Protein AF-A0A2N1REU1-F1 (afdb_monomer_lite)

Radius of gyration: 79.94 Å; chains: 1; bounding box: 148×48×241 Å

pLDDT: mean 90.77, std 8.95, range [48.94, 98.62]

Structure (mmCIF, N/CA/C/O backbone):
data_AF-A0A2N1REU1-F1
#
_entry.id   AF-A0A2N1REU1-F1
#
loop_
_atom_site.group_PDB
_atom_site.id
_atom_site.type_symbol
_atom_site.label_atom_id
_atom_site.label_alt_id
_atom_site.label_comp_id
_atom_site.label_asym_id
_atom_site.label_entity_id
_atom_site.label_seq_id
_atom_site.pdbx_PDB_ins_code
_atom_site.Cartn_x
_atom_site.Cartn_y
_atom_site.Cartn_z
_atom_site.occupancy
_atom_site.B_iso_or_equiv
_atom_site.auth_seq_id
_atom_site.auth_comp_id
_atom_site.auth_asym_id
_atom_site.auth_atom_id
_atom_site.pdbx_PDB_model_num
ATOM 1 N N . MET A 1 1 ? 84.178 2.585 -124.383 1.00 84.75 1 MET A N 1
ATOM 2 C CA . MET A 1 1 ? 83.654 2.604 -122.998 1.00 84.75 1 MET A CA 1
ATOM 3 C C . MET A 1 1 ? 82.346 3.376 -122.999 1.00 84.75 1 MET A C 1
ATOM 5 O O . MET A 1 1 ? 82.281 4.367 -123.711 1.00 84.75 1 MET A O 1
ATOM 9 N N . ALA A 1 2 ? 81.331 2.925 -122.261 1.00 84.12 2 ALA A N 1
ATOM 10 C CA . ALA A 1 2 ? 80.071 3.651 -122.096 1.00 84.12 2 ALA A CA 1
ATOM 11 C C . ALA A 1 2 ? 79.902 4.056 -120.626 1.00 84.12 2 ALA A C 1
ATOM 13 O O . ALA A 1 2 ? 80.111 3.216 -119.750 1.00 84.12 2 ALA A O 1
ATOM 14 N N . THR A 1 3 ? 79.564 5.317 -120.360 1.00 87.12 3 THR A N 1
ATOM 15 C CA . THR A 1 3 ? 79.400 5.858 -118.999 1.00 87.12 3 THR A CA 1
ATOM 16 C C . THR A 1 3 ? 78.172 6.754 -118.911 1.00 87.12 3 THR A C 1
ATOM 18 O O . THR A 1 3 ? 77.891 7.496 -119.851 1.00 87.12 3 THR A O 1
ATOM 21 N N . TYR A 1 4 ? 77.472 6.707 -117.778 1.00 88.88 4 TYR A N 1
ATOM 22 C CA . TYR A 1 4 ? 76.409 7.659 -117.449 1.00 88.88 4 TYR A CA 1
ATOM 23 C C . TYR A 1 4 ? 76.981 9.046 -117.102 1.00 88.88 4 TYR A C 1
ATOM 25 O O . TYR A 1 4 ? 78.141 9.157 -116.703 1.00 88.88 4 TYR A O 1
ATOM 33 N N . ASP A 1 5 ? 76.166 10.090 -117.260 1.00 87.56 5 ASP A N 1
ATOM 34 C CA . ASP A 1 5 ? 76.477 11.489 -116.938 1.00 87.56 5 ASP A CA 1
ATOM 35 C C . ASP A 1 5 ? 76.477 11.790 -115.434 1.00 87.56 5 ASP A C 1
ATOM 37 O O . ASP A 1 5 ? 77.266 12.614 -114.974 1.00 87.56 5 ASP A O 1
ATOM 41 N N . SER A 1 6 ? 75.637 11.101 -114.659 1.00 87.94 6 SER A N 1
ATOM 42 C CA . SER A 1 6 ? 75.731 11.055 -113.198 1.00 87.94 6 SER A CA 1
ATOM 43 C C . SER A 1 6 ? 75.391 9.667 -112.657 1.00 87.94 6 SER A C 1
ATOM 45 O O . SER A 1 6 ? 74.830 8.830 -113.366 1.00 87.94 6 SER A O 1
ATOM 47 N N . ALA A 1 7 ? 75.751 9.420 -111.397 1.00 84.25 7 ALA A N 1
ATOM 48 C CA . ALA A 1 7 ? 75.412 8.185 -110.691 1.00 84.25 7 ALA A CA 1
ATOM 49 C C . ALA A 1 7 ? 74.003 8.215 -110.059 1.00 84.25 7 ALA A C 1
ATOM 51 O O . ALA A 1 7 ? 73.536 7.186 -109.578 1.00 84.25 7 ALA A O 1
ATOM 52 N N . ASP A 1 8 ? 73.325 9.369 -110.069 1.00 87.69 8 ASP A N 1
ATOM 53 C CA . ASP A 1 8 ? 72.029 9.543 -109.406 1.00 87.69 8 ASP A CA 1
ATOM 54 C C . ASP A 1 8 ? 70.906 8.812 -110.130 1.00 87.69 8 ASP A C 1
ATOM 56 O O . ASP A 1 8 ? 70.974 8.537 -111.323 1.00 87.69 8 ASP A O 1
ATOM 60 N N . VAL A 1 9 ? 69.797 8.595 -109.443 1.00 89.19 9 VAL A N 1
ATOM 61 C CA . VAL A 1 9 ? 68.581 8.033 -110.030 1.00 89.19 9 VAL A CA 1
ATOM 62 C C . VAL A 1 9 ? 67.974 8.986 -111.060 1.00 89.19 9 VAL A C 1
ATOM 64 O O . VAL A 1 9 ? 68.009 10.210 -110.926 1.00 89.19 9 VAL A O 1
ATOM 67 N N . GLY A 1 10 ? 67.401 8.425 -112.124 1.00 87.44 10 GLY A N 1
ATOM 68 C CA . GLY A 1 10 ? 66.684 9.184 -113.146 1.00 87.44 10 GLY A CA 1
ATOM 69 C C . GLY A 1 10 ? 66.360 8.348 -114.377 1.00 87.44 10 GLY A C 1
ATOM 70 O O . GLY A 1 10 ? 66.976 7.315 -114.624 1.00 87.44 10 GLY A O 1
ATOM 71 N N . THR A 1 11 ? 65.377 8.796 -115.155 1.00 85.56 11 THR A N 1
ATOM 72 C CA . THR A 1 11 ? 64.815 8.047 -116.293 1.00 85.56 11 THR A CA 1
ATOM 73 C C . THR A 1 11 ? 65.260 8.562 -117.667 1.00 85.56 11 THR A C 1
ATOM 75 O O . THR A 1 11 ? 64.736 8.108 -118.679 1.00 85.56 11 THR A O 1
ATOM 78 N N . THR A 1 12 ? 66.194 9.517 -117.711 1.00 87.06 12 THR A N 1
ATOM 79 C CA . THR A 1 12 ? 66.714 10.148 -118.943 1.00 87.06 12 THR A CA 1
ATOM 80 C C . THR A 1 12 ? 68.206 10.478 -118.829 1.00 87.06 12 THR A C 1
ATOM 82 O O . THR A 1 12 ? 68.650 11.565 -119.201 1.00 87.06 12 THR A O 1
ATOM 85 N N . LYS A 1 13 ? 68.980 9.592 -118.203 1.00 88.81 13 LYS A N 1
ATOM 86 C CA . LYS A 1 13 ? 70.420 9.774 -118.016 1.00 88.81 13 LYS A CA 1
ATOM 87 C C . LYS A 1 13 ? 71.150 9.655 -119.344 1.00 88.81 13 LYS A C 1
ATOM 89 O O . LYS A 1 13 ? 70.824 8.798 -120.167 1.00 88.81 13 LYS A O 1
ATOM 94 N N . THR A 1 14 ? 72.152 10.502 -119.540 1.00 89.31 14 THR A N 1
ATOM 95 C CA . THR A 1 14 ? 72.932 10.513 -120.777 1.00 89.31 14 THR A CA 1
ATOM 96 C C . THR A 1 14 ? 74.033 9.465 -120.704 1.00 89.31 14 THR A C 1
ATOM 98 O O . THR A 1 14 ? 74.949 9.570 -119.894 1.00 89.31 14 THR A O 1
ATOM 101 N N . ILE A 1 15 ? 73.978 8.461 -121.575 1.00 88.75 15 ILE A N 1
ATOM 102 C CA . ILE A 1 15 ? 75.038 7.474 -121.770 1.00 88.75 15 ILE A CA 1
ATOM 103 C C . ILE A 1 15 ? 75.973 8.004 -122.850 1.00 88.75 15 ILE A C 1
ATOM 105 O O . ILE A 1 15 ? 75.581 8.126 -124.006 1.00 88.75 15 ILE A O 1
ATOM 109 N N . THR A 1 16 ? 77.220 8.295 -122.492 1.00 88.44 16 THR A N 1
ATOM 110 C CA . THR A 1 16 ? 78.264 8.676 -123.452 1.00 88.44 16 THR A CA 1
ATOM 111 C C . THR A 1 16 ? 79.079 7.445 -123.832 1.00 88.44 16 THR A C 1
ATOM 113 O O . THR A 1 16 ? 79.659 6.791 -122.966 1.00 88.44 16 THR A O 1
ATOM 116 N N . ILE A 1 17 ? 79.131 7.123 -125.125 1.00 87.56 17 ILE A N 1
ATOM 117 C CA . ILE A 1 17 ? 79.853 5.988 -125.703 1.00 87.56 17 ILE A CA 1
ATOM 118 C C . ILE A 1 17 ? 81.103 6.512 -126.397 1.00 87.56 17 ILE A C 1
ATOM 120 O O . ILE A 1 17 ? 81.029 7.075 -127.483 1.00 87.56 17 ILE A O 1
ATOM 124 N N . VAL A 1 18 ? 82.263 6.275 -125.793 1.00 86.44 18 VAL A N 1
ATOM 125 C CA . VAL A 1 18 ? 83.557 6.631 -126.377 1.00 86.44 18 VAL A CA 1
ATOM 126 C C . VAL A 1 18 ? 84.172 5.417 -127.063 1.00 86.44 18 VAL A C 1
ATOM 128 O O . VAL A 1 18 ? 84.408 4.387 -126.417 1.00 86.44 18 VAL A O 1
ATOM 131 N N . TYR A 1 19 ? 84.464 5.536 -128.356 1.00 85.31 19 TYR A N 1
ATOM 132 C CA . TYR A 1 19 ? 85.153 4.510 -129.133 1.00 85.31 19 TYR A CA 1
ATOM 133 C C . TYR A 1 19 ? 86.667 4.731 -129.104 1.00 85.31 19 TYR A C 1
ATOM 135 O O . TYR A 1 19 ? 87.166 5.849 -129.249 1.00 85.31 19 TYR A O 1
ATOM 143 N N . THR A 1 20 ? 87.418 3.642 -128.953 1.00 84.38 20 THR A N 1
ATOM 144 C CA . THR A 1 20 ? 88.877 3.620 -129.084 1.00 84.38 20 THR A CA 1
ATOM 145 C C . THR A 1 20 ? 89.270 2.548 -130.097 1.00 84.38 20 THR A C 1
ATOM 147 O O . THR A 1 20 ? 88.723 1.447 -130.088 1.00 84.38 20 THR A O 1
ATOM 150 N N . LEU A 1 21 ? 90.201 2.873 -130.997 1.00 84.38 21 LEU A N 1
ATOM 151 C CA . LEU A 1 21 ? 90.816 1.904 -131.906 1.00 84.38 21 LEU A CA 1
ATOM 152 C C . LEU A 1 21 ? 92.129 1.414 -131.290 1.00 84.38 21 LEU A C 1
ATOM 154 O O . LEU A 1 21 ? 92.894 2.213 -130.752 1.00 84.38 21 LEU A O 1
ATOM 158 N N . ALA A 1 22 ? 92.389 0.111 -131.367 1.00 81.25 22 ALA A N 1
ATOM 159 C CA . ALA A 1 22 ? 93.599 -0.518 -130.841 1.00 81.25 22 ALA A CA 1
ATOM 160 C C . ALA A 1 22 ? 94.153 -1.548 -131.840 1.00 81.25 22 ALA A C 1
ATOM 162 O O . ALA A 1 22 ? 93.398 -2.105 -132.634 1.00 81.25 22 ALA A O 1
ATOM 163 N N . GLY A 1 23 ? 95.467 -1.801 -131.792 1.00 80.31 23 GLY A N 1
ATOM 164 C CA . GLY A 1 23 ? 96.185 -2.700 -132.710 1.00 80.31 23 GLY A CA 1
ATOM 165 C C . GLY A 1 23 ? 97.190 -1.971 -133.611 1.00 80.31 23 GLY A C 1
ATOM 166 O O . GLY A 1 23 ? 97.162 -0.747 -133.711 1.00 80.31 23 GLY A O 1
ATOM 167 N N . ALA A 1 24 ? 98.093 -2.724 -134.253 1.00 75.56 24 ALA A N 1
ATOM 168 C CA . ALA A 1 24 ? 99.198 -2.165 -135.047 1.00 75.56 24 ALA A CA 1
ATOM 169 C C . ALA A 1 24 ? 98.720 -1.287 -136.216 1.00 75.56 24 ALA A C 1
ATOM 171 O O . ALA A 1 24 ? 99.341 -0.275 -136.520 1.00 75.56 24 ALA A O 1
ATOM 172 N N . ASP A 1 25 ? 97.574 -1.636 -136.801 1.00 81.19 25 ASP A N 1
ATOM 173 C CA . ASP A 1 25 ? 96.985 -0.915 -137.929 1.00 81.19 25 ASP A CA 1
ATOM 174 C C . ASP A 1 25 ? 95.952 0.139 -137.504 1.00 81.19 25 ASP A C 1
ATOM 176 O O . ASP A 1 25 ? 95.281 0.712 -138.357 1.00 81.19 25 ASP A O 1
ATOM 180 N N . ALA A 1 26 ? 95.789 0.419 -136.205 1.00 79.44 26 ALA A N 1
ATOM 181 C CA . ALA A 1 26 ? 94.777 1.363 -135.721 1.00 79.44 26 ALA A CA 1
ATOM 182 C C . ALA A 1 26 ? 94.956 2.781 -136.295 1.00 79.44 26 ALA A C 1
ATOM 184 O O . ALA A 1 26 ? 93.972 3.495 -136.467 1.00 79.44 26 ALA A O 1
ATOM 185 N N . THR A 1 27 ? 96.187 3.171 -136.648 1.00 79.38 27 THR A N 1
ATOM 186 C CA . THR A 1 27 ? 96.493 4.450 -137.314 1.00 79.38 27 THR A CA 1
ATOM 187 C C . THR A 1 27 ? 95.990 4.525 -138.755 1.00 79.38 27 THR A C 1
ATOM 189 O O . THR A 1 27 ? 95.872 5.624 -139.289 1.00 79.38 27 THR A O 1
ATOM 192 N N . ASN A 1 28 ? 95.672 3.388 -139.383 1.00 81.44 28 ASN A N 1
ATOM 193 C CA . ASN A 1 28 ? 95.119 3.336 -140.739 1.00 81.44 28 ASN A CA 1
ATOM 194 C C . ASN A 1 28 ? 93.606 3.618 -140.773 1.00 81.44 28 ASN A C 1
ATOM 196 O O . ASN A 1 28 ? 93.025 3.677 -141.856 1.00 81.44 28 ASN A O 1
ATOM 200 N N . TYR A 1 29 ? 92.959 3.799 -139.615 1.00 81.94 29 TYR A N 1
ATOM 201 C CA . TYR A 1 29 ? 91.516 4.001 -139.510 1.00 81.94 29 TYR A CA 1
ATOM 202 C C . TYR A 1 29 ? 91.180 5.235 -138.665 1.00 81.94 29 TYR A C 1
ATOM 204 O O . TYR A 1 29 ? 91.822 5.530 -137.659 1.00 81.94 29 TYR A O 1
ATOM 212 N N . ILE A 1 30 ? 90.126 5.953 -139.059 1.00 79.44 30 ILE A N 1
ATOM 213 C CA . ILE A 1 30 ? 89.530 7.014 -138.239 1.00 79.44 30 ILE A CA 1
ATOM 214 C C . ILE A 1 30 ? 88.588 6.346 -137.235 1.00 79.44 30 ILE A C 1
ATOM 216 O O . ILE A 1 30 ? 87.761 5.517 -137.620 1.00 79.44 30 ILE A O 1
ATOM 220 N N . LYS A 1 31 ? 88.710 6.695 -135.947 1.00 84.69 31 LYS A N 1
ATOM 221 C CA . LYS A 1 31 ? 87.827 6.141 -134.911 1.00 84.69 31 LYS A CA 1
ATOM 222 C C . LYS A 1 31 ? 86.356 6.502 -135.200 1.00 84.69 31 LYS A C 1
ATOM 224 O O . LYS A 1 31 ? 86.101 7.618 -135.661 1.00 84.69 31 LYS A O 1
ATOM 229 N N . PRO A 1 32 ? 85.388 5.617 -134.898 1.00 84.31 32 PRO A N 1
ATOM 230 C CA . PRO A 1 32 ? 83.973 5.973 -134.946 1.00 84.31 32 PRO A CA 1
ATOM 231 C C . PRO A 1 32 ? 83.662 7.190 -134.063 1.00 84.31 32 PRO A C 1
ATOM 233 O O . PRO A 1 32 ? 84.306 7.393 -133.031 1.00 84.31 32 PRO A O 1
ATOM 236 N N . VAL A 1 33 ? 82.683 8.000 -134.478 1.00 83.75 33 VAL A N 1
ATOM 237 C CA . VAL A 1 33 ? 82.211 9.151 -133.694 1.00 83.75 33 VAL A CA 1
ATOM 238 C C . VAL A 1 33 ? 81.619 8.644 -132.386 1.00 83.75 33 VAL A C 1
ATOM 240 O O . VAL A 1 33 ? 80.812 7.714 -132.388 1.00 83.75 33 VAL A O 1
ATOM 243 N N . ASP A 1 34 ? 82.041 9.253 -131.281 1.00 87.81 34 ASP A N 1
ATOM 244 C CA . ASP A 1 34 ? 81.524 8.937 -129.955 1.00 87.81 34 ASP A CA 1
ATOM 245 C C . ASP A 1 34 ? 80.005 9.185 -129.932 1.00 87.81 34 ASP A C 1
ATOM 247 O O . ASP A 1 34 ? 79.514 10.194 -130.440 1.00 87.81 34 ASP A O 1
ATOM 251 N N . GLY A 1 35 ? 79.252 8.222 -129.409 1.00 84.69 35 GLY A N 1
ATOM 252 C CA . GLY A 1 35 ? 77.794 8.289 -129.345 1.00 84.69 35 GLY A CA 1
ATOM 253 C C . GLY A 1 35 ? 77.323 8.905 -128.034 1.00 84.69 35 GLY A C 1
ATOM 254 O O . GLY A 1 35 ? 78.000 8.790 -127.014 1.00 84.69 35 GLY A O 1
ATOM 255 N N . SER A 1 36 ? 76.138 9.505 -128.033 1.00 86.44 36 SER A N 1
ATOM 256 C CA . SER A 1 36 ? 75.408 9.794 -126.802 1.00 86.44 36 SER A CA 1
ATOM 257 C C . SER A 1 36 ? 73.954 9.361 -126.933 1.00 86.44 36 SER A C 1
ATOM 259 O O . SER A 1 36 ? 73.355 9.492 -128.000 1.00 86.44 36 SER A O 1
ATOM 261 N N . ASP A 1 37 ? 73.400 8.817 -125.855 1.00 86.19 37 ASP A N 1
ATOM 262 C CA . ASP A 1 37 ? 72.004 8.390 -125.793 1.00 86.19 37 ASP A CA 1
ATOM 263 C C . ASP A 1 37 ? 71.391 8.811 -124.452 1.00 86.19 37 ASP A C 1
ATOM 265 O O . ASP A 1 37 ? 71.898 8.451 -123.393 1.00 86.19 37 ASP A O 1
ATOM 269 N N . ALA A 1 38 ? 70.317 9.601 -124.487 1.00 84.56 38 ALA A N 1
ATOM 270 C CA . ALA A 1 38 ? 69.643 10.143 -123.300 1.00 84.56 38 ALA A CA 1
ATOM 271 C C . ALA A 1 38 ? 68.462 9.274 -122.826 1.00 84.56 38 ALA A C 1
ATOM 273 O O . ALA A 1 38 ? 67.538 9.760 -122.173 1.00 84.56 38 ALA A O 1
ATOM 274 N N . THR A 1 39 ? 68.468 7.988 -123.174 1.00 85.50 39 THR A N 1
ATOM 275 C CA . THR A 1 39 ? 67.463 6.999 -122.748 1.00 85.50 39 THR A CA 1
ATOM 276 C C . THR A 1 39 ? 67.870 6.217 -121.498 1.00 85.50 39 THR A C 1
ATOM 278 O O . THR A 1 39 ? 67.143 5.327 -121.057 1.00 85.50 39 THR A O 1
ATOM 281 N N . GLY A 1 40 ? 69.027 6.534 -120.916 1.00 84.69 40 GLY A N 1
ATOM 282 C CA . GLY A 1 40 ? 69.567 5.836 -119.764 1.00 84.69 40 GLY A CA 1
ATOM 283 C C . GLY A 1 40 ? 68.645 5.895 -118.547 1.00 84.69 40 GLY A C 1
ATOM 284 O O . GLY A 1 40 ? 68.114 6.949 -118.200 1.00 84.69 40 GLY A O 1
ATOM 285 N N . VAL A 1 41 ? 68.482 4.764 -117.864 1.00 88.62 41 VAL A N 1
ATOM 286 C CA . VAL A 1 41 ? 67.680 4.678 -116.640 1.00 88.62 41 VAL A CA 1
ATOM 287 C C . VAL A 1 41 ? 68.553 4.164 -115.508 1.00 88.62 41 VAL A C 1
ATOM 289 O O . VAL A 1 41 ? 69.075 3.053 -115.575 1.00 88.62 41 VAL A O 1
ATOM 292 N N . ILE A 1 42 ? 68.666 4.962 -114.449 1.00 88.81 42 ILE A N 1
ATOM 293 C CA . ILE A 1 42 ? 69.229 4.542 -113.166 1.00 88.81 42 ILE A CA 1
ATOM 294 C C . ILE A 1 42 ? 68.066 4.468 -112.184 1.00 88.81 42 ILE A C 1
ATOM 296 O O . ILE A 1 42 ? 67.393 5.467 -111.929 1.00 88.81 42 ILE A O 1
ATOM 300 N N . THR A 1 43 ? 67.792 3.272 -111.668 1.00 89.75 43 THR A N 1
ATOM 301 C CA . THR A 1 43 ? 66.734 3.026 -110.682 1.00 89.75 43 THR A CA 1
ATOM 302 C C . THR A 1 43 ? 67.283 3.110 -109.266 1.00 89.75 43 THR A C 1
ATOM 304 O O . THR A 1 43 ? 68.410 2.683 -109.022 1.00 89.75 43 THR A O 1
ATOM 307 N N . ALA A 1 44 ? 66.472 3.593 -108.325 1.00 91.31 44 ALA A N 1
ATOM 308 C CA . ALA A 1 44 ? 66.858 3.658 -106.920 1.00 91.31 44 ALA A CA 1
ATOM 309 C C . ALA A 1 44 ? 67.143 2.273 -106.330 1.00 91.31 44 ALA A C 1
ATOM 311 O O . ALA A 1 44 ? 66.445 1.301 -106.628 1.00 91.31 44 ALA A O 1
ATOM 312 N N . ILE A 1 45 ? 68.152 2.195 -105.463 1.00 92.69 45 ILE A N 1
ATOM 313 C CA . ILE A 1 45 ? 68.494 0.960 -104.754 1.00 92.69 45 ILE A CA 1
ATOM 314 C C . ILE A 1 45 ? 67.537 0.793 -103.567 1.00 92.69 45 ILE A C 1
ATOM 316 O O . ILE A 1 45 ? 67.360 1.705 -102.757 1.00 92.69 45 ILE A O 1
ATOM 320 N N . GLN A 1 46 ? 66.914 -0.381 -103.443 1.00 94.62 46 GLN A N 1
ATOM 321 C CA . GLN A 1 46 ? 66.106 -0.729 -102.273 1.00 94.62 46 GLN A CA 1
ATOM 322 C C . GLN A 1 46 ? 67.017 -1.020 -101.078 1.00 94.62 46 GLN A C 1
ATOM 324 O O . GLN A 1 46 ? 67.782 -1.982 -101.103 1.00 94.62 46 GLN A O 1
ATOM 329 N N . LEU A 1 47 ? 66.897 -0.227 -100.011 1.00 95.75 47 LEU A N 1
ATOM 330 C CA . LEU A 1 47 ? 67.630 -0.474 -98.772 1.00 95.75 47 LEU A CA 1
ATOM 331 C C . LEU A 1 47 ? 66.925 -1.511 -97.897 1.00 95.75 47 LEU A C 1
ATOM 333 O O . LEU A 1 47 ? 65.694 -1.545 -97.814 1.00 95.75 47 LEU A O 1
ATOM 337 N N . THR A 1 48 ? 67.720 -2.310 -97.187 1.00 93.94 48 THR A N 1
ATOM 338 C CA . THR A 1 48 ? 67.266 -3.155 -96.074 1.00 93.94 48 THR A CA 1
ATOM 339 C C . THR A 1 48 ? 67.829 -2.637 -94.753 1.00 93.94 48 THR A C 1
ATOM 341 O O . THR A 1 48 ? 68.845 -1.941 -94.726 1.00 93.94 48 THR A O 1
ATOM 344 N N . ILE A 1 49 ? 67.174 -2.949 -93.636 1.00 95.81 49 ILE A N 1
ATOM 345 C CA . ILE A 1 49 ? 67.565 -2.475 -92.303 1.00 95.81 49 ILE A CA 1
ATOM 346 C C . ILE A 1 49 ? 67.517 -3.626 -91.301 1.00 95.81 49 ILE A C 1
ATOM 348 O O . ILE A 1 49 ? 66.653 -4.500 -91.397 1.00 95.81 49 ILE A O 1
ATOM 352 N N . ALA A 1 50 ? 68.440 -3.636 -90.339 1.00 94.25 50 ALA A N 1
ATOM 353 C CA . ALA A 1 50 ? 68.341 -4.537 -89.195 1.00 94.25 50 ALA A CA 1
ATOM 354 C C . ALA A 1 50 ? 67.080 -4.231 -88.361 1.00 94.25 50 ALA A C 1
ATOM 356 O O . ALA A 1 50 ? 66.579 -3.103 -88.366 1.00 94.25 50 ALA A O 1
ATOM 357 N N . ALA A 1 51 ? 66.574 -5.227 -87.627 1.00 90.81 51 ALA A N 1
ATOM 358 C CA . ALA A 1 51 ? 65.397 -5.048 -86.778 1.00 90.81 51 ALA A CA 1
ATOM 359 C C . ALA A 1 51 ? 65.596 -3.873 -85.792 1.00 90.81 51 ALA A C 1
ATOM 361 O O . ALA A 1 51 ? 66.676 -3.751 -85.204 1.00 90.81 51 ALA A O 1
ATOM 362 N N . PRO A 1 52 ? 64.587 -3.001 -85.607 1.00 93.94 52 PRO A N 1
ATOM 363 C CA . PRO A 1 52 ? 64.696 -1.875 -84.688 1.00 93.94 52 PRO A CA 1
ATOM 364 C C . PRO A 1 52 ? 64.716 -2.355 -83.230 1.00 93.94 52 PRO A C 1
ATOM 366 O O . PRO A 1 52 ? 64.130 -3.385 -82.894 1.00 93.94 52 PRO A O 1
ATOM 369 N N . SER A 1 53 ? 65.336 -1.573 -82.345 1.00 93.38 53 SER A N 1
ATOM 370 C CA . SER A 1 53 ? 65.222 -1.776 -80.895 1.00 93.38 53 SER A CA 1
ATOM 371 C C . SER A 1 53 ? 64.028 -0.984 -80.363 1.00 93.38 53 SER A C 1
ATOM 373 O O . SER A 1 53 ? 63.926 0.215 -80.629 1.00 93.38 53 SER A O 1
ATOM 375 N N . LEU A 1 54 ? 63.121 -1.646 -79.638 1.00 93.12 54 LEU A N 1
ATOM 376 C CA . LEU A 1 54 ? 61.865 -1.072 -79.149 1.00 93.12 54 LEU A CA 1
ATOM 377 C C . LEU A 1 54 ? 61.725 -1.232 -77.636 1.00 93.12 54 LEU A C 1
ATOM 379 O O . LEU A 1 54 ? 61.934 -2.319 -77.099 1.00 93.12 54 LEU A O 1
ATOM 383 N N . THR A 1 55 ? 61.228 -0.187 -76.973 1.00 91.69 55 THR A N 1
ATOM 384 C CA . THR A 1 55 ? 60.636 -0.323 -75.636 1.00 91.69 55 THR A CA 1
ATOM 385 C C . THR A 1 55 ? 59.147 -0.618 -75.798 1.00 91.69 55 THR A C 1
ATOM 387 O O . THR A 1 55 ? 58.336 0.292 -75.979 1.00 91.69 55 THR A O 1
ATOM 390 N N . SER A 1 56 ? 58.777 -1.900 -75.754 1.00 92.25 56 SER A N 1
ATOM 391 C CA . SER A 1 56 ? 57.409 -2.366 -76.032 1.00 92.25 56 SER A CA 1
ATOM 392 C C . SER A 1 56 ? 56.439 -2.230 -74.854 1.00 92.25 56 SER A C 1
ATOM 394 O O . SER A 1 56 ? 55.314 -2.715 -74.933 1.00 92.25 56 SER A O 1
ATOM 396 N N . SER A 1 57 ? 56.847 -1.598 -73.753 1.00 94.50 57 SER A N 1
ATOM 397 C CA . SER A 1 57 ? 55.976 -1.353 -72.605 1.00 94.50 57 SER A CA 1
ATOM 398 C C . SER A 1 57 ? 56.155 0.048 -72.041 1.00 94.50 57 SER A C 1
ATOM 400 O O . SER A 1 57 ? 57.286 0.498 -71.863 1.00 94.50 57 SER A O 1
ATOM 402 N N . LYS A 1 58 ? 55.052 0.706 -71.688 1.00 94.81 58 LYS A N 1
ATOM 403 C CA . LYS A 1 58 ? 55.058 1.997 -70.991 1.00 94.81 58 LYS A CA 1
ATOM 404 C C . LYS A 1 58 ? 53.890 2.107 -70.018 1.00 94.81 58 LYS A C 1
ATOM 406 O O . LYS A 1 58 ? 52.882 1.421 -70.162 1.00 94.81 58 LYS A O 1
ATOM 411 N N . THR A 1 59 ? 54.003 3.021 -69.067 1.00 96.19 59 THR A N 1
ATOM 412 C CA . THR A 1 59 ? 52.835 3.498 -68.323 1.00 96.19 59 THR A CA 1
ATOM 413 C C . THR A 1 59 ? 52.045 4.457 -69.206 1.00 96.19 59 THR A C 1
ATOM 415 O O . THR A 1 59 ? 52.622 5.165 -70.034 1.00 96.19 59 THR A O 1
ATOM 418 N N . TYR A 1 60 ? 50.725 4.460 -69.050 1.00 97.44 60 TYR A N 1
ATOM 419 C CA . TYR A 1 60 ? 49.839 5.403 -69.715 1.00 97.44 60 TYR A CA 1
ATOM 420 C C . TYR A 1 60 ? 50.306 6.847 -69.490 1.00 97.44 60 TYR A C 1
ATOM 422 O O . TYR A 1 60 ? 50.543 7.257 -68.360 1.00 97.44 60 TYR A O 1
ATOM 430 N N . ASP A 1 61 ? 50.449 7.606 -70.572 1.00 95.31 61 ASP A N 1
ATOM 431 C CA . ASP A 1 61 ? 50.899 9.004 -70.575 1.00 95.31 61 ASP A CA 1
ATOM 432 C C . ASP A 1 61 ? 50.072 9.875 -71.544 1.00 95.31 61 ASP A C 1
ATOM 434 O O . ASP A 1 61 ? 50.467 10.985 -71.901 1.00 95.31 61 ASP A O 1
ATOM 438 N N . GLY A 1 62 ? 48.929 9.351 -72.000 1.00 95.19 62 GLY A N 1
ATOM 439 C CA . GLY A 1 62 ? 48.016 10.025 -72.922 1.00 95.19 62 GLY A CA 1
ATOM 440 C C . GLY A 1 62 ? 48.473 10.081 -74.384 1.00 95.19 62 GLY A C 1
ATOM 441 O O . GLY A 1 62 ? 47.741 10.632 -75.205 1.00 95.19 62 GLY A O 1
ATOM 442 N N . ASN A 1 63 ? 49.629 9.509 -74.751 1.00 94.62 63 ASN A N 1
ATOM 443 C CA . ASN A 1 63 ? 50.143 9.555 -76.123 1.00 94.62 63 ASN A CA 1
ATOM 444 C C . ASN A 1 63 ? 50.398 8.164 -76.732 1.00 94.62 63 ASN A C 1
ATOM 446 O O . ASN A 1 63 ? 50.546 7.156 -76.041 1.00 94.62 63 ASN A O 1
ATOM 450 N N . THR A 1 64 ? 50.464 8.119 -78.064 1.00 96.50 64 THR A N 1
ATOM 451 C CA . THR A 1 64 ? 50.759 6.908 -78.843 1.00 96.50 64 THR A CA 1
ATOM 452 C C . THR A 1 64 ? 52.252 6.709 -79.099 1.00 96.50 64 THR A C 1
ATOM 454 O O . THR A 1 64 ? 52.618 5.796 -79.824 1.00 96.50 64 THR A O 1
ATOM 457 N N . THR A 1 65 ? 53.152 7.517 -78.542 1.00 95.50 65 THR A N 1
ATOM 458 C CA . THR A 1 65 ? 54.582 7.432 -78.867 1.00 95.50 65 THR A CA 1
ATOM 459 C C . THR A 1 65 ? 55.233 6.215 -78.208 1.00 95.50 65 THR A C 1
ATOM 461 O O . THR A 1 65 ? 55.052 5.968 -77.009 1.00 95.50 65 THR A O 1
ATOM 464 N N . ALA A 1 66 ? 56.033 5.480 -78.984 1.00 94.94 66 ALA A N 1
ATOM 465 C CA . ALA A 1 66 ? 56.916 4.419 -78.512 1.00 94.94 66 ALA A CA 1
ATOM 466 C C . ALA A 1 66 ? 58.386 4.833 -78.691 1.00 94.94 66 ALA A C 1
ATOM 468 O O . ALA A 1 66 ? 58.740 5.500 -79.662 1.00 94.94 66 ALA A O 1
ATOM 469 N N . ALA A 1 67 ? 59.252 4.427 -77.761 1.00 93.94 67 ALA A N 1
ATOM 470 C CA . ALA A 1 67 ? 60.688 4.638 -77.909 1.00 93.94 67 ALA A CA 1
ATOM 471 C C . ALA A 1 67 ? 61.259 3.623 -78.908 1.00 93.94 67 ALA A C 1
ATOM 473 O O . ALA A 1 67 ? 61.023 2.418 -78.773 1.00 93.94 67 ALA A O 1
ATOM 474 N N . VAL A 1 68 ? 62.005 4.117 -79.896 1.00 95.75 68 VAL A N 1
ATOM 475 C CA . VAL A 1 68 ? 62.620 3.306 -80.947 1.00 95.75 68 VAL A CA 1
ATOM 476 C C . VAL A 1 68 ? 64.020 3.799 -81.270 1.00 95.75 68 VAL A C 1
ATOM 478 O O . VAL A 1 68 ? 64.264 5.001 -81.339 1.00 95.75 68 VAL A O 1
ATOM 481 N N . THR A 1 69 ? 64.913 2.853 -81.534 1.00 95.00 69 THR A N 1
ATOM 482 C CA . THR A 1 69 ? 66.195 3.107 -82.189 1.00 95.00 69 THR A CA 1
ATOM 483 C C . THR A 1 69 ? 66.202 2.358 -83.514 1.00 95.00 69 THR A C 1
ATOM 485 O O . THR A 1 69 ? 65.935 1.152 -83.550 1.00 95.00 69 THR A O 1
ATOM 488 N N . ALA A 1 70 ? 66.477 3.071 -84.610 1.00 93.44 70 ALA A N 1
ATOM 489 C CA . ALA A 1 70 ? 66.589 2.464 -85.931 1.00 93.44 70 ALA A CA 1
ATOM 490 C C . ALA A 1 70 ? 67.718 1.419 -85.951 1.00 93.44 70 ALA A C 1
ATOM 492 O O . ALA A 1 70 ? 68.754 1.603 -85.310 1.00 93.44 70 ALA A O 1
ATOM 493 N N . GLY A 1 71 ? 67.525 0.328 -86.692 1.00 92.12 71 GLY A N 1
ATOM 494 C CA . GLY A 1 71 ? 68.618 -0.592 -86.994 1.00 92.12 71 GLY A CA 1
ATOM 495 C C . GLY A 1 71 ? 69.617 0.023 -87.979 1.00 92.12 71 GLY A C 1
ATOM 496 O O . GLY A 1 71 ? 69.384 1.086 -88.554 1.00 92.12 71 GLY A O 1
ATOM 497 N N . SER A 1 72 ? 70.736 -0.657 -88.211 1.00 93.19 72 SER A N 1
ATOM 498 C CA . SER A 1 72 ? 71.713 -0.233 -89.220 1.00 93.19 72 SER A CA 1
ATOM 499 C C . SER A 1 72 ? 71.186 -0.473 -90.640 1.00 93.19 72 SER A C 1
ATOM 501 O O . SER A 1 72 ? 70.640 -1.544 -90.923 1.00 93.19 72 SER A O 1
ATOM 503 N N . LEU A 1 73 ? 71.359 0.513 -91.529 1.00 95.62 73 LEU A N 1
ATOM 504 C CA . LEU A 1 73 ? 71.066 0.374 -92.959 1.00 95.62 73 LEU A CA 1
ATOM 505 C C . LEU A 1 73 ? 72.061 -0.573 -93.636 1.00 95.62 73 LEU A C 1
ATOM 507 O O . LEU A 1 73 ? 73.238 -0.632 -93.287 1.00 95.62 73 LEU A O 1
ATOM 511 N N . THR A 1 74 ? 71.578 -1.275 -94.653 1.00 92.88 74 THR A N 1
ATOM 512 C CA . THR A 1 74 ? 72.357 -2.153 -95.530 1.00 92.88 74 THR A CA 1
ATOM 513 C C . THR A 1 74 ? 71.961 -1.883 -96.980 1.00 92.88 74 THR A C 1
ATOM 515 O O . THR A 1 74 ? 70.785 -1.651 -97.265 1.00 92.88 74 THR A O 1
ATOM 518 N N . GLY A 1 75 ? 72.943 -1.892 -97.887 1.00 91.81 75 GLY A N 1
ATOM 519 C CA . GLY A 1 75 ? 72.745 -1.573 -99.308 1.00 91.81 75 GLY A CA 1
ATOM 520 C C . GLY A 1 75 ? 73.101 -0.136 -99.711 1.00 91.81 75 GLY A C 1
ATOM 521 O O . GLY A 1 75 ? 72.936 0.202 -100.877 1.00 91.81 75 GLY A O 1
ATOM 522 N N . VAL A 1 76 ? 73.602 0.690 -98.782 1.00 93.75 76 VAL A N 1
ATOM 523 C CA . VAL A 1 76 ? 74.156 2.021 -99.094 1.00 93.75 76 VAL A CA 1
ATOM 524 C C . VAL A 1 76 ? 75.510 1.847 -99.787 1.00 93.75 76 VAL A C 1
ATOM 526 O O . VAL A 1 76 ? 76.353 1.078 -99.313 1.00 93.75 76 VAL A O 1
ATOM 529 N N . VAL A 1 77 ? 75.712 2.525 -100.916 1.00 92.94 77 VAL A N 1
ATOM 530 C CA . VAL A 1 77 ? 76.970 2.503 -101.670 1.00 92.94 77 VAL A CA 1
ATOM 531 C C . VAL A 1 77 ? 78.050 3.258 -100.890 1.00 92.94 77 VAL A C 1
ATOM 533 O O . VAL A 1 77 ? 77.799 4.284 -100.265 1.00 92.94 77 VAL A O 1
ATOM 536 N N . SER A 1 78 ? 79.272 2.720 -100.882 1.00 90.38 78 SER A N 1
ATOM 537 C CA . SER A 1 78 ? 80.388 3.315 -100.143 1.00 90.38 78 SER A CA 1
ATOM 538 C C . SER A 1 78 ? 80.730 4.703 -100.689 1.00 90.38 78 SER A C 1
ATOM 540 O O . SER A 1 78 ? 81.231 4.805 -101.805 1.00 90.38 78 SER A O 1
ATOM 542 N N . GLY A 1 79 ? 80.559 5.733 -99.861 1.00 88.19 79 GLY A N 1
ATOM 543 C CA . GLY A 1 79 ? 80.816 7.133 -100.212 1.00 88.19 79 GLY A CA 1
ATOM 544 C C . GLY A 1 79 ? 79.565 8.011 -100.170 1.00 88.19 79 GLY A C 1
ATOM 545 O O . GLY A 1 79 ? 79.717 9.218 -100.019 1.00 88.19 79 GLY A O 1
ATOM 546 N N . ASP A 1 80 ? 78.375 7.407 -100.222 1.00 94.69 80 ASP A N 1
ATOM 547 C CA . ASP A 1 80 ? 77.098 8.123 -100.197 1.00 94.69 80 ASP A CA 1
ATOM 548 C C . ASP A 1 80 ? 76.708 8.539 -98.766 1.00 94.69 80 ASP A C 1
ATOM 550 O O . ASP A 1 80 ? 76.852 7.764 -97.811 1.00 94.69 80 ASP A O 1
ATOM 554 N N . ASP A 1 81 ? 76.155 9.744 -98.617 1.00 93.94 81 ASP A N 1
ATOM 555 C CA . ASP A 1 81 ? 75.564 10.235 -97.371 1.00 93.94 81 ASP A CA 1
ATOM 556 C C . ASP A 1 81 ? 74.086 9.841 -97.281 1.00 93.94 81 ASP A C 1
ATOM 558 O O . ASP A 1 81 ? 73.186 10.526 -97.781 1.00 93.94 81 ASP A O 1
ATOM 562 N N . VAL A 1 82 ? 73.834 8.709 -96.618 1.00 95.44 82 VAL A N 1
ATOM 563 C CA . VAL A 1 82 ? 72.483 8.221 -96.329 1.00 95.44 82 VAL A CA 1
ATOM 564 C C . VAL A 1 82 ? 72.385 7.729 -94.894 1.00 95.44 82 VAL A C 1
ATOM 566 O O . VAL A 1 82 ? 73.044 6.773 -94.482 1.00 95.44 82 VAL A O 1
ATOM 569 N N . THR A 1 83 ? 71.477 8.334 -94.133 1.00 93.75 83 THR A N 1
ATOM 570 C CA . THR A 1 83 ? 71.127 7.909 -92.773 1.00 93.75 83 THR A CA 1
ATOM 571 C C . THR A 1 83 ? 69.629 7.631 -92.659 1.00 93.75 83 THR A C 1
ATOM 573 O O . THR A 1 83 ? 68.844 7.952 -93.552 1.00 93.75 83 THR A O 1
ATOM 576 N N . VAL A 1 84 ? 69.205 6.984 -91.572 1.00 95.81 84 VAL A N 1
ATOM 577 C CA . VAL A 1 84 ? 67.795 6.651 -91.330 1.00 95.81 84 VAL A CA 1
ATOM 578 C C . VAL A 1 84 ? 67.335 7.212 -89.993 1.00 95.81 84 VAL A C 1
ATOM 580 O O . VAL A 1 84 ? 67.998 7.050 -88.972 1.00 95.81 84 VAL A O 1
ATOM 583 N N . ASN A 1 85 ? 66.163 7.837 -90.002 1.00 94.81 85 ASN A N 1
ATOM 584 C CA . ASN A 1 85 ? 65.398 8.136 -88.802 1.00 94.81 85 ASN A CA 1
ATOM 585 C C . ASN A 1 85 ? 64.240 7.139 -88.665 1.00 94.81 85 ASN A C 1
ATOM 587 O O . ASN A 1 85 ? 63.653 6.726 -89.668 1.00 94.81 85 ASN A O 1
ATOM 591 N N . ALA A 1 86 ? 63.890 6.781 -87.431 1.00 96.06 86 ALA A N 1
ATOM 592 C CA . ALA A 1 86 ? 62.760 5.911 -87.127 1.00 96.06 86 ALA A CA 1
ATOM 593 C C . ALA A 1 86 ? 61.818 6.594 -86.136 1.00 96.06 86 ALA A C 1
ATOM 595 O O . ALA A 1 86 ? 62.255 7.133 -85.122 1.00 96.06 86 ALA A O 1
ATOM 596 N N . VAL A 1 87 ? 60.517 6.531 -86.412 1.00 96.00 87 VAL A N 1
ATOM 597 C CA . VAL A 1 87 ? 59.464 6.971 -85.490 1.00 96.00 87 VAL A CA 1
ATOM 598 C C . VAL A 1 87 ? 58.553 5.788 -85.216 1.00 96.00 87 VAL A C 1
ATOM 600 O O . VAL A 1 87 ? 58.074 5.158 -86.155 1.00 96.00 87 VAL A O 1
ATOM 603 N N . ALA A 1 88 ? 58.312 5.485 -83.940 1.00 96.75 88 ALA A N 1
ATOM 604 C CA . ALA A 1 88 ? 57.457 4.379 -83.532 1.00 96.75 88 A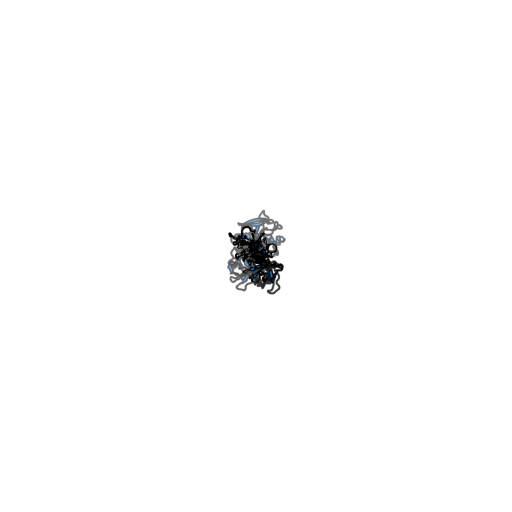LA A CA 1
ATOM 605 C C . ALA A 1 88 ? 56.214 4.872 -82.796 1.00 96.75 88 ALA A C 1
ATOM 607 O O . ALA A 1 88 ? 56.293 5.726 -81.910 1.00 96.75 88 ALA A O 1
ATOM 608 N N . THR A 1 89 ? 55.064 4.301 -83.147 1.00 96.56 89 THR A N 1
ATOM 609 C CA . THR A 1 89 ? 53.778 4.636 -82.526 1.00 96.56 89 THR A CA 1
ATOM 610 C C . THR A 1 89 ? 52.951 3.391 -82.229 1.00 96.56 89 THR A C 1
ATOM 612 O O . THR A 1 89 ? 52.940 2.448 -83.016 1.00 96.56 89 THR A O 1
ATOM 615 N N . TYR A 1 90 ? 52.270 3.393 -81.086 1.00 97.56 90 TYR A N 1
ATOM 616 C CA . TYR A 1 90 ? 51.181 2.483 -80.755 1.00 97.56 90 TYR A CA 1
ATOM 617 C C . TYR A 1 90 ? 49.940 2.828 -81.591 1.00 97.56 90 TYR A C 1
ATOM 619 O O . TYR A 1 90 ? 49.665 3.996 -81.862 1.00 97.56 90 TYR A O 1
ATOM 627 N N . ASP A 1 91 ? 49.151 1.815 -81.928 1.00 96.88 91 ASP A N 1
ATOM 628 C CA . ASP A 1 91 ? 47.836 1.941 -82.565 1.00 96.88 91 ASP A CA 1
ATOM 629 C C . ASP A 1 91 ? 46.819 2.760 -81.744 1.00 96.88 91 ASP A C 1
ATOM 631 O O . ASP A 1 91 ? 45.932 3.408 -82.300 1.00 96.88 91 ASP A O 1
ATOM 635 N N . SER A 1 92 ? 46.948 2.753 -80.416 1.00 95.94 92 SER A N 1
ATOM 636 C CA . SER A 1 92 ? 46.102 3.505 -79.491 1.00 95.94 92 SER A CA 1
ATOM 637 C C . SER A 1 92 ? 46.842 3.863 -78.205 1.00 95.94 92 SER A C 1
ATOM 639 O O . SER A 1 92 ? 47.615 3.067 -77.675 1.00 95.94 92 SER A O 1
ATOM 641 N N . ALA A 1 93 ? 46.542 5.045 -77.657 1.00 95.25 93 ALA A N 1
ATOM 642 C CA . ALA A 1 93 ? 47.077 5.505 -76.376 1.00 95.25 93 ALA A CA 1
ATOM 643 C C . ALA A 1 93 ? 46.398 4.847 -75.158 1.00 95.25 93 ALA A C 1
ATOM 645 O O . ALA A 1 93 ? 46.887 4.997 -74.046 1.00 95.25 93 ALA A O 1
ATOM 646 N N . ALA A 1 94 ? 45.264 4.151 -75.326 1.00 95.56 94 ALA A N 1
ATOM 647 C CA . ALA A 1 94 ? 44.529 3.537 -74.212 1.00 95.56 94 ALA A CA 1
ATOM 648 C C . ALA A 1 94 ? 45.329 2.405 -73.548 1.00 95.56 94 ALA A C 1
ATOM 650 O O . ALA A 1 94 ? 46.122 1.756 -74.213 1.00 95.56 94 ALA A O 1
ATOM 651 N N . VAL A 1 95 ? 45.086 2.096 -72.276 1.00 97.50 95 VAL A N 1
ATOM 652 C CA . VAL A 1 95 ? 45.687 0.941 -71.581 1.00 97.50 95 VAL A CA 1
ATOM 653 C C . VAL A 1 95 ? 45.332 -0.378 -72.276 1.00 97.50 95 VAL A C 1
ATOM 655 O O . VAL A 1 95 ? 44.273 -0.515 -72.888 1.00 97.50 95 VAL A O 1
ATOM 658 N N . GLY A 1 96 ? 46.235 -1.357 -72.225 1.00 96.56 96 GLY A N 1
ATOM 659 C CA . GLY A 1 96 ? 46.005 -2.697 -72.768 1.00 96.56 96 GLY A CA 1
ATOM 660 C C . GLY A 1 96 ? 47.286 -3.404 -73.196 1.00 96.56 96 GLY A C 1
ATOM 661 O O . GLY A 1 96 ? 48.342 -2.783 -73.313 1.00 96.56 96 GLY A O 1
ATOM 662 N N . THR A 1 97 ? 47.179 -4.704 -73.447 1.00 96.06 97 THR A N 1
ATOM 663 C CA . THR A 1 97 ? 48.262 -5.574 -73.926 1.00 96.06 97 THR A CA 1
ATOM 664 C C . THR A 1 97 ? 48.055 -5.951 -75.397 1.00 96.06 97 THR A C 1
ATOM 666 O O . THR A 1 97 ? 46.956 -5.797 -75.927 1.00 96.06 97 THR A O 1
ATOM 669 N N . GLY A 1 98 ? 49.108 -6.433 -76.065 1.00 94.94 98 GLY A N 1
ATOM 670 C CA . GLY A 1 98 ? 49.039 -6.899 -77.458 1.00 94.94 98 GLY A CA 1
ATOM 671 C C . GLY A 1 98 ? 48.874 -5.785 -78.496 1.00 94.94 98 GLY A C 1
ATOM 672 O O . GLY A 1 98 ? 48.425 -6.045 -79.608 1.00 94.94 98 GLY A O 1
ATOM 673 N N . LYS A 1 99 ? 49.213 -4.543 -78.140 1.00 96.06 99 LYS A N 1
ATOM 674 C CA . LYS A 1 99 ? 49.088 -3.387 -79.032 1.00 96.06 99 LYS A CA 1
ATOM 675 C C . LYS A 1 99 ? 50.074 -3.456 -80.181 1.00 96.06 99 LYS A C 1
ATOM 677 O O . LYS A 1 99 ? 51.225 -3.867 -79.996 1.00 96.06 99 LYS A O 1
ATOM 682 N N . THR A 1 100 ? 49.641 -2.989 -81.345 1.00 97.19 100 THR A N 1
ATOM 683 C CA . THR A 1 100 ? 50.511 -2.880 -82.514 1.00 97.19 100 THR A CA 1
ATOM 684 C C . THR A 1 100 ? 51.386 -1.636 -82.410 1.00 97.19 100 THR A C 1
ATOM 686 O O . THR A 1 100 ? 50.877 -0.526 -82.284 1.00 97.19 100 THR A O 1
ATOM 689 N N . ILE A 1 101 ? 52.704 -1.819 -82.492 1.00 97.19 101 ILE A N 1
ATOM 690 C CA . ILE A 1 101 ? 53.686 -0.746 -82.655 1.00 97.19 101 ILE A CA 1
ATOM 691 C C . ILE A 1 101 ? 54.094 -0.708 -84.128 1.00 97.19 101 ILE A C 1
ATOM 693 O O . ILE A 1 101 ? 54.584 -1.711 -84.647 1.00 97.19 101 ILE A O 1
ATOM 697 N N . THR A 1 102 ? 53.903 0.436 -84.789 1.00 96.62 102 THR A N 1
ATOM 698 C CA . THR A 1 102 ? 54.352 0.689 -86.168 1.00 96.62 102 THR A CA 1
ATOM 699 C C . THR A 1 102 ? 55.566 1.605 -86.153 1.00 96.62 102 THR A C 1
ATOM 701 O O . THR A 1 102 ? 55.496 2.708 -85.610 1.00 96.62 102 THR A O 1
ATOM 704 N N . VAL A 1 103 ? 56.661 1.153 -86.760 1.00 96.75 103 VAL A N 1
ATOM 705 C CA . VAL A 1 103 ? 57.906 1.898 -86.952 1.00 96.75 103 VAL A CA 1
ATOM 706 C C . VAL A 1 103 ? 57.979 2.359 -88.398 1.00 96.75 103 VAL A C 1
ATOM 708 O O . VAL A 1 103 ? 58.097 1.538 -89.306 1.00 96.75 103 VAL A O 1
ATOM 711 N N . VAL A 1 104 ? 57.932 3.671 -88.597 1.00 96.25 104 VAL A N 1
ATOM 712 C CA . VAL A 1 104 ? 58.068 4.295 -89.911 1.00 96.25 104 VAL A CA 1
ATOM 713 C C . VAL A 1 104 ? 59.493 4.794 -90.083 1.00 96.25 104 VAL A C 1
ATOM 715 O O . VAL A 1 104 ? 59.996 5.553 -89.249 1.00 96.25 104 VAL A O 1
ATOM 718 N N . TYR A 1 105 ? 60.128 4.377 -91.175 1.00 96.00 105 TYR A N 1
ATOM 719 C CA . TYR A 1 105 ? 61.467 4.834 -91.535 1.00 96.00 105 TYR A CA 1
ATOM 720 C C . TYR A 1 105 ? 61.412 6.041 -92.473 1.00 96.00 105 TYR A C 1
ATOM 722 O O . TYR A 1 105 ? 60.594 6.091 -93.395 1.00 96.00 105 TYR A O 1
ATOM 730 N N . THR A 1 106 ? 62.332 6.981 -92.270 1.00 95.56 106 THR A N 1
ATOM 731 C CA . THR A 1 106 ? 62.568 8.124 -93.161 1.00 95.56 106 THR A CA 1
ATOM 732 C C . THR A 1 106 ? 64.058 8.212 -93.455 1.00 95.56 106 THR A C 1
ATOM 734 O O . THR A 1 106 ? 64.862 8.258 -92.525 1.00 95.56 106 THR A O 1
ATOM 737 N N . LEU A 1 107 ? 64.432 8.241 -94.736 1.00 95.94 107 LEU A N 1
ATOM 738 C CA . LEU A 1 107 ? 65.823 8.443 -95.137 1.00 95.94 107 LEU A CA 1
ATOM 739 C C . LEU A 1 107 ? 66.212 9.923 -95.045 1.00 95.94 107 LEU A C 1
ATOM 741 O O . LEU A 1 107 ? 65.415 10.817 -95.346 1.00 95.94 107 LEU A O 1
ATOM 745 N N . LEU A 1 108 ? 67.450 10.161 -94.638 1.00 95.19 108 LEU A N 1
ATOM 746 C CA . LEU A 1 108 ? 68.100 11.458 -94.482 1.00 95.19 108 LEU A CA 1
ATOM 747 C C . LEU A 1 108 ? 69.468 11.424 -95.190 1.00 95.19 108 LEU A C 1
ATOM 749 O O . LEU A 1 108 ? 69.913 10.350 -95.591 1.00 95.19 108 LEU A O 1
ATOM 753 N N . GLY A 1 109 ? 70.115 12.582 -95.321 1.00 95.19 109 GLY A N 1
ATOM 754 C CA . GLY A 1 109 ? 71.368 12.751 -96.068 1.00 95.19 109 GLY A CA 1
ATOM 755 C C . GLY A 1 109 ? 71.152 13.280 -97.488 1.00 95.19 109 GLY A C 1
ATOM 756 O O . GLY A 1 109 ? 70.010 13.319 -97.973 1.00 95.19 109 GLY A O 1
ATOM 757 N N . ASP A 1 110 ? 72.235 13.733 -98.113 1.00 93.88 110 ASP A N 1
ATOM 758 C CA . ASP A 1 110 ? 72.205 14.389 -99.427 1.00 93.88 110 ASP A CA 1
ATOM 759 C C . ASP A 1 110 ? 71.872 13.404 -100.562 1.00 93.88 110 ASP A C 1
ATOM 761 O O . ASP A 1 110 ? 71.110 13.741 -101.472 1.00 93.88 110 ASP A O 1
ATOM 765 N N . ASP A 1 111 ? 72.306 12.146 -100.444 1.00 94.56 111 ASP A N 1
ATOM 766 C CA . ASP A 1 111 ? 72.140 11.129 -101.491 1.00 94.56 111 ASP A CA 1
ATOM 767 C C . ASP A 1 111 ? 70.844 10.315 -101.357 1.00 94.56 111 ASP A C 1
ATOM 769 O O . ASP A 1 111 ? 70.559 9.425 -102.161 1.00 94.56 111 ASP A O 1
ATOM 773 N N . LYS A 1 112 ? 69.992 10.615 -100.366 1.00 94.12 112 LYS A N 1
ATOM 774 C CA . LYS A 1 112 ? 68.784 9.821 -100.051 1.00 94.12 112 LYS A CA 1
ATOM 775 C C . LYS A 1 112 ? 67.821 9.628 -101.228 1.00 94.12 112 LYS A C 1
ATOM 777 O O . LYS A 1 112 ? 67.072 8.655 -101.241 1.00 94.12 112 LYS A O 1
ATOM 782 N N . ALA A 1 113 ? 67.799 10.559 -102.187 1.00 93.31 113 ALA A N 1
ATOM 783 C CA . ALA A 1 113 ? 66.928 10.490 -103.362 1.00 93.31 113 ALA A CA 1
ATOM 784 C C . ALA A 1 113 ? 67.290 9.319 -104.292 1.00 93.31 113 ALA A C 1
ATOM 786 O O . ALA A 1 113 ? 66.447 8.869 -105.069 1.00 93.31 113 ALA A O 1
ATOM 787 N N . ASN A 1 114 ? 68.510 8.789 -104.163 1.00 93.75 114 ASN A N 1
ATOM 788 C CA . ASN A 1 114 ? 68.997 7.644 -104.923 1.00 93.75 114 ASN A CA 1
ATOM 789 C C . ASN A 1 114 ? 68.552 6.289 -104.336 1.00 93.75 114 ASN A C 1
ATOM 791 O O . ASN A 1 114 ? 68.847 5.232 -104.898 1.00 93.75 114 ASN A O 1
ATOM 795 N N . TYR A 1 115 ? 67.800 6.305 -103.232 1.00 95.94 115 TYR A N 1
ATOM 796 C CA . TYR A 1 115 ? 67.443 5.115 -102.469 1.00 95.94 115 TYR A CA 1
ATOM 797 C C . TYR A 1 115 ? 65.946 5.029 -102.179 1.00 95.94 115 TYR A C 1
ATOM 799 O O . TYR A 1 115 ? 65.264 6.023 -101.932 1.00 95.94 115 TYR A O 1
ATOM 807 N N . VAL A 1 116 ? 65.435 3.799 -102.143 1.00 94.75 116 VAL A N 1
ATOM 808 C CA . VAL A 1 116 ? 64.102 3.503 -101.610 1.00 94.75 116 VAL A CA 1
ATOM 809 C C . VAL A 1 116 ? 64.249 3.110 -100.145 1.00 94.75 116 VAL A C 1
ATOM 811 O O . VAL A 1 116 ? 65.064 2.247 -99.801 1.00 94.75 116 VAL A O 1
ATOM 814 N N . LYS A 1 117 ? 63.460 3.745 -99.268 1.00 94.44 117 LYS A N 1
ATOM 815 C CA . LYS A 1 117 ? 63.488 3.464 -97.826 1.00 94.44 117 LYS A CA 1
ATOM 816 C C . LYS A 1 117 ? 63.179 1.987 -97.521 1.00 94.44 117 LYS A C 1
ATOM 818 O O . LYS A 1 117 ? 62.438 1.358 -98.281 1.00 94.44 117 LYS A O 1
ATOM 823 N N . PRO A 1 118 ? 63.677 1.439 -96.397 1.00 95.25 118 PRO A N 1
ATOM 824 C CA . PRO A 1 118 ? 63.247 0.131 -95.916 1.00 95.25 118 PRO A CA 1
ATOM 825 C C . PRO A 1 118 ? 61.729 0.066 -95.693 1.00 95.25 118 PRO A C 1
ATOM 827 O O . PRO A 1 118 ? 61.087 1.081 -95.409 1.00 95.25 118 PRO A O 1
ATOM 830 N N . VAL A 1 119 ? 61.169 -1.141 -95.789 1.00 94.00 119 VAL A N 1
ATOM 831 C CA . VAL A 1 119 ? 59.767 -1.407 -95.434 1.00 94.00 119 VAL A CA 1
ATOM 832 C C . VAL A 1 119 ? 59.553 -1.108 -93.948 1.00 94.00 119 VAL A C 1
ATOM 834 O O . VAL A 1 119 ? 60.388 -1.463 -93.116 1.00 94.00 119 VAL A O 1
ATOM 837 N N . ASP A 1 120 ? 58.439 -0.451 -93.625 1.00 95.31 120 ASP A N 1
ATOM 838 C CA . ASP A 1 120 ? 58.069 -0.119 -92.246 1.00 95.31 120 ASP A CA 1
ATOM 839 C C . ASP A 1 120 ? 57.887 -1.397 -91.402 1.00 95.31 120 ASP A C 1
ATOM 841 O O . ASP A 1 120 ? 57.409 -2.424 -91.888 1.00 95.31 120 ASP A O 1
ATOM 845 N N . TYR A 1 121 ? 58.285 -1.347 -90.129 1.00 94.56 121 TYR A N 1
ATOM 846 C CA . TYR A 1 121 ? 58.268 -2.507 -89.232 1.00 94.56 121 TYR A CA 1
ATOM 847 C C . TYR A 1 121 ? 57.045 -2.475 -88.311 1.00 94.56 121 TYR A C 1
ATOM 849 O O . TYR A 1 121 ? 56.721 -1.434 -87.741 1.00 94.56 121 TYR A O 1
ATOM 857 N N . GLN A 1 122 ? 56.376 -3.615 -88.122 1.00 95.19 122 GLN A N 1
ATOM 858 C CA . GLN A 1 122 ? 55.215 -3.738 -87.237 1.00 95.19 122 GLN A CA 1
ATOM 859 C C . GLN A 1 122 ? 55.334 -4.945 -86.307 1.00 95.19 122 GLN A C 1
ATOM 861 O O . GLN A 1 122 ? 55.745 -6.027 -86.725 1.00 95.19 122 GLN A O 1
ATOM 866 N N . VAL A 1 123 ? 54.928 -4.774 -85.046 1.00 95.31 123 VAL A N 1
ATOM 867 C CA . VAL A 1 123 ? 54.883 -5.856 -84.050 1.00 95.31 123 VAL A CA 1
ATOM 868 C C . VAL A 1 123 ? 53.716 -5.662 -83.077 1.00 95.31 123 VAL A C 1
ATOM 870 O O . VAL A 1 123 ? 53.424 -4.538 -82.683 1.00 95.31 123 VAL A O 1
ATOM 873 N N . ALA A 1 124 ? 53.046 -6.745 -82.672 1.00 95.81 124 ALA A N 1
ATOM 874 C CA . ALA A 1 124 ? 51.878 -6.728 -81.777 1.00 95.81 124 ALA A CA 1
ATOM 875 C C . ALA A 1 124 ? 52.214 -7.172 -80.338 1.00 95.81 124 ALA A C 1
ATOM 877 O O . ALA A 1 124 ? 51.535 -8.007 -79.745 1.00 95.81 124 ALA A O 1
ATOM 878 N N . THR A 1 125 ? 53.311 -6.655 -79.783 1.00 94.44 125 THR A N 1
ATOM 879 C CA . THR A 1 125 ? 53.789 -6.977 -78.422 1.00 94.44 125 THR A CA 1
ATOM 880 C C . THR A 1 125 ? 53.675 -5.801 -77.454 1.00 94.44 125 THR A C 1
ATOM 882 O O . THR A 1 125 ? 54.091 -5.910 -76.301 1.00 94.44 125 THR A O 1
ATOM 885 N N . GLY A 1 126 ? 53.113 -4.675 -77.904 1.00 95.56 126 GLY A N 1
ATOM 886 C CA . GLY A 1 126 ? 53.003 -3.452 -77.125 1.00 95.56 126 GLY A CA 1
ATOM 887 C C . GLY A 1 126 ? 52.112 -3.602 -75.887 1.00 95.56 126 GLY A C 1
ATOM 888 O O . GLY A 1 126 ? 51.043 -4.213 -75.950 1.00 95.56 126 GLY A O 1
ATOM 889 N N . ALA A 1 127 ? 52.515 -3.003 -74.769 1.00 97.12 127 ALA A N 1
ATOM 890 C CA . ALA A 1 127 ? 51.731 -2.951 -73.540 1.00 97.12 127 ALA A CA 1
ATOM 891 C C . ALA A 1 127 ? 51.724 -1.540 -72.935 1.00 97.12 127 ALA A C 1
ATOM 893 O O . ALA A 1 127 ? 52.773 -0.945 -72.699 1.00 97.12 127 ALA A O 1
ATOM 894 N N . ILE A 1 128 ? 50.535 -1.018 -72.638 1.00 97.75 128 ILE A N 1
ATOM 895 C CA . ILE A 1 128 ? 50.362 0.227 -71.882 1.00 97.75 128 ILE A CA 1
ATOM 896 C C . ILE A 1 128 ? 49.692 -0.122 -70.556 1.00 97.75 128 ILE A C 1
ATOM 898 O O . ILE A 1 128 ? 48.574 -0.637 -70.563 1.00 97.75 128 ILE A O 1
ATOM 902 N N . THR A 1 129 ? 50.361 0.132 -69.430 1.00 97.50 129 THR A N 1
ATOM 903 C CA . THR A 1 129 ? 49.834 -0.131 -68.080 1.00 97.50 129 THR A CA 1
ATOM 904 C C . THR A 1 129 ? 49.144 1.101 -67.500 1.00 97.50 129 THR A C 1
ATOM 906 O O . THR A 1 129 ? 49.588 2.227 -67.713 1.00 97.50 129 THR A O 1
ATOM 909 N N . ALA A 1 130 ? 48.060 0.895 -66.752 1.00 97.75 130 ALA A N 1
ATOM 910 C CA . ALA A 1 130 ? 47.302 1.976 -66.122 1.00 97.75 130 ALA A CA 1
ATOM 911 C C . ALA A 1 130 ? 48.096 2.715 -65.034 1.00 97.75 130 ALA A C 1
ATOM 913 O O . ALA A 1 130 ? 48.968 2.135 -64.386 1.00 97.75 130 ALA A O 1
ATOM 914 N N . ILE A 1 131 ? 47.755 3.987 -64.802 1.00 97.31 131 ILE A N 1
ATOM 915 C CA . ILE A 1 131 ? 48.263 4.761 -63.659 1.00 97.31 131 ILE A CA 1
ATOM 916 C C . ILE A 1 131 ? 47.438 4.420 -62.410 1.00 97.31 131 ILE A C 1
ATOM 918 O O . ILE A 1 131 ? 46.209 4.485 -62.437 1.00 97.31 131 ILE A O 1
ATOM 922 N N . GLN A 1 132 ? 48.103 4.109 -61.295 1.00 97.25 132 GLN A N 1
ATOM 923 C CA . GLN A 1 132 ? 47.457 4.010 -59.984 1.00 97.25 132 GLN A CA 1
ATOM 924 C C . GLN A 1 132 ? 47.106 5.406 -59.461 1.00 97.25 132 GLN A C 1
ATOM 926 O O . GLN A 1 132 ? 47.998 6.221 -59.230 1.00 97.25 132 GLN A O 1
ATOM 931 N N . LEU A 1 133 ? 45.817 5.673 -59.240 1.00 97.62 133 LEU A N 1
ATOM 932 C CA . LEU A 1 133 ? 45.367 6.933 -58.648 1.00 97.62 133 LEU A CA 1
ATOM 933 C C . LEU A 1 133 ? 45.379 6.875 -57.121 1.00 97.62 133 LEU A C 1
ATOM 935 O O . LEU A 1 133 ? 45.131 5.827 -56.521 1.00 97.62 133 LEU A O 1
ATOM 939 N N . THR A 1 134 ? 45.592 8.028 -56.495 1.00 96.69 134 THR A N 1
ATOM 940 C CA . THR A 1 134 ? 45.307 8.247 -55.073 1.00 96.69 134 THR A CA 1
ATOM 941 C C . THR A 1 134 ? 44.159 9.246 -54.925 1.00 96.69 134 THR A C 1
ATOM 943 O O . THR A 1 134 ? 43.736 9.887 -55.890 1.00 96.69 134 THR A O 1
ATOM 946 N N . VAL A 1 135 ? 43.590 9.342 -53.726 1.00 96.75 135 VAL A N 1
ATOM 947 C CA . VAL A 1 135 ? 42.483 10.254 -53.422 1.00 96.75 135 VAL A CA 1
ATOM 948 C C . VAL A 1 135 ? 42.748 10.932 -52.088 1.00 96.75 135 VAL A C 1
ATOM 950 O O . VAL A 1 135 ? 43.283 10.308 -51.170 1.00 96.75 135 VAL A O 1
ATOM 953 N N . ALA A 1 136 ? 42.389 12.209 -51.974 1.00 95.12 136 ALA A N 1
ATOM 954 C CA . ALA A 1 136 ? 42.395 12.882 -50.681 1.00 95.12 136 ALA A CA 1
ATOM 955 C C . ALA A 1 136 ? 41.444 12.174 -49.696 1.00 95.12 136 ALA A C 1
ATOM 957 O O . ALA A 1 136 ? 40.466 11.541 -50.104 1.00 95.12 136 ALA A O 1
ATOM 958 N N . THR A 1 137 ? 41.718 12.297 -48.395 1.00 93.31 137 THR A N 1
ATOM 959 C CA . THR A 1 137 ? 40.894 11.694 -47.338 1.00 93.31 137 THR A CA 1
ATOM 960 C C . THR A 1 137 ? 39.410 12.043 -47.538 1.00 93.31 137 THR A C 1
ATOM 962 O O . THR A 1 137 ? 39.090 13.225 -47.693 1.00 93.31 137 THR A O 1
ATOM 965 N N . PRO A 1 138 ? 38.495 11.055 -47.555 1.00 96.12 138 PRO A N 1
ATOM 966 C CA . PRO A 1 138 ? 37.074 11.314 -47.761 1.00 96.12 138 PRO A CA 1
ATOM 967 C C . PRO A 1 138 ? 36.458 12.035 -46.555 1.00 96.12 138 PRO A C 1
ATOM 969 O O . PRO A 1 138 ? 36.903 11.870 -45.419 1.00 96.12 138 PRO A O 1
ATOM 972 N N . SER A 1 139 ? 35.379 12.781 -46.792 1.00 95.88 139 SER A N 1
ATOM 973 C CA . SER A 1 139 ? 34.551 13.336 -45.716 1.00 95.88 139 SER A CA 1
ATOM 974 C C . SER A 1 139 ? 33.496 12.309 -45.304 1.00 95.88 139 SER A C 1
ATOM 976 O O . SER A 1 139 ? 32.773 11.799 -46.162 1.00 95.88 139 SER A O 1
ATOM 978 N N . LEU A 1 140 ? 33.415 11.990 -44.008 1.00 95.44 140 LEU A N 1
ATOM 979 C CA . LEU A 1 140 ? 32.539 10.952 -43.457 1.00 95.44 140 LEU A CA 1
ATOM 980 C C . LEU A 1 140 ? 31.677 11.487 -42.315 1.00 95.44 140 LEU A C 1
ATOM 982 O O . LEU A 1 140 ? 32.179 12.133 -41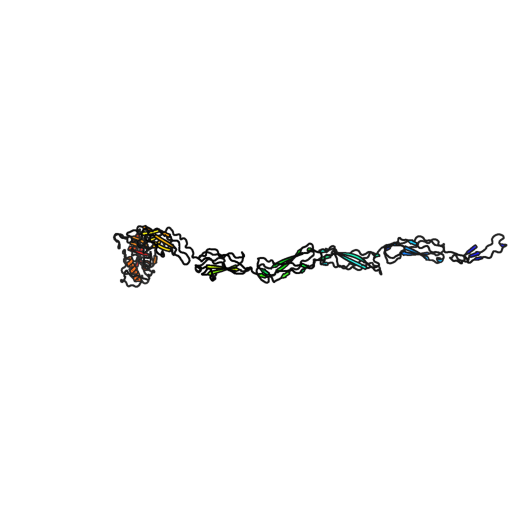.397 1.00 95.44 140 LEU A O 1
ATOM 986 N N . THR A 1 141 ? 30.396 11.118 -42.306 1.00 95.00 141 THR A N 1
ATOM 987 C CA . THR A 1 141 ? 29.577 11.183 -41.089 1.00 95.00 141 THR A CA 1
ATOM 988 C C . THR A 1 141 ? 29.702 9.862 -40.339 1.00 95.00 141 THR A C 1
ATOM 990 O O . THR A 1 141 ? 29.150 8.842 -40.750 1.00 95.00 141 THR A O 1
ATOM 993 N N . THR A 1 142 ? 30.442 9.876 -39.232 1.00 96.31 142 THR A N 1
ATOM 994 C CA . THR A 1 142 ? 30.781 8.664 -38.470 1.00 96.31 142 THR A CA 1
ATOM 995 C C . THR A 1 142 ? 29.754 8.298 -37.402 1.00 96.31 142 THR A C 1
ATOM 997 O O . THR A 1 142 ? 29.952 7.317 -36.694 1.00 96.31 142 THR A O 1
ATOM 1000 N N . SER A 1 143 ? 28.664 9.054 -37.262 1.00 96.44 143 SER A N 1
ATOM 1001 C CA . SER A 1 143 ? 27.600 8.761 -36.302 1.00 96.44 143 SER A CA 1
ATOM 1002 C C . SER A 1 143 ? 26.221 8.910 -36.931 1.00 96.44 143 SER A C 1
ATOM 1004 O O . SER A 1 143 ? 25.971 9.867 -37.663 1.00 96.44 143 SER A O 1
ATOM 1006 N N . LYS A 1 144 ? 25.314 7.978 -36.634 1.00 96.31 144 LYS A N 1
ATOM 1007 C CA . LYS A 1 144 ? 23.903 8.037 -37.039 1.00 96.31 144 LYS A CA 1
ATOM 1008 C C . LYS A 1 144 ? 22.999 7.407 -35.984 1.00 96.31 144 LYS A C 1
ATOM 1010 O O . LYS A 1 144 ? 23.431 6.540 -35.228 1.00 96.31 144 LYS A O 1
ATOM 1015 N N . ALA A 1 145 ? 21.730 7.803 -35.971 1.00 96.81 145 ALA A N 1
ATOM 1016 C CA . ALA A 1 145 ? 20.705 7.046 -35.261 1.00 96.81 145 ALA A CA 1
ATOM 1017 C C . ALA A 1 145 ? 20.407 5.733 -35.999 1.00 96.81 145 ALA A C 1
ATOM 1019 O O . ALA A 1 145 ? 20.539 5.656 -37.224 1.00 96.81 145 ALA A O 1
ATOM 1020 N N . TYR A 1 146 ? 19.989 4.713 -35.252 1.00 97.88 146 TYR A N 1
ATOM 1021 C CA . TYR A 1 146 ? 19.581 3.427 -35.804 1.00 97.88 146 TYR A CA 1
ATOM 1022 C C . TYR A 1 146 ? 18.458 3.596 -36.835 1.00 97.88 146 TYR A C 1
ATOM 1024 O O . TYR A 1 146 ? 17.424 4.202 -36.561 1.00 97.88 146 TYR A O 1
ATOM 1032 N N . ASP A 1 147 ? 18.653 3.041 -38.025 1.00 96.56 147 ASP A N 1
ATOM 1033 C CA . ASP A 1 147 ? 17.693 3.063 -39.133 1.00 96.56 147 ASP A CA 1
ATOM 1034 C C . ASP A 1 147 ? 17.610 1.711 -39.867 1.00 96.56 147 ASP A C 1
ATOM 1036 O O . ASP A 1 147 ? 17.002 1.618 -40.933 1.00 96.56 147 ASP A O 1
ATOM 1040 N N . GLY A 1 148 ? 18.219 0.666 -39.295 1.00 96.50 148 GLY A N 1
ATOM 1041 C CA . GLY A 1 148 ? 18.215 -0.697 -39.825 1.00 96.50 148 GLY A CA 1
ATOM 1042 C C . GLY A 1 148 ? 19.123 -0.937 -41.035 1.00 96.50 148 GLY A C 1
ATOM 1043 O O . GLY A 1 148 ? 19.087 -2.033 -41.589 1.00 96.50 148 GLY A O 1
ATOM 1044 N N . ASN A 1 149 ? 19.946 0.033 -41.459 1.00 95.88 149 ASN A N 1
ATOM 1045 C CA . ASN A 1 149 ? 20.857 -0.141 -42.595 1.00 95.88 149 ASN A CA 1
ATOM 1046 C C . ASN A 1 149 ? 22.329 0.136 -42.247 1.00 95.88 149 ASN A C 1
ATOM 1048 O O . ASN A 1 149 ? 22.662 0.813 -41.275 1.00 95.88 149 ASN A O 1
ATOM 1052 N N . THR A 1 150 ? 23.228 -0.382 -43.086 1.00 97.50 150 THR A N 1
ATOM 1053 C CA . THR A 1 150 ? 24.681 -0.210 -42.953 1.00 97.50 150 THR A CA 1
ATOM 1054 C C . THR A 1 150 ? 25.213 1.039 -43.647 1.00 97.50 150 THR A C 1
ATOM 1056 O O . THR A 1 150 ? 26.414 1.258 -43.609 1.00 97.50 150 THR A O 1
ATOM 1059 N N . SER A 1 151 ? 24.387 1.865 -44.289 1.00 97.06 151 SER A N 1
ATOM 1060 C CA . SER A 1 151 ? 24.880 2.986 -45.096 1.00 97.06 151 SER A CA 1
ATOM 1061 C C . SER A 1 151 ? 25.431 4.116 -44.223 1.00 97.06 151 SER A C 1
ATOM 1063 O O . SER A 1 151 ? 24.799 4.521 -43.238 1.00 97.06 151 SER A O 1
ATOM 1065 N N . ALA A 1 152 ? 26.587 4.654 -44.612 1.00 97.25 152 ALA A N 1
ATOM 1066 C CA . ALA A 1 152 ? 27.187 5.858 -44.048 1.00 97.25 152 ALA A CA 1
ATOM 1067 C C . ALA A 1 152 ? 27.219 6.975 -45.101 1.00 97.25 152 ALA A C 1
ATOM 1069 O O . ALA A 1 152 ? 27.461 6.725 -46.281 1.00 97.25 152 ALA A O 1
ATOM 1070 N N . ALA A 1 153 ? 26.994 8.218 -44.675 1.00 96.62 153 ALA A N 1
ATOM 1071 C CA . ALA A 1 153 ? 27.145 9.364 -45.563 1.00 96.62 153 ALA A CA 1
ATOM 1072 C C . ALA A 1 153 ? 28.637 9.619 -45.826 1.00 96.62 153 ALA A C 1
ATOM 1074 O O . ALA A 1 153 ? 29.431 9.732 -44.885 1.00 96.62 153 ALA A O 1
ATOM 1075 N N . VAL A 1 154 ? 29.004 9.695 -47.105 1.00 97.50 154 VAL A N 1
ATOM 1076 C CA . VAL A 1 154 ? 30.380 9.898 -47.559 1.00 97.50 154 VAL A CA 1
ATOM 1077 C C . VAL A 1 154 ? 30.422 10.822 -48.766 1.00 97.50 154 VAL A C 1
ATOM 1079 O O . VAL A 1 154 ? 29.573 10.738 -49.650 1.00 97.50 154 VAL A O 1
ATOM 1082 N N . THR A 1 155 ? 31.463 11.644 -48.824 1.00 97.00 155 THR A N 1
ATOM 1083 C CA . THR A 1 155 ? 31.858 12.380 -50.026 1.00 97.00 155 THR A CA 1
ATOM 1084 C C . THR A 1 155 ? 33.297 12.006 -50.365 1.00 97.00 155 THR A C 1
ATOM 1086 O O . THR A 1 155 ? 34.175 12.061 -49.498 1.00 97.00 155 THR A O 1
ATOM 1089 N N . ALA A 1 156 ? 33.544 11.598 -51.613 1.00 96.19 156 ALA A N 1
ATOM 1090 C CA . ALA A 1 156 ? 34.890 11.287 -52.085 1.00 96.19 156 ALA A CA 1
ATOM 1091 C C . ALA A 1 156 ? 35.792 12.532 -52.023 1.00 96.19 156 ALA A C 1
ATOM 1093 O O . ALA A 1 156 ? 35.333 13.646 -52.277 1.00 96.19 156 ALA A O 1
ATOM 1094 N N . GLY A 1 157 ? 37.073 12.345 -51.702 1.00 94.50 157 GLY A N 1
ATOM 1095 C CA . GLY A 1 157 ? 38.071 13.396 -51.890 1.00 94.50 157 GLY A CA 1
ATOM 1096 C C . GLY A 1 157 ? 38.418 13.590 -53.370 1.00 94.50 157 GLY A C 1
ATOM 1097 O O . GLY A 1 157 ? 37.992 12.822 -54.234 1.00 94.50 157 GLY A O 1
ATOM 1098 N N . SER A 1 158 ? 39.228 14.602 -53.667 1.00 94.94 158 SER A N 1
ATOM 1099 C CA . SER A 1 158 ? 39.731 14.839 -55.025 1.00 94.94 158 SER A CA 1
ATOM 1100 C C . SER A 1 158 ? 40.739 13.765 -55.445 1.00 94.94 158 SER A C 1
ATOM 1102 O O . SER A 1 158 ? 41.586 13.363 -54.642 1.00 94.94 158 SER A O 1
ATOM 1104 N N . LEU A 1 159 ? 40.665 13.324 -56.705 1.00 97.50 159 LEU A N 1
ATOM 1105 C CA . LEU A 1 159 ? 41.654 12.422 -57.304 1.00 97.50 159 LEU A CA 1
ATOM 1106 C C . LEU A 1 159 ? 43.009 13.117 -57.479 1.00 97.50 159 LEU A C 1
ATOM 1108 O O . LEU A 1 159 ? 43.078 14.299 -57.811 1.00 97.50 159 LEU A O 1
ATOM 1112 N N . VAL A 1 160 ? 44.081 12.345 -57.317 1.00 96.12 160 VAL A N 1
ATOM 1113 C CA . VAL A 1 160 ? 45.468 12.754 -57.557 1.00 96.12 160 VAL A CA 1
ATOM 1114 C C . VAL A 1 160 ? 46.116 11.746 -58.509 1.00 96.12 160 VAL A C 1
ATOM 1116 O O . VAL A 1 160 ? 45.946 10.536 -58.350 1.00 96.12 160 VAL A O 1
ATOM 1119 N N . GLY A 1 161 ? 46.857 12.248 -59.504 1.00 95.19 161 GLY A N 1
ATOM 1120 C CA . GLY A 1 161 ? 47.535 11.435 -60.526 1.00 95.19 161 GLY A CA 1
ATOM 1121 C C . GLY A 1 161 ? 46.810 11.335 -61.874 1.00 95.19 161 GLY A C 1
ATOM 1122 O O . GLY A 1 161 ? 47.283 10.626 -62.758 1.00 95.19 161 GLY A O 1
ATOM 1123 N N . VAL A 1 162 ? 45.686 12.039 -62.054 1.00 97.31 162 VAL A N 1
ATOM 1124 C CA . VAL A 1 162 ? 44.996 12.140 -63.352 1.00 97.31 162 VAL A CA 1
ATOM 1125 C C . VAL A 1 162 ? 45.804 13.044 -64.287 1.00 97.31 162 VAL A C 1
ATOM 1127 O O . VAL A 1 162 ? 46.211 14.138 -63.893 1.00 97.31 162 VAL A O 1
ATOM 1130 N N . ILE A 1 163 ? 46.041 12.596 -65.521 1.00 96.75 163 ILE A N 1
ATOM 1131 C CA . ILE A 1 163 ? 46.716 13.399 -66.547 1.00 96.75 163 ILE A CA 1
ATOM 1132 C C . ILE A 1 163 ? 45.811 14.570 -66.943 1.00 96.75 163 ILE A C 1
ATOM 1134 O O . ILE A 1 163 ? 44.610 14.405 -67.146 1.00 96.75 163 ILE A O 1
ATOM 1138 N N . SER A 1 164 ? 46.388 15.767 -67.059 1.00 95.25 164 SER A N 1
ATOM 1139 C CA . SER A 1 164 ? 45.640 16.973 -67.428 1.00 95.25 164 SER A CA 1
ATOM 1140 C C . SER A 1 164 ? 44.885 16.785 -68.750 1.00 95.25 164 SER A C 1
ATOM 1142 O O . SER A 1 164 ? 45.478 16.394 -69.754 1.00 95.25 164 SER A O 1
ATOM 1144 N N . GLY A 1 165 ? 43.583 17.082 -68.744 1.00 92.50 165 GLY A N 1
ATOM 1145 C CA . GLY A 1 165 ? 42.692 16.931 -69.899 1.00 92.50 165 GLY A CA 1
ATOM 1146 C C . GLY A 1 165 ? 41.950 15.592 -69.978 1.00 92.50 165 GLY A C 1
ATOM 1147 O O . GLY A 1 165 ? 40.986 15.501 -70.736 1.00 92.50 165 GLY A O 1
ATOM 1148 N N . ASP A 1 166 ? 42.325 14.585 -69.183 1.00 97.56 166 ASP A N 1
ATOM 1149 C CA . ASP A 1 166 ? 41.557 13.343 -69.093 1.00 97.56 166 ASP A CA 1
ATOM 1150 C C . ASP A 1 166 ? 40.300 13.517 -68.226 1.00 97.56 166 ASP A C 1
ATOM 1152 O O . ASP A 1 166 ? 40.346 14.035 -67.110 1.00 97.56 166 ASP A O 1
ATOM 1156 N N . ASP A 1 167 ? 39.170 13.019 -68.727 1.00 96.75 167 ASP A N 1
ATOM 1157 C CA . ASP A 1 167 ? 37.908 12.948 -67.990 1.00 96.75 167 ASP A CA 1
ATOM 1158 C C . ASP A 1 167 ? 37.863 11.677 -67.128 1.00 96.75 167 ASP A C 1
ATOM 1160 O O . ASP A 1 167 ? 37.593 10.568 -67.612 1.00 96.75 167 ASP A O 1
ATOM 1164 N N . VAL A 1 168 ? 38.164 11.860 -65.840 1.00 97.88 168 VAL A N 1
ATOM 1165 C CA . VAL A 1 168 ? 38.109 10.828 -64.801 1.00 97.88 168 VAL A CA 1
ATOM 1166 C C . VAL A 1 168 ? 37.444 11.401 -63.553 1.00 97.88 168 VAL A C 1
ATOM 1168 O O . VAL A 1 168 ? 37.877 12.409 -62.997 1.00 97.88 168 VAL A O 1
ATOM 1171 N N . THR A 1 169 ? 36.407 10.723 -63.076 1.00 96.50 169 THR A N 1
ATOM 1172 C CA . THR A 1 169 ? 35.665 11.066 -61.858 1.00 96.50 169 THR A CA 1
ATOM 1173 C C . THR A 1 169 ? 35.766 9.939 -60.838 1.00 96.50 169 THR A C 1
ATOM 1175 O O . THR A 1 169 ? 36.044 8.790 -61.186 1.00 96.50 169 THR A O 1
ATOM 1178 N N . VAL A 1 170 ? 35.542 10.256 -59.562 1.00 97.50 170 VAL A N 1
ATOM 1179 C CA . VAL A 1 170 ? 35.511 9.274 -58.473 1.00 97.50 170 VAL A CA 1
ATOM 1180 C C . VAL A 1 170 ? 34.177 9.337 -57.746 1.00 97.50 170 VAL A C 1
ATOM 1182 O O . VAL A 1 170 ? 33.704 10.410 -57.380 1.00 97.50 170 VAL A O 1
ATOM 1185 N N . ASN A 1 171 ? 33.587 8.171 -57.509 1.00 96.38 171 ASN A N 1
ATOM 1186 C CA . ASN A 1 171 ? 32.429 8.004 -56.645 1.00 96.38 171 ASN A CA 1
ATOM 1187 C C . ASN A 1 171 ? 32.802 7.131 -55.442 1.00 96.38 171 ASN A C 1
ATOM 1189 O O . ASN A 1 171 ? 33.568 6.173 -55.581 1.00 96.38 171 ASN A O 1
ATOM 1193 N N . ALA A 1 172 ? 32.251 7.455 -54.273 1.00 97.44 172 ALA A N 1
ATOM 1194 C CA . ALA A 1 172 ? 32.491 6.739 -53.026 1.00 97.44 172 ALA A CA 1
ATOM 1195 C C . ALA A 1 172 ? 31.180 6.200 -52.447 1.00 97.44 172 ALA A C 1
ATOM 1197 O O . ALA A 1 172 ? 30.175 6.903 -52.403 1.00 97.44 172 ALA A O 1
ATOM 1198 N N . VAL A 1 173 ? 31.219 4.965 -51.951 1.00 97.75 173 VAL A N 1
ATOM 1199 C CA . VAL A 1 173 ? 30.139 4.357 -51.164 1.00 97.75 173 VAL A CA 1
ATOM 1200 C C . VAL A 1 173 ? 30.723 3.910 -49.833 1.00 97.75 173 VAL A C 1
ATOM 1202 O O . VAL A 1 173 ? 31.754 3.238 -49.817 1.00 97.75 173 VAL A O 1
ATOM 1205 N N . ALA A 1 174 ? 30.077 4.271 -48.725 1.00 98.06 174 ALA A N 1
ATOM 1206 C CA . ALA A 1 174 ? 30.544 3.942 -47.386 1.00 98.06 174 ALA A CA 1
ATOM 1207 C C . ALA A 1 174 ? 29.523 3.100 -46.623 1.00 98.06 174 ALA A C 1
ATOM 1209 O O . ALA A 1 174 ? 28.333 3.411 -46.614 1.00 98.06 174 ALA A O 1
ATOM 1210 N N . ASN A 1 175 ? 30.003 2.053 -45.950 1.00 98.00 175 ASN A N 1
ATOM 1211 C CA . ASN A 1 175 ? 29.168 1.183 -45.129 1.00 98.00 175 ASN A CA 1
ATOM 1212 C C . ASN A 1 175 ? 29.802 0.901 -43.764 1.00 98.00 175 ASN A C 1
ATOM 1214 O O . ASN A 1 175 ? 30.994 0.604 -43.686 1.00 98.00 175 ASN A O 1
ATOM 1218 N N . TYR A 1 176 ? 28.990 0.934 -42.707 1.00 98.38 176 TYR A N 1
ATOM 1219 C CA . TYR A 1 176 ? 29.289 0.330 -41.411 1.00 98.38 176 TYR A CA 1
ATOM 1220 C C . TYR A 1 176 ? 29.419 -1.193 -41.554 1.00 98.38 176 TYR A C 1
ATOM 1222 O O . TYR A 1 176 ? 28.744 -1.810 -42.377 1.00 98.38 176 TYR A O 1
ATOM 1230 N N . SER A 1 177 ? 30.233 -1.819 -40.705 1.00 97.69 177 SER A N 1
ATOM 1231 C CA . SER A 1 177 ? 30.429 -3.275 -40.693 1.00 97.69 177 SER A CA 1
ATOM 1232 C C . SER A 1 177 ? 29.155 -4.077 -40.394 1.00 97.69 177 SER A C 1
ATOM 1234 O O . SER A 1 177 ? 29.046 -5.228 -40.808 1.00 97.69 177 SER A O 1
ATOM 1236 N N . ASN A 1 178 ? 28.194 -3.490 -39.677 1.00 96.06 178 ASN A N 1
ATOM 1237 C CA . ASN A 1 178 ? 26.844 -4.012 -39.468 1.00 96.06 178 ASN A CA 1
ATOM 1238 C C . ASN A 1 178 ? 25.889 -2.875 -39.059 1.00 96.06 178 ASN A C 1
ATOM 1240 O O . ASN A 1 178 ? 26.331 -1.775 -38.729 1.00 96.06 178 ASN A O 1
ATOM 1244 N N . ALA A 1 179 ? 24.582 -3.152 -39.078 1.00 95.75 179 ALA A N 1
ATOM 1245 C CA . ALA A 1 179 ? 23.542 -2.167 -38.782 1.00 95.75 179 ALA A CA 1
ATOM 1246 C C . ALA A 1 179 ? 23.193 -2.041 -37.284 1.00 95.75 179 ALA A C 1
ATOM 1248 O O . ALA A 1 179 ? 22.394 -1.182 -36.930 1.00 95.75 179 ALA A O 1
ATOM 1249 N N . THR A 1 180 ? 23.741 -2.883 -36.397 1.00 94.25 180 THR A N 1
ATOM 1250 C CA . THR A 1 180 ? 23.344 -2.903 -34.974 1.00 94.25 180 THR A CA 1
ATOM 1251 C C . THR A 1 180 ? 23.821 -1.657 -34.238 1.00 94.25 180 THR A C 1
ATOM 1253 O O . THR A 1 180 ? 24.781 -1.023 -34.657 1.00 94.25 180 THR A O 1
ATOM 1256 N N . VAL A 1 181 ? 23.210 -1.309 -33.109 1.00 97.19 181 VAL A N 1
ATOM 1257 C CA . VAL A 1 181 ? 23.692 -0.206 -32.258 1.00 97.19 181 VAL A CA 1
ATOM 1258 C C . VAL A 1 181 ? 25.077 -0.515 -31.668 1.00 97.19 181 VAL A C 1
ATOM 1260 O O . VAL A 1 181 ? 25.420 -1.669 -31.412 1.00 97.19 181 VAL A O 1
ATOM 1263 N N . GLY A 1 182 ? 25.912 0.511 -31.491 1.00 97.00 182 GLY A N 1
ATOM 1264 C CA . GLY A 1 182 ? 27.233 0.395 -30.864 1.00 97.00 182 GLY A CA 1
ATOM 1265 C C . GLY A 1 182 ? 28.252 1.411 -31.377 1.00 97.00 182 GLY A C 1
ATOM 1266 O O . GLY A 1 182 ? 28.037 2.056 -32.403 1.00 97.00 182 GLY A O 1
ATOM 1267 N N . THR A 1 183 ? 29.373 1.528 -30.668 1.00 97.19 183 THR A N 1
ATOM 1268 C CA . THR A 1 183 ? 30.508 2.411 -30.984 1.00 97.19 183 THR A CA 1
ATOM 1269 C C . THR A 1 183 ? 31.698 1.620 -31.541 1.00 97.19 183 THR A C 1
ATOM 1271 O O . THR A 1 183 ? 31.712 0.391 -31.490 1.00 97.19 183 THR A O 1
ATOM 1274 N N . GLY A 1 184 ? 32.696 2.315 -32.099 1.00 95.88 184 GLY A N 1
ATOM 1275 C CA . GLY A 1 184 ? 33.929 1.696 -32.606 1.00 95.88 184 GLY A CA 1
ATOM 1276 C C . GLY A 1 184 ? 33.740 0.848 -33.868 1.00 95.88 184 GLY A C 1
ATOM 1277 O O . GLY A 1 184 ? 34.568 -0.006 -34.178 1.00 95.88 184 GLY A O 1
ATOM 1278 N N . LYS A 1 185 ? 32.635 1.040 -34.594 1.00 97.06 185 LYS A N 1
ATOM 1279 C CA . LYS A 1 185 ? 32.337 0.273 -35.804 1.00 97.06 185 LYS A CA 1
ATOM 1280 C C . LYS A 1 185 ? 33.258 0.685 -36.942 1.00 97.06 185 LYS A C 1
ATOM 1282 O O . LYS A 1 185 ? 33.521 1.871 -37.151 1.00 97.06 185 LYS A O 1
ATOM 1287 N N . THR A 1 186 ? 33.689 -0.303 -37.717 1.00 97.88 186 THR A N 1
ATOM 1288 C CA . THR A 1 186 ? 34.425 -0.063 -38.955 1.00 97.88 186 THR A CA 1
ATOM 1289 C C . THR A 1 186 ? 33.490 0.508 -40.015 1.00 97.88 186 THR A C 1
ATOM 1291 O O . THR A 1 186 ? 32.433 -0.067 -40.269 1.00 97.88 186 THR A O 1
ATOM 1294 N N . ILE A 1 187 ? 33.889 1.611 -40.644 1.00 98.25 187 ILE A N 1
ATOM 1295 C CA . ILE A 1 187 ? 33.284 2.146 -41.863 1.00 98.25 187 ILE A CA 1
ATOM 1296 C C . ILE A 1 187 ? 34.260 1.881 -43.007 1.00 98.25 187 ILE A C 1
ATOM 1298 O O . ILE A 1 187 ? 35.401 2.339 -42.957 1.00 98.25 187 ILE A O 1
ATOM 1302 N N . MET A 1 188 ? 33.813 1.137 -44.018 1.00 97.94 188 MET A N 1
ATOM 1303 C CA . MET A 1 188 ? 34.570 0.845 -45.235 1.00 97.94 188 MET A CA 1
ATOM 1304 C C . MET A 1 188 ? 34.066 1.731 -46.372 1.00 97.94 188 MET A C 1
ATOM 1306 O O . MET A 1 188 ? 32.878 1.695 -46.694 1.00 97.94 188 MET A O 1
ATOM 1310 N N . VAL A 1 189 ? 34.966 2.490 -46.990 1.00 98.06 189 VAL A N 1
ATOM 1311 C CA . VAL A 1 189 ? 34.705 3.338 -48.155 1.00 98.06 189 VAL A CA 1
ATOM 1312 C C . VAL A 1 189 ? 35.281 2.670 -49.396 1.00 98.06 189 VAL A C 1
ATOM 1314 O O . VAL A 1 189 ? 36.494 2.502 -49.522 1.00 98.06 189 VAL A O 1
ATOM 1317 N N . ALA A 1 190 ? 34.406 2.307 -50.326 1.00 97.31 190 ALA A N 1
ATOM 1318 C CA . ALA A 1 190 ? 34.782 1.757 -51.617 1.00 97.31 190 ALA A CA 1
ATOM 1319 C C . ALA A 1 190 ? 34.694 2.834 -52.701 1.00 97.31 190 ALA A C 1
ATOM 1321 O O . ALA A 1 190 ? 33.658 3.483 -52.862 1.00 97.31 190 ALA A O 1
ATOM 1322 N N . TYR A 1 191 ? 35.778 2.989 -53.460 1.00 97.69 191 TYR A N 1
ATOM 1323 C CA . TYR A 1 191 ? 35.834 3.904 -54.598 1.00 97.69 191 TYR A CA 1
ATOM 1324 C C . TYR A 1 191 ? 35.543 3.191 -55.911 1.00 97.69 191 TYR A C 1
ATOM 1326 O O . TYR A 1 191 ? 35.985 2.057 -56.119 1.00 97.69 191 TYR A O 1
ATOM 1334 N N . THR A 1 192 ? 34.866 3.902 -56.804 1.00 97.38 192 THR A N 1
ATOM 1335 C CA . THR A 1 192 ? 34.641 3.542 -58.208 1.00 97.38 192 THR A CA 1
ATOM 1336 C C . THR A 1 192 ? 35.055 4.719 -59.084 1.00 97.38 192 THR A C 1
ATOM 1338 O O . THR A 1 192 ? 34.867 5.869 -58.686 1.00 97.38 192 THR A O 1
ATOM 1341 N N . LEU A 1 193 ? 35.657 4.439 -60.240 1.00 97.75 193 LEU A N 1
ATOM 1342 C CA . LEU A 1 193 ? 36.013 5.468 -61.215 1.00 97.75 193 LEU A CA 1
ATOM 1343 C C . LEU A 1 193 ? 34.946 5.552 -62.307 1.00 97.75 193 LEU A C 1
ATOM 1345 O O . LEU A 1 193 ? 34.416 4.528 -62.736 1.00 97.75 193 LEU A O 1
ATOM 1349 N N . GLY A 1 194 ? 34.667 6.770 -62.759 1.00 96.75 194 GLY A N 1
ATOM 1350 C CA . GLY A 1 194 ? 33.825 7.071 -63.913 1.00 96.75 194 GLY A CA 1
ATOM 1351 C C . GLY A 1 194 ? 34.520 8.050 -64.858 1.00 96.75 194 GLY A C 1
ATOM 1352 O O . GLY A 1 194 ? 35.646 8.472 -64.605 1.00 96.75 194 GLY A O 1
ATOM 1353 N N . GLY A 1 195 ? 33.840 8.443 -65.931 1.00 97.00 195 GLY A N 1
ATOM 1354 C CA . GLY A 1 195 ? 34.411 9.294 -66.980 1.00 97.00 195 GLY A CA 1
ATOM 1355 C C . GLY A 1 195 ? 35.000 8.490 -68.139 1.00 97.00 195 GLY A C 1
ATOM 1356 O O . GLY A 1 195 ? 35.277 7.292 -68.033 1.00 97.00 195 GLY A O 1
ATOM 1357 N N . THR A 1 196 ? 35.153 9.148 -69.282 1.00 96.62 196 THR A N 1
ATOM 1358 C CA . THR A 1 196 ? 35.510 8.497 -70.556 1.00 96.62 196 THR A CA 1
ATOM 1359 C C . THR A 1 196 ? 36.923 7.911 -70.583 1.00 96.62 196 THR A C 1
ATOM 1361 O O . THR A 1 196 ? 37.204 7.032 -71.399 1.00 96.62 196 THR A O 1
ATOM 1364 N N . LYS A 1 197 ? 37.816 8.355 -69.687 1.00 97.50 197 LYS A N 1
ATOM 1365 C CA . LYS A 1 197 ? 39.206 7.879 -69.596 1.00 97.50 197 LYS A CA 1
ATOM 1366 C C . LYS A 1 197 ? 39.475 6.973 -68.397 1.00 97.50 197 LYS A C 1
ATOM 1368 O O . LYS A 1 197 ? 40.599 6.502 -68.256 1.00 97.50 197 LYS A O 1
ATOM 1373 N N . ALA A 1 198 ? 38.466 6.650 -67.583 1.00 97.25 198 ALA A N 1
ATOM 1374 C CA . ALA A 1 198 ? 38.621 5.857 -66.358 1.00 97.25 198 ALA A CA 1
ATOM 1375 C C . ALA A 1 198 ? 39.331 4.508 -66.558 1.00 97.25 198 ALA A C 1
ATOM 1377 O O . ALA A 1 198 ? 40.105 4.096 -65.701 1.00 97.25 198 ALA A O 1
ATOM 1378 N N . ALA A 1 199 ? 39.112 3.841 -67.696 1.00 97.19 199 ALA A N 1
ATOM 1379 C CA . ALA A 1 199 ? 39.732 2.550 -68.010 1.00 97.19 199 ALA A CA 1
ATOM 1380 C C . ALA A 1 199 ? 41.270 2.605 -68.120 1.00 97.19 199 ALA A C 1
ATOM 1382 O O . ALA A 1 199 ? 41.924 1.566 -68.062 1.00 97.19 199 ALA A O 1
ATOM 1383 N N . ASN A 1 200 ? 41.852 3.802 -68.255 1.00 97.75 200 ASN A N 1
ATOM 1384 C CA . ASN A 1 200 ? 43.301 3.998 -68.295 1.00 97.75 200 ASN A CA 1
ATOM 1385 C C . ASN A 1 200 ? 43.939 4.141 -66.902 1.00 97.75 200 ASN A C 1
ATOM 1387 O O . ASN A 1 200 ? 45.151 4.330 -66.786 1.00 97.75 200 ASN A O 1
ATOM 1391 N N . TYR A 1 201 ? 43.133 4.044 -65.846 1.00 98.19 201 TYR A N 1
ATOM 1392 C CA . TYR A 1 201 ? 43.542 4.271 -64.469 1.00 98.19 201 TYR A CA 1
ATOM 1393 C C . TYR A 1 201 ? 43.092 3.123 -63.567 1.00 98.19 201 TYR A C 1
ATOM 1395 O O . TYR A 1 201 ? 42.068 2.480 -63.793 1.00 98.19 201 TYR A O 1
ATOM 1403 N N . VAL A 1 202 ? 43.850 2.888 -62.499 1.00 97.88 202 VAL A N 1
ATOM 1404 C CA . VAL A 1 202 ? 43.445 2.004 -61.405 1.00 97.88 202 VAL A CA 1
ATOM 1405 C C . VAL A 1 202 ? 42.832 2.860 -60.302 1.00 97.88 202 VAL A C 1
ATOM 1407 O O . VAL A 1 202 ? 43.387 3.892 -59.917 1.00 97.88 202 VAL A O 1
ATOM 1410 N N . LYS A 1 203 ? 41.665 2.439 -59.801 1.00 96.94 203 LYS A N 1
ATOM 1411 C CA . LYS A 1 203 ? 40.948 3.133 -58.722 1.00 96.94 203 LYS A CA 1
ATOM 1412 C C . LYS A 1 203 ? 41.823 3.270 -57.463 1.00 96.94 203 LYS A C 1
ATOM 1414 O O . LYS A 1 203 ? 42.630 2.375 -57.205 1.00 96.94 203 LYS A O 1
ATOM 1419 N N . PRO A 1 204 ? 41.616 4.308 -56.635 1.00 97.38 204 PRO A N 1
ATOM 1420 C CA . PRO A 1 204 ? 42.258 4.398 -55.329 1.00 97.38 204 PRO A CA 1
ATOM 1421 C C . PRO A 1 204 ? 41.956 3.187 -54.436 1.00 97.38 204 PRO A C 1
ATOM 1423 O O . PRO A 1 204 ? 40.886 2.564 -54.534 1.00 97.38 204 PRO A O 1
ATOM 1426 N N . GLU A 1 205 ? 42.890 2.882 -53.535 1.00 96.81 205 GLU A N 1
ATOM 1427 C CA . GLU A 1 205 ? 42.671 1.913 -52.461 1.00 96.81 205 GLU A CA 1
ATOM 1428 C C . GLU A 1 205 ? 41.464 2.312 -51.604 1.00 96.81 205 GLU A C 1
ATOM 1430 O O . GLU A 1 205 ? 41.162 3.493 -51.424 1.00 96.81 205 GLU A O 1
ATOM 1435 N N . ASN A 1 206 ? 40.742 1.315 -51.089 1.00 96.44 206 ASN A N 1
ATOM 1436 C CA . ASN A 1 206 ? 39.602 1.566 -50.212 1.00 96.44 206 ASN A CA 1
ATOM 1437 C C . ASN A 1 206 ? 40.072 2.210 -48.900 1.00 96.44 206 ASN A C 1
ATOM 1439 O O . ASN A 1 206 ? 41.116 1.852 -48.358 1.00 96.44 206 ASN A O 1
ATOM 1443 N N . TYR A 1 207 ? 39.266 3.121 -48.362 1.00 96.25 207 TYR A N 1
ATOM 1444 C CA . TYR A 1 207 ? 39.556 3.800 -47.101 1.00 96.25 207 TYR A CA 1
ATOM 1445 C C . TYR A 1 207 ? 38.750 3.173 -45.959 1.00 96.25 207 TYR A C 1
ATOM 1447 O O . TYR A 1 207 ? 37.586 2.821 -46.143 1.00 96.25 207 TYR A O 1
ATOM 1455 N N . GLN A 1 208 ? 39.344 3.039 -44.772 1.00 96.75 208 GLN A N 1
ATOM 1456 C CA . GLN A 1 208 ? 38.673 2.459 -43.607 1.00 96.75 208 GLN A CA 1
ATOM 1457 C C . GLN A 1 208 ? 38.967 3.232 -42.321 1.00 96.75 208 GLN A C 1
ATOM 1459 O O . GLN A 1 208 ? 40.091 3.681 -42.101 1.00 96.75 208 GLN A O 1
ATOM 1464 N N . VAL A 1 209 ? 37.962 3.346 -41.450 1.00 96.62 209 VAL A N 1
ATOM 1465 C CA . VAL A 1 209 ? 38.088 3.918 -40.095 1.00 96.62 209 VAL A CA 1
ATOM 1466 C C . VAL A 1 209 ? 37.279 3.104 -39.097 1.00 96.62 209 VAL A C 1
ATOM 1468 O O . VAL A 1 209 ? 36.227 2.586 -39.450 1.00 96.62 209 VAL A O 1
ATOM 1471 N N . ALA A 1 210 ? 37.727 3.020 -37.844 1.00 96.88 210 ALA A N 1
ATOM 1472 C CA . ALA A 1 210 ? 37.041 2.302 -36.760 1.00 96.88 210 ALA A CA 1
ATOM 1473 C C . ALA A 1 210 ? 36.420 3.256 -35.721 1.00 96.88 210 ALA A C 1
ATOM 1475 O O . ALA A 1 210 ? 36.472 3.020 -34.517 1.00 96.88 210 ALA A O 1
ATOM 1476 N N . THR A 1 211 ? 35.869 4.378 -36.184 1.00 96.06 211 THR A N 1
ATOM 1477 C CA . THR A 1 211 ? 35.280 5.434 -35.339 1.00 96.06 211 THR A CA 1
ATOM 1478 C C . THR A 1 211 ? 33.758 5.522 -35.464 1.00 96.06 211 T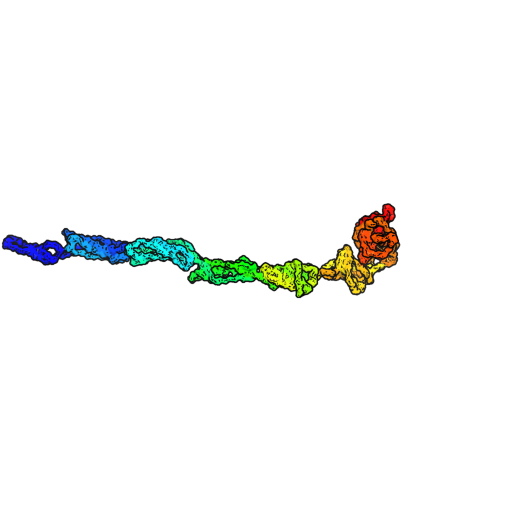HR A C 1
ATOM 1480 O O . THR A 1 211 ? 33.148 6.423 -34.893 1.00 96.06 211 THR A O 1
ATOM 1483 N N . GLY A 1 212 ? 33.137 4.598 -36.203 1.00 97.19 212 GLY A N 1
ATOM 1484 C CA . GLY A 1 212 ? 31.704 4.588 -36.463 1.00 97.19 212 GLY A CA 1
ATOM 1485 C C . GLY A 1 212 ? 30.863 4.354 -35.205 1.00 97.19 212 GLY A C 1
ATOM 1486 O O . GLY A 1 212 ? 31.192 3.502 -34.377 1.00 97.19 212 GLY A O 1
ATOM 1487 N N . ALA A 1 213 ? 29.745 5.064 -35.087 1.00 97.94 213 ALA A N 1
ATOM 1488 C CA . ALA A 1 213 ? 28.761 4.894 -34.029 1.00 97.94 213 ALA A CA 1
ATOM 1489 C C . ALA A 1 213 ? 27.334 4.840 -34.597 1.00 97.94 213 ALA A C 1
ATOM 1491 O O . ALA A 1 213 ? 26.920 5.704 -35.365 1.00 97.94 213 ALA A O 1
ATOM 1492 N N . ILE A 1 214 ? 26.562 3.834 -34.187 1.00 98.25 214 ILE A N 1
ATOM 1493 C CA . ILE A 1 214 ? 25.113 3.790 -34.410 1.00 98.25 214 ILE A CA 1
ATOM 1494 C C . ILE A 1 214 ? 24.455 3.909 -33.039 1.00 98.25 214 ILE A C 1
ATOM 1496 O O . ILE A 1 214 ? 24.673 3.050 -32.184 1.00 98.25 214 ILE A O 1
ATOM 1500 N N . THR A 1 215 ? 23.699 4.981 -32.807 1.00 97.94 215 THR A N 1
ATOM 1501 C CA . THR A 1 215 ? 22.998 5.238 -31.541 1.00 97.94 215 THR A CA 1
ATOM 1502 C C . THR A 1 215 ? 21.586 4.657 -31.558 1.00 97.94 215 THR A C 1
ATOM 1504 O O . THR A 1 215 ? 20.996 4.459 -32.620 1.00 97.94 215 THR A O 1
ATOM 1507 N N . LEU A 1 216 ? 21.031 4.369 -30.377 1.00 98.19 216 LEU A N 1
ATOM 1508 C CA . LEU A 1 216 ? 19.652 3.889 -30.239 1.00 98.19 216 LEU A CA 1
ATOM 1509 C C . LEU A 1 216 ? 18.664 4.883 -30.870 1.00 98.19 216 LEU A C 1
ATOM 1511 O O . LEU A 1 216 ? 18.810 6.096 -30.707 1.00 98.19 216 LEU A O 1
ATOM 1515 N N . LYS A 1 217 ? 17.622 4.380 -31.542 1.00 97.25 217 LYS A N 1
ATOM 1516 C CA . LYS A 1 217 ? 16.532 5.225 -32.053 1.00 97.25 217 LYS A CA 1
ATOM 1517 C C . LYS A 1 217 ? 15.459 5.426 -30.982 1.00 97.25 217 LYS A C 1
ATOM 1519 O O . LYS A 1 217 ? 14.957 4.456 -30.421 1.00 97.25 217 LYS A O 1
ATOM 1524 N N . GLN A 1 218 ? 15.075 6.673 -30.720 1.00 97.44 218 GLN A N 1
ATOM 1525 C CA . GLN A 1 218 ? 13.974 6.991 -29.807 1.00 97.44 218 GLN A CA 1
ATOM 1526 C C . GLN A 1 218 ? 12.629 6.554 -30.401 1.00 97.44 218 GLN A C 1
ATOM 1528 O O . GLN A 1 218 ? 12.307 6.916 -31.534 1.00 97.44 218 GLN A O 1
ATOM 1533 N N . LEU A 1 219 ? 11.836 5.809 -29.628 1.00 97.44 219 LEU A N 1
ATOM 1534 C CA . LEU A 1 219 ? 10.448 5.494 -29.970 1.00 97.44 219 LEU A CA 1
ATOM 1535 C C . LEU A 1 219 ? 9.471 6.405 -29.232 1.00 97.44 219 LEU A C 1
ATOM 1537 O O . LEU A 1 219 ? 9.739 6.869 -28.125 1.00 97.44 219 LEU A O 1
ATOM 1541 N N . THR A 1 220 ? 8.309 6.618 -29.835 1.00 96.44 220 THR A N 1
ATOM 1542 C CA . THR A 1 220 ? 7.156 7.272 -29.205 1.00 96.44 220 THR A CA 1
ATOM 1543 C C . THR A 1 220 ? 5.975 6.306 -29.167 1.00 96.44 220 THR A C 1
ATOM 1545 O O . THR A 1 220 ? 6.046 5.203 -29.716 1.00 96.44 220 THR A O 1
ATOM 1548 N N . VAL A 1 221 ? 4.908 6.678 -28.461 1.00 96.00 221 VAL A N 1
ATOM 1549 C CA . VAL A 1 221 ? 3.715 5.843 -28.328 1.00 96.00 221 VAL A CA 1
ATOM 1550 C C . VAL A 1 221 ? 2.466 6.632 -28.697 1.00 96.00 221 VAL A C 1
ATOM 1552 O O . VAL A 1 221 ? 2.322 7.793 -28.316 1.00 96.00 221 VAL A O 1
ATOM 1555 N N . ALA A 1 222 ? 1.572 6.004 -29.454 1.00 93.38 222 ALA A N 1
ATOM 1556 C CA . ALA A 1 222 ? 0.312 6.581 -29.898 1.00 93.38 222 ALA A CA 1
ATOM 1557 C C . ALA A 1 222 ? -0.874 5.852 -29.251 1.00 93.38 222 ALA A C 1
ATOM 1559 O O . ALA A 1 222 ? -0.900 4.622 -29.181 1.00 93.38 222 ALA A O 1
ATOM 1560 N N . GLY A 1 223 ? -1.864 6.624 -28.797 1.00 88.50 223 GLY A N 1
ATOM 1561 C CA . GLY A 1 223 ? -3.111 6.116 -28.218 1.00 88.50 223 GLY A CA 1
ATOM 1562 C C . GLY A 1 223 ? -3.004 5.315 -26.908 1.00 88.50 223 GLY A C 1
ATOM 1563 O O . GLY A 1 223 ? -3.743 4.338 -26.787 1.00 88.50 223 GLY A O 1
ATOM 1564 N N . PRO A 1 224 ? -2.138 5.656 -25.929 1.00 93.38 224 PRO A N 1
ATOM 1565 C CA . PRO A 1 224 ? -2.222 5.030 -24.610 1.00 93.38 224 PRO A CA 1
ATOM 1566 C C . PRO A 1 224 ? -3.544 5.416 -23.927 1.00 93.38 224 PRO A C 1
ATOM 1568 O O . PRO A 1 224 ? -3.980 6.566 -24.014 1.00 93.38 224 PRO A O 1
ATOM 1571 N N . THR A 1 225 ? -4.177 4.479 -23.220 1.00 94.12 225 THR A N 1
ATOM 1572 C CA . THR A 1 225 ? -5.348 4.777 -22.378 1.00 94.12 225 THR A CA 1
ATOM 1573 C C . THR A 1 225 ? -4.989 4.609 -20.912 1.00 94.12 225 THR A C 1
ATOM 1575 O O . THR A 1 225 ? -4.360 3.623 -20.532 1.00 94.12 225 THR A O 1
ATOM 1578 N N . LEU A 1 226 ? -5.379 5.575 -20.080 1.00 96.38 226 LEU A N 1
ATOM 1579 C CA . LEU A 1 226 ? -5.109 5.578 -18.646 1.00 96.38 226 LEU A CA 1
ATOM 1580 C C . LEU A 1 226 ? -6.400 5.862 -17.881 1.00 96.38 226 LEU A C 1
ATOM 1582 O O . LEU A 1 226 ? -7.046 6.885 -18.106 1.00 96.38 226 LEU A O 1
ATOM 1586 N N . THR A 1 227 ? -6.757 4.975 -16.956 1.00 96.38 227 THR A N 1
ATOM 1587 C CA . THR A 1 227 ? -7.865 5.211 -16.025 1.00 96.38 227 THR A CA 1
ATOM 1588 C C . THR A 1 227 ? -7.333 5.967 -14.818 1.00 96.38 227 THR A C 1
ATOM 1590 O O . THR A 1 227 ? -6.458 5.471 -14.110 1.00 96.38 227 THR A O 1
ATOM 1593 N N . THR A 1 228 ? -7.845 7.174 -14.585 1.00 96.88 228 THR A N 1
ATOM 1594 C CA . THR A 1 228 ? -7.348 8.061 -13.524 1.00 96.88 228 THR A CA 1
ATOM 1595 C C . THR A 1 228 ? -8.136 7.953 -12.224 1.00 96.88 228 THR A C 1
ATOM 1597 O O . THR A 1 228 ? -7.677 8.460 -11.201 1.00 96.88 228 THR A O 1
ATOM 1600 N N . SER A 1 229 ? -9.277 7.260 -12.212 1.00 96.62 229 SER A N 1
ATOM 1601 C CA . SER A 1 229 ? -10.103 7.073 -11.019 1.00 96.62 229 SER A CA 1
ATOM 1602 C C . SER A 1 229 ? -10.313 5.605 -10.658 1.00 96.62 229 SER A C 1
ATOM 1604 O O . SER A 1 229 ? -10.525 4.752 -11.520 1.00 96.62 229 SER A O 1
ATOM 1606 N N . LYS A 1 230 ? -10.285 5.311 -9.357 1.00 96.31 230 LYS A N 1
ATOM 1607 C CA . LYS A 1 230 ? -10.643 4.000 -8.804 1.00 96.31 230 LYS A CA 1
ATOM 1608 C C . LYS A 1 230 ? -11.204 4.129 -7.390 1.00 96.31 230 LYS A C 1
ATOM 1610 O O . LYS A 1 230 ? -10.943 5.113 -6.699 1.00 96.31 230 LYS A O 1
ATOM 1615 N N . ALA A 1 231 ? -11.937 3.112 -6.948 1.00 95.88 231 ALA A N 1
ATOM 1616 C CA . ALA A 1 231 ? -12.225 2.939 -5.530 1.00 95.88 231 ALA A CA 1
ATOM 1617 C C . ALA A 1 231 ? -10.979 2.426 -4.793 1.00 95.88 231 ALA A C 1
ATOM 1619 O O . ALA A 1 231 ? -10.120 1.770 -5.387 1.00 95.88 231 ALA A O 1
ATOM 1620 N N . TYR A 1 232 ? -10.885 2.731 -3.502 1.00 96.88 232 TYR A N 1
ATOM 1621 C CA . TYR A 1 232 ? -9.837 2.210 -2.637 1.00 96.88 232 TYR A CA 1
ATOM 1622 C C . TYR A 1 232 ? -9.866 0.676 -2.601 1.00 96.88 232 TYR A C 1
ATOM 1624 O O . TYR A 1 232 ? -10.880 0.070 -2.266 1.00 96.88 232 TYR A O 1
ATOM 1632 N N . ASP A 1 233 ? -8.732 0.064 -2.930 1.00 94.50 233 ASP A N 1
ATOM 1633 C CA . ASP A 1 233 ? -8.515 -1.387 -2.953 1.00 94.50 233 ASP A CA 1
ATOM 1634 C C . ASP A 1 233 ? -7.184 -1.790 -2.286 1.00 94.50 233 ASP A C 1
ATOM 1636 O O . ASP A 1 233 ? -6.733 -2.928 -2.404 1.00 94.50 233 ASP A O 1
ATOM 1640 N N . GLY A 1 234 ? -6.529 -0.842 -1.606 1.00 93.38 234 GLY A N 1
ATOM 1641 C CA . GLY A 1 234 ? -5.268 -1.056 -0.899 1.00 93.38 234 GLY A CA 1
ATOM 1642 C C . GLY A 1 234 ? -4.007 -1.099 -1.770 1.00 93.38 234 GLY A C 1
ATOM 1643 O O . GLY A 1 234 ? -2.927 -1.285 -1.214 1.00 93.38 234 GLY A O 1
ATOM 1644 N N . ASN A 1 235 ? -4.092 -0.907 -3.094 1.00 95.44 235 ASN A N 1
ATOM 1645 C CA . ASN A 1 235 ? -2.922 -0.930 -3.979 1.00 95.44 235 ASN A CA 1
ATOM 1646 C C . ASN A 1 235 ? -2.710 0.389 -4.746 1.00 95.44 235 ASN A C 1
ATOM 1648 O O . ASN A 1 235 ? -3.612 1.209 -4.907 1.00 95.44 235 ASN A O 1
ATOM 1652 N N . THR A 1 236 ? -1.491 0.582 -5.255 1.00 97.56 236 THR A N 1
ATOM 1653 C CA . THR A 1 236 ? -1.104 1.745 -6.069 1.00 97.56 236 THR A CA 1
ATOM 1654 C C . THR A 1 236 ? -1.323 1.537 -7.566 1.00 97.56 236 THR A C 1
ATOM 1656 O O . THR A 1 236 ? -0.959 2.405 -8.346 1.00 97.56 236 THR A O 1
ATOM 1659 N N . SER A 1 237 ? -1.892 0.420 -8.017 1.00 97.12 237 SER A N 1
ATOM 1660 C CA . SER A 1 237 ? -2.005 0.131 -9.452 1.00 97.12 237 SER A CA 1
ATOM 1661 C C . SER A 1 237 ? -3.117 0.950 -10.107 1.00 97.12 237 SER A C 1
ATOM 1663 O O . SER A 1 237 ? -4.228 1.050 -9.576 1.00 97.12 237 SER A O 1
ATOM 1665 N N . ALA A 1 238 ? -2.821 1.500 -11.284 1.00 97.19 238 ALA A N 1
ATOM 1666 C CA . ALA A 1 238 ? -3.780 2.135 -12.178 1.00 97.19 238 ALA A CA 1
ATOM 1667 C C . ALA A 1 238 ? -3.944 1.291 -13.449 1.00 97.19 238 ALA A C 1
ATOM 1669 O O . ALA A 1 238 ? -2.985 0.695 -13.944 1.00 97.19 238 ALA A O 1
ATOM 1670 N N . ALA A 1 239 ? -5.159 1.245 -13.995 1.00 96.50 239 ALA A N 1
ATOM 1671 C CA . ALA A 1 239 ? -5.406 0.544 -15.248 1.00 96.50 239 ALA A CA 1
ATOM 1672 C C . ALA A 1 239 ? -4.862 1.368 -16.422 1.00 96.50 239 ALA A C 1
ATOM 1674 O O . ALA A 1 239 ? -5.264 2.518 -16.622 1.00 96.50 239 ALA A O 1
ATOM 1675 N N . VAL A 1 240 ? -3.960 0.771 -17.200 1.00 97.50 240 VAL A N 1
ATOM 1676 C CA . VAL A 1 240 ? -3.315 1.402 -18.354 1.00 97.50 240 VAL A CA 1
ATOM 1677 C C . VAL A 1 240 ? -3.217 0.424 -19.518 1.00 97.50 240 VAL A C 1
ATOM 1679 O O . VAL A 1 240 ? -3.003 -0.771 -19.319 1.00 97.50 240 VAL A O 1
ATOM 1682 N N . THR A 1 241 ? -3.327 0.937 -20.739 1.00 95.94 241 THR A N 1
ATOM 1683 C CA . THR A 1 241 ? -2.894 0.233 -21.947 1.00 95.94 241 THR A CA 1
ATOM 1684 C C . THR A 1 241 ? -1.786 1.030 -22.623 1.00 95.94 241 THR A C 1
ATOM 1686 O O . THR A 1 241 ? -1.819 2.260 -22.653 1.00 95.94 241 THR A O 1
ATOM 1689 N N . ALA A 1 242 ? -0.774 0.331 -23.137 1.00 94.19 242 ALA A N 1
ATOM 1690 C CA . ALA A 1 242 ? 0.421 0.981 -23.661 1.00 94.19 242 ALA A CA 1
ATOM 1691 C C . ALA A 1 242 ? 0.169 1.762 -24.960 1.00 94.19 242 ALA A C 1
ATOM 1693 O O . ALA A 1 242 ? 0.908 2.694 -25.232 1.00 94.19 242 ALA A O 1
ATOM 1694 N N . GLY A 1 243 ? -0.857 1.416 -25.743 1.00 93.56 243 GLY A N 1
ATOM 1695 C CA . GLY A 1 243 ? -1.040 1.938 -27.099 1.00 93.56 243 GLY A CA 1
ATOM 1696 C C . GLY A 1 243 ? -0.141 1.227 -28.118 1.00 93.56 243 GLY A C 1
ATOM 1697 O O . GLY A 1 243 ? 0.220 0.065 -27.934 1.00 93.56 243 GLY A O 1
ATOM 1698 N N . SER A 1 244 ? 0.204 1.913 -29.211 1.00 94.62 244 SER A N 1
ATOM 1699 C CA . SER A 1 244 ? 1.053 1.387 -30.294 1.00 94.62 244 SER A CA 1
ATOM 1700 C C . SER A 1 244 ? 2.355 2.174 -30.426 1.00 94.62 244 SER A C 1
ATOM 1702 O O . SER A 1 244 ? 2.353 3.398 -30.306 1.00 94.62 244 SER A O 1
ATOM 1704 N N . LEU A 1 245 ? 3.468 1.488 -30.704 1.00 97.44 245 LEU A N 1
ATOM 1705 C CA . LEU A 1 245 ? 4.756 2.141 -30.950 1.00 97.44 245 LEU A CA 1
ATOM 1706 C C . LEU A 1 245 ? 4.767 2.884 -32.287 1.00 97.44 245 LEU A C 1
ATOM 1708 O O . LEU A 1 245 ? 4.311 2.368 -33.306 1.00 97.44 245 LEU A O 1
ATOM 1712 N N . THR A 1 246 ? 5.388 4.058 -32.292 1.00 96.00 246 THR A N 1
ATOM 1713 C CA . THR A 1 246 ? 5.686 4.847 -33.489 1.00 96.00 246 THR A CA 1
ATOM 1714 C C . THR A 1 246 ? 7.197 5.036 -33.628 1.00 96.00 246 THR A C 1
ATOM 1716 O O . THR A 1 246 ? 7.897 5.295 -32.649 1.00 96.00 246 THR A O 1
ATOM 1719 N N . GLY A 1 247 ? 7.712 4.892 -34.856 1.00 95.56 247 GLY A N 1
ATOM 1720 C CA . GLY A 1 247 ? 9.139 5.051 -35.176 1.00 95.56 247 GLY A CA 1
ATOM 1721 C C . GLY A 1 247 ? 9.941 3.753 -35.345 1.00 95.56 247 GLY A C 1
ATOM 1722 O O . GLY A 1 247 ? 11.123 3.830 -35.695 1.00 95.56 247 GLY A O 1
ATOM 1723 N N . VAL A 1 248 ? 9.324 2.581 -35.160 1.00 97.50 248 VAL A N 1
ATOM 1724 C CA . VAL A 1 248 ? 9.952 1.270 -35.418 1.00 97.50 248 VAL A CA 1
ATOM 1725 C C . VAL A 1 248 ? 10.305 1.145 -36.906 1.00 97.50 248 VAL A C 1
ATOM 1727 O O . VAL A 1 248 ? 9.521 1.542 -37.770 1.00 97.50 248 VAL A O 1
ATOM 1730 N N . VAL A 1 249 ? 11.503 0.645 -37.214 1.00 97.25 249 VAL A N 1
ATOM 1731 C CA . VAL A 1 249 ? 11.940 0.366 -38.590 1.00 97.25 249 VAL A CA 1
ATOM 1732 C C . VAL A 1 249 ? 11.065 -0.746 -39.181 1.00 97.25 249 VAL A C 1
ATOM 1734 O O . VAL A 1 249 ? 10.766 -1.737 -38.518 1.00 97.25 249 VAL A O 1
ATOM 1737 N N . SER A 1 250 ? 10.623 -0.566 -40.427 1.00 96.00 250 SER A N 1
ATOM 1738 C CA . SER A 1 250 ? 9.698 -1.493 -41.091 1.00 96.00 250 SER A CA 1
ATOM 1739 C C . SER A 1 250 ? 10.243 -2.926 -41.124 1.00 96.00 250 SER A C 1
ATOM 1741 O O . SER A 1 250 ? 11.412 -3.138 -41.441 1.00 96.00 250 SER A O 1
ATOM 1743 N N . GLY A 1 251 ? 9.388 -3.905 -40.814 1.00 92.75 251 GLY A N 1
ATOM 1744 C CA . GLY A 1 251 ? 9.734 -5.331 -40.786 1.00 92.75 251 GLY A CA 1
ATOM 1745 C C . GLY A 1 251 ? 10.364 -5.827 -39.479 1.00 92.75 251 GLY A C 1
ATOM 1746 O O . GLY A 1 251 ? 10.535 -7.033 -39.319 1.00 92.75 251 GLY A O 1
ATOM 1747 N N . GLU A 1 252 ? 10.678 -4.944 -38.530 1.00 96.75 252 GLU A N 1
ATOM 1748 C CA . GLU A 1 252 ? 11.222 -5.342 -37.230 1.00 96.75 252 GLU A CA 1
ATOM 1749 C C . GLU A 1 252 ? 10.134 -5.651 -36.197 1.00 96.75 252 GLU A C 1
ATOM 1751 O O . GLU A 1 252 ? 9.029 -5.110 -36.235 1.00 96.75 252 GLU A O 1
ATOM 1756 N N . THR A 1 253 ? 10.466 -6.511 -35.229 1.00 95.25 253 THR A N 1
ATOM 1757 C CA . THR A 1 253 ? 9.544 -6.889 -34.149 1.00 95.25 253 THR A CA 1
ATOM 1758 C C . THR A 1 253 ? 9.962 -6.231 -32.840 1.00 95.25 253 THR A C 1
ATOM 1760 O O . THR A 1 253 ? 10.918 -6.659 -32.185 1.00 95.25 253 THR A O 1
ATOM 1763 N N . VAL A 1 254 ? 9.205 -5.205 -32.445 1.00 97.56 254 VAL A N 1
ATOM 1764 C CA . VAL A 1 254 ? 9.309 -4.528 -31.147 1.00 97.56 254 VAL A CA 1
ATOM 1765 C C . VAL A 1 254 ? 7.904 -4.355 -30.577 1.00 97.56 254 VAL A C 1
ATOM 1767 O O . VAL A 1 254 ? 7.012 -3.841 -31.246 1.00 97.56 254 VAL A O 1
ATOM 1770 N N . THR A 1 255 ? 7.704 -4.779 -29.336 1.00 96.44 255 THR A N 1
ATOM 1771 C CA . THR A 1 255 ? 6.440 -4.653 -28.602 1.00 96.44 255 THR A CA 1
ATOM 1772 C C . THR A 1 255 ? 6.613 -3.725 -27.408 1.00 96.44 255 THR A C 1
ATOM 1774 O O . THR A 1 255 ? 7.708 -3.640 -26.850 1.00 96.44 255 THR A O 1
ATOM 1777 N N . VAL A 1 256 ? 5.532 -3.076 -26.975 1.00 97.56 256 VAL A N 1
ATOM 1778 C CA . VAL A 1 256 ? 5.519 -2.210 -25.790 1.00 97.56 256 VAL A CA 1
ATOM 1779 C C . VAL A 1 256 ? 4.498 -2.698 -24.772 1.00 97.56 256 VAL A C 1
ATOM 1781 O O . VAL A 1 256 ? 3.375 -3.052 -25.123 1.00 97.56 256 VAL A O 1
ATOM 1784 N N . SER A 1 257 ? 4.886 -2.693 -23.503 1.00 96.94 257 SER A N 1
ATOM 1785 C CA . SER A 1 257 ? 3.972 -2.808 -22.369 1.00 96.94 257 SER A CA 1
ATOM 1786 C C . SER A 1 257 ? 4.065 -1.557 -21.499 1.00 96.94 257 SER A C 1
ATOM 1788 O O . SER A 1 257 ? 5.044 -0.810 -21.566 1.00 96.94 257 SER A O 1
ATOM 1790 N N . ALA A 1 258 ? 3.023 -1.305 -20.710 1.00 97.69 258 ALA A N 1
ATOM 1791 C CA . ALA A 1 258 ? 2.953 -0.173 -19.800 1.00 97.69 258 ALA A CA 1
ATOM 1792 C C . ALA A 1 258 ? 2.480 -0.638 -18.425 1.00 97.69 258 ALA A C 1
ATOM 1794 O O . ALA A 1 258 ? 1.581 -1.470 -18.320 1.00 97.69 258 ALA A O 1
ATOM 1795 N N . VAL A 1 259 ? 3.075 -0.066 -17.384 1.00 97.81 259 VAL A N 1
ATOM 1796 C CA . VAL A 1 259 ? 2.618 -0.186 -15.999 1.00 97.81 259 VAL A CA 1
ATOM 1797 C C . VAL A 1 259 ? 2.347 1.219 -15.489 1.00 97.81 259 VAL A C 1
ATOM 1799 O O . VAL A 1 259 ? 3.166 2.112 -15.697 1.00 97.81 259 VAL A O 1
ATOM 1802 N N . ALA A 1 260 ? 1.204 1.418 -14.839 1.00 98.06 260 ALA A N 1
ATOM 1803 C CA . ALA A 1 260 ? 0.829 2.699 -14.265 1.00 98.06 260 ALA A CA 1
ATOM 1804 C C . ALA A 1 260 ? 0.588 2.563 -12.766 1.00 98.06 260 ALA A C 1
ATOM 1806 O O . ALA A 1 260 ? -0.118 1.656 -12.321 1.00 98.06 260 ALA A O 1
ATOM 1807 N N . THR A 1 261 ? 1.160 3.483 -11.992 1.00 97.94 261 THR A N 1
ATOM 1808 C CA . THR A 1 261 ? 1.025 3.484 -10.534 1.00 97.94 261 THR A CA 1
ATOM 1809 C C . THR A 1 261 ? 0.744 4.874 -9.988 1.00 97.94 261 THR A C 1
ATOM 1811 O O . THR A 1 261 ? 1.419 5.831 -10.370 1.00 97.94 261 THR A O 1
ATOM 1814 N N . TYR A 1 262 ? -0.206 4.967 -9.061 1.00 98.31 262 TYR A N 1
ATOM 1815 C CA . TYR A 1 262 ? -0.384 6.110 -8.173 1.00 98.31 262 TYR A CA 1
ATOM 1816 C C . TYR A 1 262 ? 0.833 6.266 -7.251 1.00 98.31 262 TYR A C 1
ATOM 1818 O O . TYR A 1 262 ? 1.453 5.278 -6.854 1.00 98.31 262 TYR A O 1
ATOM 1826 N N . ASP A 1 263 ? 1.133 7.503 -6.866 1.00 97.62 263 ASP A N 1
ATOM 1827 C CA . ASP A 1 263 ? 2.135 7.845 -5.850 1.00 97.62 263 ASP A CA 1
ATOM 1828 C C . ASP A 1 263 ? 1.884 7.163 -4.493 1.00 97.62 263 ASP A C 1
ATOM 1830 O O . ASP A 1 263 ? 2.816 6.775 -3.792 1.00 97.62 263 ASP A O 1
ATOM 1834 N N . THR A 1 264 ? 0.614 6.999 -4.131 1.00 96.50 264 THR A N 1
ATOM 1835 C CA . THR A 1 264 ? 0.136 6.491 -2.848 1.00 96.50 264 THR A CA 1
ATOM 1836 C C . THR A 1 264 ? -1.154 5.694 -3.047 1.00 96.50 264 THR A C 1
ATOM 1838 O O . THR A 1 264 ? -1.997 6.048 -3.869 1.00 96.50 264 THR A O 1
ATOM 1841 N N . GLY A 1 265 ? -1.334 4.620 -2.271 1.00 95.62 265 GLY A N 1
ATOM 1842 C CA . GLY A 1 265 ? -2.529 3.762 -2.339 1.00 95.62 265 GLY A CA 1
ATOM 1843 C C . GLY A 1 265 ? -3.706 4.230 -1.472 1.00 95.62 265 GLY A C 1
ATOM 1844 O O . GLY A 1 265 ? -4.691 3.512 -1.349 1.00 95.62 265 GLY A O 1
ATOM 1845 N N . THR A 1 266 ? -3.600 5.386 -0.812 1.00 96.12 266 THR A N 1
ATOM 1846 C CA . THR A 1 266 ? -4.629 5.934 0.092 1.00 96.12 266 THR A CA 1
ATOM 1847 C C . THR A 1 266 ? -5.679 6.734 -0.669 1.00 96.12 266 THR A C 1
ATOM 1849 O O . THR A 1 266 ? -5.444 7.132 -1.799 1.00 96.12 266 THR A O 1
ATOM 1852 N N . VAL A 1 267 ? -6.827 7.027 -0.066 1.00 97.44 267 VAL A N 1
ATOM 1853 C CA . VAL A 1 267 ? -7.845 7.921 -0.652 1.00 97.44 267 VAL A CA 1
ATOM 1854 C C . VAL A 1 267 ? -7.291 9.330 -0.880 1.00 97.44 267 VAL A C 1
ATOM 1856 O O . VAL A 1 267 ? -6.448 9.811 -0.125 1.00 97.44 267 VAL A O 1
ATOM 1859 N N . GLY A 1 268 ? -7.751 10.000 -1.938 1.00 96.31 268 GLY A N 1
ATOM 1860 C CA . GLY A 1 268 ? -7.415 11.397 -2.212 1.00 96.31 268 GLY A CA 1
ATOM 1861 C C . GLY A 1 268 ? -7.597 11.794 -3.673 1.00 96.31 268 GLY A C 1
ATOM 1862 O O . GLY A 1 268 ? -7.726 10.943 -4.554 1.00 96.31 268 GLY A O 1
ATOM 1863 N N . THR A 1 269 ? -7.585 13.101 -3.917 1.00 96.38 269 THR A N 1
ATOM 1864 C CA . THR A 1 269 ? -7.633 13.726 -5.246 1.00 96.38 269 THR A CA 1
ATOM 1865 C C . THR A 1 269 ? -6.254 14.239 -5.657 1.00 96.38 269 THR A C 1
ATOM 1867 O O . THR A 1 269 ? -5.368 14.378 -4.816 1.00 96.38 269 THR A O 1
ATOM 1870 N N . SER A 1 270 ? -6.086 14.565 -6.941 1.00 96.38 270 SER A N 1
ATOM 1871 C CA . SER A 1 270 ? -4.854 15.152 -7.493 1.00 96.38 270 SER A CA 1
ATOM 1872 C C . SER A 1 270 ? -3.601 14.295 -7.283 1.00 96.38 270 SER A C 1
ATOM 1874 O O . SER A 1 270 ? -2.492 14.813 -7.170 1.00 96.38 270 SER A O 1
ATOM 1876 N N . LYS A 1 271 ? -3.772 12.972 -7.219 1.00 96.94 271 LYS A N 1
ATOM 1877 C CA . LYS A 1 271 ? -2.653 12.037 -7.097 1.00 96.94 271 LYS A CA 1
ATOM 1878 C C . LYS A 1 271 ? -1.865 11.966 -8.390 1.00 96.94 271 LYS A C 1
ATOM 1880 O O . LYS A 1 271 ? -2.442 12.008 -9.483 1.00 96.94 271 LYS A O 1
ATOM 1885 N N . THR A 1 272 ? -0.558 11.788 -8.251 1.00 97.94 272 THR A N 1
ATOM 1886 C CA . THR A 1 272 ? 0.327 11.579 -9.395 1.00 97.94 272 THR A CA 1
ATOM 1887 C C . THR A 1 272 ? 0.268 10.120 -9.826 1.00 97.94 272 THR A C 1
ATOM 1889 O O . THR A 1 272 ? 0.519 9.229 -9.020 1.00 97.94 272 THR A O 1
ATOM 1892 N N . ILE A 1 273 ? -0.033 9.864 -11.098 1.00 98.19 273 ILE A N 1
ATOM 1893 C CA . ILE A 1 273 ? 0.076 8.544 -11.721 1.00 98.19 273 ILE A CA 1
ATOM 1894 C C . ILE A 1 273 ? 1.278 8.565 -12.659 1.00 98.19 273 ILE A C 1
ATOM 1896 O O . ILE A 1 273 ? 1.335 9.395 -13.565 1.00 98.19 273 ILE A O 1
ATOM 1900 N N . THR A 1 274 ? 2.225 7.650 -12.454 1.00 97.69 274 THR A N 1
ATOM 1901 C CA . THR A 1 274 ? 3.388 7.468 -13.332 1.00 97.69 274 THR A CA 1
ATOM 1902 C C . THR A 1 274 ? 3.178 6.252 -14.217 1.00 97.69 274 THR A C 1
ATOM 1904 O O . THR A 1 274 ? 3.005 5.146 -13.712 1.00 97.69 274 THR A O 1
ATOM 1907 N N . VAL A 1 275 ? 3.217 6.458 -15.531 1.00 97.81 275 VAL A N 1
ATOM 1908 C CA . VAL A 1 275 ? 3.193 5.414 -16.555 1.00 97.81 275 VAL A CA 1
ATOM 1909 C C . VAL A 1 275 ? 4.619 5.134 -17.007 1.00 97.81 275 VAL A C 1
ATOM 1911 O O . VAL A 1 275 ? 5.318 6.022 -17.501 1.00 97.81 275 VAL A O 1
ATOM 1914 N N . VAL A 1 276 ? 5.043 3.884 -16.856 1.00 97.50 276 VAL A N 1
ATOM 1915 C CA . VAL A 1 276 ? 6.357 3.396 -17.264 1.00 97.50 276 VAL A CA 1
ATOM 1916 C C . VAL A 1 276 ? 6.182 2.419 -18.413 1.00 97.50 276 VAL A C 1
ATOM 1918 O O . VAL A 1 276 ? 5.517 1.395 -18.269 1.00 97.50 276 VAL A O 1
ATOM 1921 N N . TYR A 1 277 ? 6.812 2.730 -19.543 1.00 97.56 277 TYR A N 1
ATOM 1922 C CA . TYR A 1 277 ? 6.862 1.837 -20.695 1.00 97.56 277 TYR A CA 1
ATOM 1923 C C . TYR A 1 277 ? 8.050 0.882 -20.602 1.00 97.56 277 TYR A C 1
ATOM 1925 O O . TYR A 1 277 ? 9.113 1.246 -20.083 1.00 97.56 277 TYR A O 1
ATOM 1933 N N . THR A 1 278 ? 7.878 -0.309 -21.165 1.00 97.38 278 THR A N 1
ATOM 1934 C CA . THR A 1 278 ? 8.922 -1.323 -21.329 1.00 97.38 278 THR A CA 1
ATOM 1935 C C . THR A 1 278 ? 8.867 -1.854 -22.756 1.00 97.38 278 THR A C 1
ATOM 1937 O O . THR A 1 278 ? 7.789 -2.167 -23.259 1.00 97.38 278 THR A O 1
ATOM 1940 N N . LEU A 1 279 ? 10.025 -1.940 -23.416 1.00 97.88 279 LEU A N 1
ATOM 1941 C CA . LEU A 1 279 ? 10.150 -2.548 -24.742 1.00 97.88 279 LEU A CA 1
ATOM 1942 C C . LEU A 1 279 ? 10.532 -4.025 -24.624 1.00 97.88 279 LEU A C 1
ATOM 1944 O O . LEU A 1 279 ? 11.313 -4.403 -23.753 1.00 97.88 279 LEU A O 1
ATOM 1948 N N . ALA A 1 280 ? 10.023 -4.839 -25.541 1.00 97.50 280 ALA A N 1
ATOM 1949 C CA . ALA A 1 280 ? 10.409 -6.235 -25.724 1.00 97.50 280 ALA A CA 1
ATOM 1950 C C . ALA A 1 280 ? 10.424 -6.596 -27.220 1.00 97.50 280 ALA A C 1
ATOM 1952 O O . ALA A 1 280 ? 10.018 -5.794 -28.062 1.00 97.50 280 ALA A O 1
ATOM 1953 N N . GLY A 1 281 ? 10.905 -7.794 -27.555 1.00 97.00 281 GLY A N 1
ATOM 1954 C CA . GLY A 1 281 ? 11.051 -8.268 -28.935 1.00 97.00 281 GLY A CA 1
ATOM 1955 C C . GLY A 1 281 ? 12.509 -8.347 -29.388 1.00 97.00 281 GLY A C 1
ATOM 1956 O O . GLY A 1 281 ? 13.407 -7.802 -28.746 1.00 97.00 281 GLY A O 1
ATOM 1957 N N . ALA A 1 282 ? 12.744 -9.049 -30.499 1.00 95.56 282 ALA A N 1
ATOM 1958 C CA . ALA A 1 282 ? 14.088 -9.370 -30.985 1.00 95.56 282 ALA A CA 1
ATOM 1959 C C . ALA A 1 282 ? 14.937 -8.124 -31.298 1.00 95.56 282 ALA A C 1
ATOM 1961 O O . ALA A 1 282 ? 16.151 -8.143 -31.116 1.00 95.56 282 ALA A O 1
ATOM 1962 N N . ASN A 1 283 ? 14.299 -7.029 -31.724 1.00 96.81 283 ASN A N 1
ATOM 1963 C CA . ASN A 1 283 ? 14.982 -5.798 -32.127 1.00 96.81 283 ASN A CA 1
ATOM 1964 C C . ASN A 1 283 ? 14.992 -4.717 -31.030 1.00 96.81 283 ASN A C 1
ATOM 1966 O O . ASN A 1 283 ? 15.538 -3.641 -31.257 1.00 96.81 283 ASN A O 1
ATOM 1970 N N . ALA A 1 284 ? 14.419 -4.969 -29.843 1.00 96.94 284 ALA A N 1
ATOM 1971 C CA . ALA A 1 284 ? 14.231 -3.943 -28.807 1.00 96.94 284 ALA A CA 1
ATOM 1972 C C . ALA A 1 284 ? 15.541 -3.268 -28.361 1.00 96.94 284 ALA A C 1
ATOM 1974 O O . ALA A 1 284 ? 15.544 -2.076 -28.066 1.00 96.94 284 ALA A O 1
ATOM 1975 N N . GLY A 1 285 ? 16.661 -3.997 -28.382 1.00 96.25 285 GLY A N 1
ATOM 1976 C CA . GLY A 1 285 ? 17.986 -3.475 -28.029 1.00 96.25 285 GLY A CA 1
ATOM 1977 C C . GLY A 1 285 ? 18.531 -2.387 -28.963 1.00 96.25 285 GLY A C 1
ATOM 1978 O O . GLY A 1 285 ? 19.548 -1.787 -28.638 1.00 96.25 285 GLY A O 1
ATOM 1979 N N . ASN A 1 286 ? 17.872 -2.111 -30.094 1.00 97.25 286 ASN A N 1
ATOM 1980 C CA . ASN A 1 286 ? 18.239 -1.029 -31.012 1.00 97.25 286 ASN A CA 1
ATOM 1981 C C . ASN A 1 286 ? 17.466 0.281 -30.760 1.00 97.25 286 ASN A C 1
ATOM 1983 O O . ASN A 1 286 ? 17.683 1.280 -31.453 1.00 97.25 286 ASN A O 1
ATOM 1987 N N . TYR A 1 287 ? 16.577 0.298 -29.764 1.00 98.00 287 TYR A N 1
ATOM 1988 C CA . TYR A 1 287 ? 15.664 1.405 -29.505 1.00 98.00 287 TYR A CA 1
ATOM 1989 C C . TYR A 1 287 ? 15.732 1.908 -28.065 1.00 98.00 287 TYR A C 1
ATOM 1991 O O . TYR A 1 287 ? 15.990 1.157 -27.127 1.00 98.00 287 TYR A O 1
ATOM 1999 N N . VAL A 1 288 ? 15.429 3.193 -27.888 1.00 97.94 288 VAL A N 1
ATOM 2000 C CA . VAL A 1 288 ? 15.087 3.764 -26.583 1.00 97.94 288 VAL A CA 1
ATOM 2001 C C . VAL A 1 288 ? 13.575 3.683 -26.416 1.00 97.94 288 VAL A C 1
ATOM 2003 O O . VAL A 1 288 ? 12.818 4.039 -27.325 1.00 97.94 288 VAL A O 1
ATOM 2006 N N . LYS A 1 289 ? 13.126 3.209 -25.251 1.00 96.62 289 LYS A N 1
ATOM 2007 C CA . LYS A 1 289 ? 11.701 3.168 -24.908 1.00 96.62 289 LYS A CA 1
ATOM 2008 C C . LYS A 1 289 ? 11.061 4.565 -24.937 1.00 96.62 289 LYS A C 1
ATOM 2010 O O . LYS A 1 289 ? 11.770 5.543 -24.694 1.00 96.62 289 LYS A O 1
ATOM 2015 N N . PRO A 1 290 ? 9.738 4.669 -25.162 1.00 97.12 290 PRO A N 1
ATOM 2016 C CA . PRO A 1 290 ? 9.022 5.926 -24.979 1.00 97.12 290 PRO A CA 1
ATOM 2017 C C . PRO A 1 290 ? 9.264 6.526 -23.591 1.00 97.12 290 PRO A C 1
ATOM 2019 O O . PRO A 1 290 ? 9.432 5.794 -22.607 1.00 97.12 290 PRO A O 1
ATOM 2022 N N . GLU A 1 291 ? 9.276 7.856 -23.522 1.00 95.69 291 GLU A N 1
ATOM 2023 C CA . GLU A 1 291 ? 9.394 8.582 -22.259 1.00 95.69 291 GLU A CA 1
ATOM 2024 C C . GLU A 1 291 ? 8.265 8.193 -21.299 1.00 95.69 291 GLU A C 1
ATOM 2026 O O . GLU A 1 291 ? 7.126 7.939 -21.705 1.00 95.69 291 GLU A O 1
ATOM 2031 N N . ASN A 1 292 ? 8.585 8.132 -20.006 1.00 94.31 292 ASN A N 1
ATOM 2032 C CA . ASN A 1 292 ? 7.568 7.910 -18.986 1.00 94.31 292 ASN A CA 1
ATOM 2033 C C . ASN A 1 292 ? 6.585 9.086 -18.990 1.00 94.31 292 ASN A C 1
ATOM 2035 O O . ASN A 1 292 ? 6.984 10.239 -19.136 1.00 94.31 292 ASN A O 1
ATOM 2039 N N . HIS A 1 293 ? 5.307 8.796 -18.773 1.00 91.81 293 HIS A N 1
ATOM 2040 C CA . HIS A 1 293 ? 4.264 9.814 -18.739 1.00 91.81 293 HIS A CA 1
ATOM 2041 C C . HIS A 1 293 ? 3.731 9.976 -17.316 1.00 91.81 293 HIS A C 1
ATOM 2043 O O . HIS A 1 293 ? 3.524 8.983 -16.621 1.00 91.81 293 HIS A O 1
ATOM 2049 N N . GLN A 1 294 ? 3.503 11.212 -16.873 1.00 95.12 294 GLN A N 1
ATOM 2050 C CA . GLN A 1 294 ? 2.939 11.505 -15.557 1.00 95.12 294 GLN A CA 1
ATOM 2051 C C . GLN A 1 294 ? 1.701 12.388 -15.680 1.00 95.12 294 GLN A C 1
ATOM 2053 O O . GLN A 1 294 ? 1.698 13.360 -16.433 1.00 95.12 294 GLN A O 1
ATOM 2058 N N . VAL A 1 295 ? 0.668 12.068 -14.900 1.00 95.12 295 VAL A N 1
ATOM 2059 C CA . VAL A 1 295 ? -0.539 12.895 -14.758 1.00 95.12 295 VAL A CA 1
ATOM 2060 C C . VAL A 1 295 ? -0.846 13.121 -13.282 1.00 95.12 295 VAL A C 1
ATOM 2062 O O . VAL A 1 295 ? -0.728 12.197 -12.486 1.00 95.12 295 VAL A O 1
ATOM 2065 N N . ALA A 1 296 ? -1.266 14.330 -12.912 1.00 96.38 296 ALA A N 1
ATOM 2066 C CA . ALA A 1 296 ? -1.612 14.707 -11.534 1.00 96.38 296 ALA A CA 1
ATOM 2067 C C . ALA A 1 296 ? -3.133 14.854 -11.331 1.00 96.38 296 ALA A C 1
ATOM 2069 O O . ALA A 1 296 ? -3.612 15.734 -10.620 1.00 96.38 296 ALA A O 1
ATOM 2070 N N . THR A 1 297 ? -3.911 14.018 -12.017 1.00 96.19 297 THR A N 1
ATOM 2071 C CA . THR A 1 297 ? -5.384 14.027 -12.001 1.00 96.19 297 THR A CA 1
ATOM 2072 C C . THR A 1 297 ? -5.965 12.770 -11.358 1.00 96.19 297 THR A C 1
ATOM 2074 O O . THR A 1 297 ? -7.170 12.534 -11.432 1.00 96.19 297 THR A O 1
ATOM 2077 N N . GLY A 1 298 ? -5.116 11.948 -10.734 1.00 97.25 298 GLY A N 1
ATOM 2078 C CA . GLY A 1 298 ? -5.517 10.695 -10.120 1.00 97.25 298 GLY A CA 1
ATOM 2079 C C . GLY A 1 298 ? -6.479 10.901 -8.950 1.00 97.25 298 GLY A C 1
ATOM 2080 O O . GLY A 1 298 ? -6.267 11.769 -8.101 1.00 97.25 298 GLY A O 1
ATOM 2081 N N . VAL A 1 299 ? -7.519 10.073 -8.880 1.00 98.12 299 VAL A N 1
ATOM 2082 C CA . VAL A 1 299 ? -8.493 10.055 -7.785 1.00 98.12 299 VAL A CA 1
ATOM 2083 C C . VAL A 1 299 ? -8.648 8.633 -7.255 1.00 98.12 299 VAL A C 1
ATOM 2085 O O . VAL A 1 299 ? -8.983 7.718 -8.003 1.00 98.12 299 VAL A O 1
ATOM 2088 N N . ILE A 1 300 ? -8.448 8.454 -5.951 1.00 98.25 300 ILE A N 1
ATOM 2089 C CA . ILE A 1 300 ? -8.838 7.234 -5.237 1.00 98.25 300 ILE A CA 1
ATOM 2090 C C . ILE A 1 300 ? -9.988 7.610 -4.309 1.00 98.25 300 ILE A C 1
ATOM 2092 O O . ILE A 1 300 ? -9.792 8.392 -3.378 1.00 98.25 300 ILE A O 1
ATOM 2096 N N . THR A 1 301 ? -11.189 7.093 -4.571 1.00 97.31 301 THR A N 1
ATOM 2097 C CA . THR A 1 301 ? -12.373 7.342 -3.737 1.00 97.31 301 THR A CA 1
ATOM 2098 C C . THR A 1 301 ? -12.434 6.357 -2.578 1.00 97.31 301 THR A C 1
ATOM 2100 O O . THR A 1 301 ? -12.056 5.194 -2.725 1.00 97.31 301 THR A O 1
ATOM 2103 N N . ALA A 1 302 ? -12.942 6.799 -1.428 1.00 97.19 302 ALA A N 1
ATOM 2104 C CA . ALA A 1 302 ? -13.098 5.931 -0.266 1.00 97.19 302 ALA A CA 1
ATOM 2105 C C . ALA A 1 302 ? -14.005 4.732 -0.552 1.00 97.19 302 ALA A C 1
ATOM 2107 O O . ALA A 1 302 ? -15.012 4.856 -1.251 1.00 97.19 302 ALA A O 1
ATOM 2108 N N . LEU A 1 303 ? -13.650 3.577 0.012 1.00 96.94 303 LEU A N 1
ATOM 2109 C CA . LEU A 1 303 ? -14.461 2.368 -0.089 1.00 96.94 303 LEU A CA 1
ATOM 2110 C C . LEU A 1 303 ? -15.579 2.430 0.965 1.00 96.94 303 LEU A C 1
ATOM 2112 O O . LEU A 1 303 ? -15.278 2.565 2.154 1.00 96.94 303 LEU A O 1
ATOM 2116 N N . PRO A 1 304 ? -16.866 2.385 0.584 1.00 96.94 304 PRO A N 1
ATOM 2117 C CA . PRO A 1 304 ? -17.949 2.426 1.557 1.00 96.94 304 PRO A CA 1
ATOM 2118 C C . PRO A 1 304 ? -17.968 1.151 2.408 1.00 96.94 304 PRO A C 1
ATOM 2120 O O . PRO A 1 304 ? -17.890 0.040 1.879 1.00 96.94 304 PRO A O 1
ATOM 2123 N N . ILE A 1 305 ? -18.130 1.304 3.723 1.00 97.94 305 ILE A N 1
ATOM 2124 C CA . ILE A 1 305 ? -18.571 0.194 4.571 1.00 97.94 305 ILE A CA 1
ATOM 2125 C C . ILE A 1 305 ? -20.050 -0.075 4.291 1.00 97.94 305 ILE A C 1
ATOM 2127 O O . ILE A 1 305 ? -20.841 0.851 4.101 1.00 97.94 305 ILE A O 1
ATOM 2131 N N . THR A 1 306 ? -20.418 -1.349 4.227 1.00 97.31 306 THR A N 1
ATOM 2132 C CA . THR A 1 306 ? -21.739 -1.787 3.744 1.00 97.31 306 THR A CA 1
ATOM 2133 C C . THR A 1 306 ? -22.571 -2.473 4.817 1.00 97.31 306 THR A C 1
ATOM 2135 O O . THR A 1 306 ? -23.796 -2.445 4.736 1.00 97.31 306 THR A O 1
ATOM 2138 N N . ALA A 1 307 ? -21.937 -3.040 5.846 1.00 97.62 307 ALA A N 1
ATOM 2139 C CA . ALA A 1 307 ? -22.638 -3.666 6.960 1.00 97.62 307 ALA A CA 1
ATOM 2140 C C . ALA A 1 307 ? -21.827 -3.629 8.262 1.00 97.62 307 ALA A C 1
ATOM 2142 O O . ALA A 1 307 ? -20.596 -3.552 8.252 1.00 97.62 307 ALA A O 1
ATOM 2143 N N . ILE A 1 308 ? -22.550 -3.742 9.374 1.00 98.25 308 ILE A N 1
ATOM 2144 C CA . ILE A 1 308 ? -22.035 -4.065 10.705 1.00 98.25 308 ILE A CA 1
ATOM 2145 C C . ILE A 1 308 ? -22.861 -5.230 11.259 1.00 98.25 308 ILE A C 1
ATOM 2147 O O . ILE A 1 308 ? -24.085 -5.243 11.119 1.00 98.25 308 ILE A O 1
ATOM 2151 N N . GLY A 1 309 ? -22.198 -6.221 11.852 1.00 97.31 309 GLY A N 1
ATOM 2152 C CA . GLY A 1 309 ? -22.862 -7.354 12.497 1.00 97.31 309 GLY A CA 1
ATOM 2153 C C . GLY A 1 309 ? -23.699 -6.955 13.721 1.00 97.31 309 GLY A C 1
ATOM 2154 O O . GLY A 1 309 ? -23.695 -5.806 14.170 1.00 97.31 309 GLY A O 1
ATOM 2155 N N . ALA A 1 310 ? -24.401 -7.930 14.299 1.00 96.81 310 ALA A N 1
ATOM 2156 C CA . ALA A 1 310 ? -25.085 -7.736 15.574 1.00 96.81 310 ALA A CA 1
ATOM 2157 C C . ALA A 1 310 ? -24.078 -7.465 16.706 1.00 96.81 310 ALA A C 1
ATOM 2159 O O . ALA A 1 310 ? -22.958 -7.978 16.689 1.00 96.81 310 ALA A O 1
ATOM 2160 N N . VAL A 1 311 ? -24.499 -6.678 17.697 1.00 98.06 311 VAL A N 1
ATOM 2161 C CA . VAL A 1 311 ? -23.756 -6.504 18.951 1.00 98.06 311 VAL A CA 1
ATOM 2162 C C . VAL A 1 311 ? -23.676 -7.847 19.678 1.00 98.06 311 VAL A C 1
ATOM 2164 O O . VAL A 1 311 ? -24.685 -8.542 19.803 1.00 98.06 311 VAL A O 1
ATOM 2167 N N . THR A 1 312 ? -22.494 -8.199 20.175 1.00 97.38 312 THR A N 1
ATOM 2168 C CA . THR A 1 312 ? -22.263 -9.407 20.977 1.00 97.38 312 THR A CA 1
ATOM 2169 C C . THR A 1 312 ? -22.081 -9.066 22.454 1.00 97.38 312 THR A C 1
ATOM 2171 O O . THR A 1 312 ? -21.756 -7.933 22.806 1.00 97.38 312 THR A O 1
ATOM 2174 N N . GLY A 1 313 ? -22.269 -10.057 23.323 1.00 96.50 313 GLY A N 1
ATOM 2175 C CA . GLY A 1 313 ? -22.334 -9.871 24.774 1.00 96.50 313 GLY A CA 1
ATOM 2176 C C . GLY A 1 313 ? -23.773 -9.941 25.286 1.00 96.50 313 GLY A C 1
ATOM 2177 O O . GLY A 1 313 ? -24.716 -10.135 24.518 1.00 96.50 313 GLY A O 1
ATOM 2178 N N . THR A 1 314 ? -23.947 -9.822 26.601 1.00 94.56 314 THR A N 1
ATOM 2179 C CA . THR A 1 314 ? -25.275 -9.847 27.235 1.00 94.56 314 THR A CA 1
ATOM 2180 C C . THR A 1 314 ? -25.679 -8.426 27.596 1.00 94.56 314 THR A C 1
ATOM 2182 O O . THR A 1 314 ? -24.972 -7.771 28.357 1.00 94.56 314 THR A O 1
ATOM 2185 N N . ALA A 1 315 ? -26.810 -7.945 27.069 1.00 96.50 315 ALA A N 1
ATOM 2186 C CA . ALA A 1 315 ? -27.333 -6.610 27.363 1.00 96.50 315 ALA A CA 1
ATOM 2187 C C . ALA A 1 315 ? -27.772 -6.520 28.829 1.00 96.50 315 ALA A C 1
ATOM 2189 O O . ALA A 1 315 ? -28.899 -6.859 29.189 1.00 96.50 315 ALA A O 1
ATOM 2190 N N . LYS A 1 316 ? -26.844 -6.116 29.692 1.00 96.06 316 LYS A N 1
ATOM 2191 C CA . LYS A 1 316 ? -27.009 -6.157 31.138 1.00 96.06 316 LYS A CA 1
ATOM 2192 C C . LYS A 1 316 ? -26.081 -5.155 31.807 1.00 96.06 316 LYS A C 1
ATOM 2194 O O . LYS A 1 316 ? -24.949 -4.974 31.363 1.00 96.06 316 LYS A O 1
ATOM 2199 N N . PHE A 1 317 ? -26.557 -4.522 32.875 1.00 96.06 317 PHE A N 1
ATOM 2200 C CA . PHE A 1 317 ? -25.770 -3.577 33.665 1.00 96.06 317 PHE A CA 1
ATOM 2201 C C . PHE A 1 317 ? -24.412 -4.177 34.060 1.00 96.06 317 PHE A C 1
ATOM 2203 O O . PHE A 1 317 ? -24.344 -5.298 34.571 1.00 96.06 317 PHE A O 1
ATOM 2210 N N . GLY A 1 318 ? -23.332 -3.439 33.790 1.00 94.19 318 GLY A N 1
ATOM 2211 C CA . GLY A 1 318 ? -21.967 -3.853 34.118 1.00 94.19 318 GLY A CA 1
ATOM 2212 C C . GLY A 1 318 ? -21.378 -4.979 33.253 1.00 94.19 318 GLY A C 1
ATOM 2213 O O . GLY A 1 318 ? -20.239 -5.368 33.496 1.00 94.19 318 GLY A O 1
ATOM 2214 N N . SER A 1 319 ? -22.103 -5.506 32.257 1.00 95.38 319 SER A N 1
ATOM 2215 C CA . SER A 1 319 ? -21.600 -6.542 31.338 1.00 95.38 319 SER A CA 1
ATOM 2216 C C . SER A 1 319 ? -21.112 -5.920 30.031 1.00 95.38 319 SER A C 1
ATOM 2218 O O . SER A 1 319 ? -21.872 -5.220 29.370 1.00 95.38 319 SER A O 1
ATOM 2220 N N . GLU A 1 320 ? -19.862 -6.172 29.639 1.00 97.38 320 GLU A N 1
ATOM 2221 C CA . GLU A 1 320 ? -19.306 -5.601 28.407 1.00 97.38 320 GLU A CA 1
ATOM 2222 C C . GLU A 1 320 ? -20.055 -6.099 27.157 1.00 97.38 320 GLU A C 1
ATOM 2224 O O . GLU A 1 320 ? -20.337 -7.291 26.993 1.00 97.38 320 GLU A O 1
ATOM 2229 N N . LEU A 1 321 ? -20.362 -5.158 26.267 1.00 98.44 321 LEU A N 1
ATOM 2230 C CA . LEU A 1 321 ? -20.867 -5.388 24.923 1.00 98.44 321 LEU A CA 1
ATOM 2231 C C . LEU A 1 321 ? -19.780 -5.074 23.901 1.00 98.44 321 LEU A C 1
ATOM 2233 O O . LEU A 1 321 ? -19.005 -4.132 24.070 1.00 98.44 321 LEU A O 1
ATOM 2237 N N . THR A 1 322 ? -19.770 -5.811 22.795 1.00 98.38 322 THR A N 1
ATOM 2238 C CA . THR A 1 322 ? -18.846 -5.594 21.677 1.00 98.38 322 THR A CA 1
ATOM 2239 C C . THR A 1 322 ? -19.635 -5.319 20.405 1.00 98.38 322 THR A C 1
ATOM 2241 O O . THR A 1 322 ? -20.614 -6.001 20.101 1.00 98.38 322 THR A O 1
ATOM 2244 N N . SER A 1 323 ? -19.221 -4.301 19.657 1.00 97.94 323 SER A N 1
ATOM 2245 C CA . SER A 1 323 ? -19.753 -4.007 18.324 1.00 97.94 323 SER A CA 1
ATOM 2246 C C . SER A 1 323 ? -19.600 -5.197 17.365 1.00 97.94 323 SER A C 1
ATOM 2248 O O . SER A 1 323 ? -18.711 -6.035 17.518 1.00 97.94 323 SER A O 1
ATOM 2250 N N . GLY A 1 324 ? -20.484 -5.284 16.369 1.00 96.25 324 GLY A N 1
ATOM 2251 C CA . GLY A 1 324 ? -20.418 -6.340 15.360 1.00 96.25 324 GLY A CA 1
ATOM 2252 C C . GLY A 1 324 ? -19.274 -6.153 14.359 1.00 96.25 324 GLY A C 1
ATOM 2253 O O . GLY A 1 324 ? -18.726 -5.063 14.203 1.00 96.25 324 GLY A O 1
ATOM 2254 N N . LEU A 1 325 ? -18.947 -7.219 13.622 1.00 96.88 325 LEU A N 1
ATOM 2255 C CA . LEU A 1 325 ? -17.928 -7.180 12.567 1.00 96.88 325 LEU A CA 1
ATOM 2256 C C . LEU A 1 325 ? -18.313 -6.206 11.442 1.00 96.88 325 LEU A C 1
ATOM 2258 O O . LEU A 1 325 ? -19.462 -6.195 10.999 1.00 96.88 325 LEU A O 1
ATOM 2262 N N . ILE A 1 326 ? -17.343 -5.433 10.950 1.00 98.12 326 ILE A N 1
ATOM 2263 C CA . ILE A 1 326 ? -17.518 -4.485 9.841 1.00 98.12 326 ILE A CA 1
ATOM 2264 C C . ILE A 1 326 ? -17.284 -5.179 8.496 1.00 98.12 326 ILE A C 1
ATOM 2266 O O . ILE A 1 326 ? -16.373 -5.995 8.361 1.00 98.12 326 ILE A O 1
ATOM 2270 N N . THR A 1 327 ? -18.094 -4.831 7.494 1.00 97.00 327 THR A N 1
ATOM 2271 C CA . THR A 1 327 ? -17.909 -5.254 6.098 1.00 97.00 327 THR A CA 1
ATOM 2272 C C . THR A 1 327 ? -17.564 -4.049 5.214 1.00 97.00 327 THR A C 1
ATOM 2274 O O . THR A 1 327 ? -18.355 -3.101 5.174 1.00 97.00 327 THR A O 1
ATOM 2277 N N . PRO A 1 328 ? -16.442 -4.074 4.467 1.00 96.50 328 PRO A N 1
ATOM 2278 C CA . PRO A 1 328 ? -15.452 -5.157 4.389 1.00 96.50 328 PRO A CA 1
ATOM 2279 C C . PRO A 1 328 ? -14.616 -5.303 5.673 1.00 96.50 328 PRO A C 1
ATOM 2281 O O . PRO A 1 328 ? -14.433 -4.346 6.427 1.00 96.50 328 PRO A O 1
ATOM 2284 N N . ALA A 1 329 ? -14.099 -6.511 5.913 1.00 94.94 329 ALA A N 1
ATOM 2285 C CA . ALA A 1 329 ? -13.244 -6.788 7.064 1.00 94.94 329 ALA A CA 1
ATOM 2286 C C . ALA A 1 329 ? -11.955 -5.948 7.010 1.00 94.94 329 ALA A C 1
ATOM 2288 O O . ALA A 1 329 ? -11.377 -5.754 5.943 1.00 94.94 329 ALA A O 1
ATOM 2289 N N . GLY A 1 330 ? -11.501 -5.455 8.165 1.00 91.75 330 GLY A N 1
ATOM 2290 C CA . GLY A 1 330 ? -10.323 -4.584 8.259 1.00 91.75 330 GLY A CA 1
ATOM 2291 C C . GLY A 1 330 ? -10.584 -3.111 7.918 1.00 91.75 330 GLY A C 1
ATOM 2292 O O . GLY A 1 330 ? -9.645 -2.316 7.940 1.00 91.75 330 GLY A O 1
ATOM 2293 N N . ALA A 1 331 ? -11.835 -2.725 7.636 1.00 96.62 331 ALA A N 1
ATOM 2294 C CA . ALA A 1 331 ? -12.193 -1.322 7.482 1.00 96.62 331 ALA A CA 1
ATOM 2295 C C . ALA A 1 331 ? -11.945 -0.529 8.772 1.00 96.62 331 ALA A C 1
ATOM 2297 O O . ALA A 1 331 ? -12.341 -0.942 9.863 1.00 96.62 331 ALA A O 1
ATOM 2298 N N . THR A 1 332 ? -11.308 0.634 8.642 1.00 96.94 332 THR A N 1
ATOM 2299 C CA . THR A 1 332 ? -11.128 1.567 9.757 1.00 96.94 332 THR A CA 1
ATOM 2300 C C . THR A 1 332 ? -12.403 2.373 9.959 1.00 96.94 332 THR A C 1
ATOM 2302 O O . THR A 1 332 ? -12.924 2.971 9.015 1.00 96.94 332 THR A O 1
ATOM 2305 N N . VAL A 1 333 ? -12.909 2.383 11.192 1.00 98.31 333 VAL A N 1
ATOM 2306 C CA . VAL A 1 333 ? -14.166 3.045 11.555 1.00 98.31 333 VAL A CA 1
ATOM 2307 C C . VAL A 1 333 ? -14.035 3.799 12.876 1.00 98.31 333 VAL A C 1
ATOM 2309 O O . VAL A 1 333 ? -13.186 3.473 13.705 1.00 98.31 333 VAL A O 1
ATOM 2312 N N . SER A 1 334 ? -14.896 4.790 13.086 1.00 98.19 334 SER A N 1
ATOM 2313 C CA . SER A 1 334 ? -15.215 5.332 14.409 1.00 98.19 334 SER A CA 1
ATOM 2314 C C . SER A 1 334 ? -16.565 4.792 14.882 1.00 98.19 334 SER A C 1
ATOM 2316 O O . SER A 1 334 ? -17.465 4.576 14.067 1.00 98.19 334 SER A O 1
ATOM 2318 N N . TYR A 1 335 ? -16.709 4.571 16.191 1.00 98.50 335 TYR A N 1
ATOM 2319 C CA . TYR A 1 335 ? -17.949 4.075 16.790 1.00 98.50 335 TYR A CA 1
ATOM 2320 C C . TYR A 1 335 ? -18.684 5.177 17.551 1.00 98.50 335 TYR A C 1
ATOM 2322 O O . TYR A 1 335 ? -18.081 6.130 18.040 1.00 98.50 335 TYR A O 1
ATOM 2330 N N . GLN A 1 336 ? -19.999 5.020 17.669 1.00 98.44 336 GLN A N 1
ATOM 2331 C CA . GLN A 1 336 ? -20.842 5.792 18.575 1.00 98.44 336 GLN A CA 1
ATOM 2332 C C . GLN A 1 336 ? -21.979 4.894 19.066 1.00 98.44 336 GLN A C 1
ATOM 2334 O O . GLN A 1 336 ? -22.826 4.463 18.278 1.00 98.44 336 GLN A O 1
ATOM 2339 N N . TRP A 1 337 ? -22.001 4.618 20.367 1.00 98.62 337 TRP A N 1
ATOM 2340 C CA . TRP A 1 337 ? -23.099 3.901 21.007 1.00 98.62 337 TRP A CA 1
ATOM 2341 C C . TRP A 1 337 ? -24.282 4.827 21.237 1.00 98.62 337 TRP A C 1
ATOM 2343 O O . TRP A 1 337 ? -24.126 6.027 21.486 1.00 98.62 337 TRP A O 1
ATOM 2353 N N . LYS A 1 338 ? -25.474 4.252 21.125 1.00 98.38 338 LYS A N 1
ATOM 2354 C CA . LYS A 1 338 ? -26.738 4.960 21.235 1.00 98.38 338 LYS A CA 1
ATOM 2355 C C . LYS A 1 338 ? -27.737 4.158 22.050 1.00 98.38 338 LYS A C 1
ATOM 2357 O O . LYS A 1 338 ? -27.723 2.928 21.999 1.00 98.38 338 LYS A O 1
ATOM 2362 N N . ARG A 1 339 ? -28.656 4.849 22.720 1.00 97.94 339 ARG A N 1
ATOM 2363 C CA . ARG A 1 339 ? -29.725 4.251 23.532 1.00 97.94 339 ARG A CA 1
ATOM 2364 C C . ARG A 1 339 ? -31.112 4.706 23.091 1.00 97.94 339 ARG A C 1
ATOM 2366 O O . ARG A 1 339 ? -31.282 5.837 22.643 1.00 97.94 339 ARG A O 1
ATOM 2373 N N . CYS A 1 340 ? -32.107 3.836 23.252 1.00 97.56 340 CYS A N 1
ATOM 2374 C CA . CYS A 1 340 ? -33.520 4.143 23.018 1.00 97.56 340 CYS A CA 1
ATOM 2375 C C . CYS A 1 340 ? -34.427 3.382 23.996 1.00 97.56 340 CYS A C 1
ATOM 2377 O O . CYS A 1 340 ? -34.073 2.313 24.486 1.00 97.56 340 CYS A O 1
ATOM 2379 N N . THR A 1 341 ? -35.615 3.914 24.280 1.00 95.62 341 THR A N 1
ATOM 2380 C CA . THR A 1 341 ? -36.646 3.246 25.096 1.00 95.62 341 THR A CA 1
ATOM 2381 C C . THR A 1 341 ? -37.357 2.105 24.369 1.00 95.62 341 THR A C 1
ATOM 2383 O O . THR A 1 341 ? -37.949 1.251 25.019 1.00 95.62 341 THR A O 1
ATOM 2386 N N . THR A 1 342 ? -37.303 2.067 23.038 1.00 94.19 342 THR A N 1
ATOM 2387 C CA . THR A 1 342 ? -37.943 1.037 22.205 1.00 94.19 342 THR A CA 1
ATOM 2388 C C . THR A 1 342 ? -36.941 0.485 21.189 1.00 94.19 342 THR A C 1
ATOM 2390 O O . THR A 1 342 ? -35.971 1.164 20.853 1.00 94.19 342 THR A O 1
ATOM 2393 N N . SER A 1 343 ? -37.153 -0.740 20.698 1.00 92.69 343 SER A N 1
ATOM 2394 C CA . SER A 1 343 ? -36.253 -1.405 19.735 1.00 92.69 343 SER A CA 1
ATOM 2395 C C . SER A 1 343 ? -36.095 -0.633 18.418 1.00 92.69 343 SER A C 1
ATOM 2397 O O . SER A 1 343 ? -35.017 -0.615 17.811 1.00 92.69 343 SER A O 1
ATOM 2399 N N . ASP A 1 344 ? -37.172 0.036 18.001 1.00 91.44 344 ASP A N 1
ATOM 2400 C CA . ASP A 1 344 ? -37.310 0.685 16.692 1.00 91.44 344 ASP A CA 1
ATOM 2401 C C . ASP A 1 344 ? -37.521 2.202 16.789 1.00 91.44 344 ASP A C 1
ATOM 2403 O O . ASP A 1 344 ? -37.831 2.857 15.797 1.00 91.44 344 ASP A O 1
ATOM 2407 N N . GLY A 1 345 ? -37.349 2.776 17.982 1.00 92.06 345 GLY A N 1
ATOM 2408 C CA . GLY A 1 345 ? -37.472 4.214 18.197 1.00 92.06 345 GLY A CA 1
ATOM 2409 C C . GLY A 1 345 ? -36.254 5.011 17.729 1.00 92.06 345 GLY A C 1
ATOM 2410 O O . GLY A 1 345 ? -35.303 4.492 17.140 1.00 92.06 345 GLY A O 1
ATOM 2411 N N . THR A 1 346 ? -36.266 6.306 18.034 1.00 94.81 346 THR A N 1
ATOM 2412 C CA . THR A 1 346 ? -35.140 7.203 17.758 1.00 94.81 346 THR A CA 1
ATOM 2413 C C . THR A 1 346 ? -34.047 7.008 18.805 1.00 94.81 346 THR A C 1
ATOM 2415 O O . THR A 1 346 ? -34.277 7.189 19.999 1.00 94.81 346 THR A O 1
ATOM 2418 N N . TYR A 1 347 ? -32.855 6.623 18.354 1.00 97.56 347 TYR A N 1
ATOM 2419 C CA . TYR A 1 347 ? -31.700 6.371 19.211 1.00 97.56 347 TYR A CA 1
ATOM 2420 C C . TYR A 1 347 ? -30.874 7.641 19.421 1.00 97.56 347 TYR A C 1
ATOM 2422 O O . TYR A 1 347 ? -30.434 8.264 18.453 1.00 97.56 347 TYR A O 1
ATOM 2430 N N . GLU A 1 348 ? -30.604 7.968 20.680 1.00 97.56 348 GLU A N 1
ATOM 2431 C CA . GLU A 1 348 ? -29.773 9.105 21.080 1.00 97.56 348 GLU A CA 1
ATOM 2432 C C . GLU A 1 348 ? -28.355 8.656 21.408 1.00 97.56 348 GLU A C 1
ATOM 2434 O O . GLU A 1 348 ? -28.155 7.562 21.939 1.00 97.56 348 GLU A O 1
ATOM 2439 N N . ASN A 1 349 ? -27.369 9.502 21.111 1.00 98.12 349 ASN A N 1
ATOM 2440 C CA . ASN A 1 349 ? -25.975 9.215 21.427 1.00 98.12 349 ASN A CA 1
ATOM 2441 C C . ASN A 1 349 ? -25.769 9.094 22.940 1.00 98.12 349 ASN A C 1
ATOM 2443 O O . ASN A 1 349 ? -26.347 9.840 23.728 1.00 98.12 349 ASN A O 1
ATOM 2447 N N . ILE A 1 350 ? -24.913 8.156 23.326 1.00 98.12 350 ILE A N 1
ATOM 2448 C CA . ILE A 1 350 ? -24.375 8.072 24.677 1.00 98.12 350 ILE A CA 1
ATOM 2449 C C . ILE A 1 350 ? -23.049 8.828 24.683 1.00 98.12 350 ILE A C 1
ATOM 2451 O O . ILE A 1 350 ? -22.127 8.488 23.934 1.00 98.12 350 ILE A O 1
ATOM 2455 N N . ASP A 1 351 ? -22.956 9.858 25.516 1.00 96.50 351 ASP A N 1
ATOM 2456 C CA . ASP A 1 351 ? -21.784 10.727 25.570 1.00 96.50 351 ASP A CA 1
ATOM 2457 C C . ASP A 1 351 ? -20.509 9.940 25.903 1.00 96.50 351 ASP A C 1
ATOM 2459 O O . ASP A 1 351 ? -20.476 9.117 26.818 1.00 96.50 351 ASP A O 1
ATOM 2463 N N . GLY A 1 352 ? -19.452 10.172 25.120 1.00 94.88 352 GLY A N 1
ATOM 2464 C CA . GLY A 1 352 ? -18.145 9.526 25.288 1.00 94.88 352 GLY A CA 1
ATOM 2465 C C . GLY A 1 352 ? -18.081 8.044 24.893 1.00 94.88 352 GLY A C 1
ATOM 2466 O O . GLY A 1 352 ? -16.992 7.475 24.862 1.00 94.88 352 GLY A O 1
ATOM 2467 N N . ALA A 1 353 ? -19.204 7.411 24.545 1.00 97.75 353 ALA A N 1
ATOM 2468 C CA . ALA A 1 353 ? -19.244 5.999 24.182 1.00 97.75 353 ALA A CA 1
ATOM 2469 C C . ALA A 1 353 ? -18.853 5.782 22.708 1.00 97.75 353 ALA A C 1
ATOM 2471 O O . ALA A 1 353 ? -19.693 5.491 21.855 1.00 97.75 353 ALA A O 1
ATOM 2472 N N . THR A 1 354 ? -17.563 5.943 22.408 1.00 98.06 354 THR A N 1
ATOM 2473 C CA . THR A 1 354 ? -17.003 5.892 21.042 1.00 98.06 354 THR A CA 1
ATOM 2474 C C . THR A 1 354 ? -16.049 4.717 20.790 1.00 98.06 354 THR A C 1
ATOM 2476 O O . THR A 1 354 ? -15.444 4.618 19.721 1.00 98.06 354 THR A O 1
ATOM 2479 N N . SER A 1 355 ? -15.919 3.809 21.761 1.00 97.94 355 SER A N 1
ATOM 2480 C CA . SER A 1 355 ? -15.116 2.585 21.651 1.00 97.94 355 SER A CA 1
ATOM 2481 C C . SER A 1 355 ? -15.860 1.474 20.894 1.00 97.94 355 SER A C 1
ATOM 2483 O O . SER A 1 355 ? -17.089 1.486 20.776 1.00 97.94 355 SER A O 1
ATOM 2485 N N . SER A 1 356 ? -15.116 0.477 20.403 1.00 97.38 356 SER A N 1
ATOM 2486 C CA . SER A 1 356 ? -15.679 -0.755 19.832 1.00 97.38 356 SER A CA 1
ATOM 2487 C C . SER A 1 356 ? -16.394 -1.622 20.874 1.00 97.38 356 SER A C 1
ATOM 2489 O O . SER A 1 356 ? -17.159 -2.514 20.493 1.00 97.38 356 SER A O 1
ATOM 2491 N N . THR A 1 357 ? -16.175 -1.354 22.163 1.00 98.31 357 THR A N 1
ATOM 2492 C CA . THR A 1 357 ? -16.891 -1.954 23.293 1.00 98.31 357 THR A CA 1
ATOM 2493 C C . THR A 1 357 ? -17.633 -0.905 24.117 1.00 98.31 357 THR A C 1
ATOM 2495 O O . THR A 1 357 ? -17.326 0.289 24.057 1.00 98.31 357 THR A O 1
ATOM 2498 N N . TYR A 1 358 ? -18.635 -1.346 24.875 1.00 98.50 358 TYR A N 1
ATOM 2499 C CA . TYR A 1 358 ? -19.373 -0.506 25.812 1.00 98.50 358 TYR A CA 1
ATOM 2500 C C . TYR A 1 358 ? -19.897 -1.321 26.991 1.00 98.50 358 TYR A C 1
ATOM 2502 O O . TYR A 1 358 ? -20.467 -2.392 26.800 1.00 98.50 358 TYR A O 1
ATOM 2510 N N . THR A 1 359 ? -19.749 -0.791 28.203 1.00 98.12 359 THR A N 1
ATOM 2511 C CA . THR A 1 359 ? -20.296 -1.391 29.425 1.00 98.12 359 THR A CA 1
ATOM 2512 C C . THR A 1 359 ? -21.528 -0.592 29.853 1.00 98.12 359 THR A C 1
ATOM 2514 O O . THR A 1 359 ? -21.364 0.565 30.246 1.00 98.12 359 THR A O 1
ATOM 2517 N N . PRO A 1 360 ? -22.746 -1.168 29.787 1.00 97.88 360 PRO A N 1
ATOM 2518 C CA . PRO A 1 360 ? -23.976 -0.467 30.134 1.00 97.88 360 PRO A CA 1
ATOM 2519 C C . PRO A 1 360 ? -23.967 0.059 31.568 1.00 97.88 360 PRO A C 1
ATOM 2521 O O . PRO A 1 360 ? -23.598 -0.658 32.507 1.00 97.88 360 PRO A O 1
ATOM 2524 N N . VAL A 1 361 ? -24.426 1.298 31.723 1.00 96.62 361 VAL A N 1
ATOM 2525 C CA . VAL A 1 361 ? -24.554 1.993 33.008 1.00 96.62 361 VAL A CA 1
ATOM 2526 C C . VAL A 1 361 ? -26.006 1.989 33.491 1.00 96.62 361 VAL A C 1
ATOM 2528 O O . VAL A 1 361 ? -26.910 1.507 32.811 1.00 96.62 361 VAL A O 1
ATOM 2531 N N . GLU A 1 362 ? -26.256 2.520 34.690 1.00 95.12 362 GLU A N 1
ATOM 2532 C CA . GLU A 1 362 ? -27.585 2.491 35.319 1.00 95.12 362 GLU A CA 1
ATOM 2533 C C . GLU A 1 362 ? -28.673 3.129 34.436 1.00 95.12 362 GLU A C 1
ATOM 2535 O O . GLU A 1 362 ? -29.773 2.593 34.325 1.00 95.12 362 GLU A O 1
ATOM 2540 N N . LEU A 1 363 ? -28.349 4.219 33.731 1.00 95.38 363 LEU A N 1
ATOM 2541 C CA . LEU A 1 363 ? -29.277 4.917 32.829 1.00 95.38 363 LEU A CA 1
ATOM 2542 C C . LEU A 1 363 ? -29.693 4.106 31.590 1.00 95.38 363 LEU A C 1
ATOM 2544 O O . LEU A 1 363 ? -30.651 4.486 30.907 1.00 95.38 363 LEU A O 1
ATOM 2548 N N . ASP A 1 364 ? -28.975 3.030 31.279 1.00 97.38 364 ASP A N 1
ATOM 2549 C CA . ASP A 1 364 ? -29.273 2.177 30.131 1.00 97.38 364 ASP A CA 1
ATOM 2550 C C . ASP A 1 364 ? -30.218 1.037 30.494 1.00 97.38 364 ASP A C 1
ATOM 2552 O O . ASP A 1 364 ? -30.780 0.414 29.599 1.00 97.38 364 ASP A O 1
ATOM 2556 N N . ILE A 1 365 ? -30.432 0.767 31.785 1.00 96.25 365 ILE A N 1
ATOM 2557 C CA . ILE A 1 365 ? -31.356 -0.272 32.244 1.00 96.25 365 ILE A CA 1
ATOM 2558 C C . ILE A 1 365 ? -32.754 0.002 31.677 1.00 96.25 365 ILE A C 1
ATOM 2560 O O . ILE A 1 365 ? -33.228 1.139 31.638 1.00 96.25 365 ILE A O 1
ATOM 2564 N N . ALA A 1 366 ? -33.411 -1.061 31.210 1.00 95.88 366 ALA A N 1
ATOM 2565 C CA . ALA A 1 366 ? -34.685 -1.013 30.492 1.00 95.88 366 ALA A CA 1
ATOM 2566 C C . ALA A 1 366 ? -34.648 -0.272 29.135 1.00 95.88 366 ALA A C 1
ATOM 2568 O O . ALA A 1 366 ? -35.701 0.023 28.567 1.00 95.88 366 ALA A O 1
ATOM 2569 N N . LYS A 1 367 ? -33.459 0.013 28.584 1.00 97.25 367 LYS A N 1
ATOM 2570 C CA . LYS A 1 367 ? -33.268 0.567 27.234 1.00 97.25 367 LYS A CA 1
ATOM 2571 C C . LYS A 1 367 ? -32.721 -0.484 26.273 1.00 97.25 367 LYS A C 1
ATOM 2573 O O . LYS A 1 367 ? -32.246 -1.542 26.673 1.00 97.25 367 LYS A O 1
ATOM 2578 N N . TYR A 1 368 ? -32.781 -0.167 24.989 1.00 98.12 368 TYR A N 1
ATOM 2579 C CA . TYR A 1 368 ? -32.116 -0.890 23.914 1.00 98.12 368 TYR A CA 1
ATOM 2580 C C . TYR A 1 368 ? -30.873 -0.117 23.489 1.00 98.12 368 TYR A C 1
ATOM 2582 O O . TYR A 1 368 ? -30.908 1.115 23.435 1.00 98.12 368 TYR A O 1
ATOM 2590 N N . LEU A 1 369 ? -29.808 -0.826 23.118 1.00 98.31 369 LEU A N 1
ATOM 2591 C CA . LEU A 1 369 ? -28.567 -0.228 22.635 1.00 98.31 369 LEU A CA 1
ATOM 2592 C C . LEU A 1 369 ? -28.349 -0.542 21.153 1.00 98.31 369 LEU A C 1
ATOM 2594 O O . LEU A 1 369 ? -28.701 -1.617 20.669 1.00 98.31 369 LEU A O 1
ATOM 2598 N N . LYS A 1 370 ? -27.783 0.419 20.425 1.00 98.12 370 LYS A N 1
ATOM 2599 C CA . LYS A 1 370 ? -27.261 0.258 19.060 1.00 98.12 370 LYS A CA 1
ATOM 2600 C C . LYS A 1 370 ? -25.883 0.890 18.996 1.00 98.12 370 LYS A C 1
ATOM 2602 O O . LYS A 1 370 ? -25.579 1.801 19.764 1.00 98.12 370 LYS A O 1
ATOM 2607 N N . VAL A 1 371 ? -25.079 0.460 18.037 1.00 98.44 371 VAL A N 1
ATOM 2608 C CA . VAL A 1 371 ? -23.813 1.114 17.716 1.00 98.44 371 VAL A CA 1
ATOM 2609 C C . VAL A 1 371 ? -23.799 1.492 16.242 1.00 98.44 371 VAL A C 1
ATOM 2611 O O . VAL A 1 371 ? -24.148 0.692 15.372 1.00 98.44 371 VAL A O 1
ATOM 2614 N N . THR A 1 372 ? -23.432 2.739 15.960 1.00 98.00 372 THR A N 1
ATOM 2615 C CA . THR A 1 372 ? -23.130 3.188 14.600 1.00 98.00 372 THR A CA 1
ATOM 2616 C C . THR A 1 372 ? -21.633 3.130 14.374 1.00 98.00 372 THR A C 1
ATOM 2618 O O . THR A 1 372 ? -20.885 3.660 15.194 1.00 98.00 372 THR A O 1
ATOM 2621 N N . ALA A 1 373 ? -21.215 2.534 13.263 1.00 98.50 373 ALA A N 1
ATOM 2622 C CA . ALA A 1 373 ? -19.849 2.611 12.769 1.00 98.50 373 ALA A CA 1
ATOM 2623 C C . ALA A 1 373 ? -19.815 3.516 11.538 1.00 98.50 373 ALA A C 1
ATOM 2625 O O . ALA A 1 373 ? -20.630 3.349 10.632 1.00 98.50 373 ALA A O 1
ATOM 2626 N N . THR A 1 374 ? -18.876 4.457 11.502 1.00 98.25 374 THR A N 1
ATOM 2627 C CA . THR A 1 374 ? -18.651 5.360 10.366 1.00 98.25 374 THR A CA 1
ATOM 2628 C C . THR A 1 374 ? -17.255 5.116 9.815 1.00 98.25 374 THR A C 1
ATOM 2630 O O . THR A 1 374 ? -16.289 5.165 10.572 1.00 98.25 374 THR A O 1
ATOM 2633 N N . GLY A 1 375 ? -17.141 4.850 8.513 1.00 97.88 375 GLY A N 1
ATOM 2634 C CA . GLY A 1 375 ? -15.864 4.660 7.830 1.00 97.88 375 GLY A CA 1
ATOM 2635 C C . GLY A 1 375 ? -14.979 5.897 7.955 1.00 97.88 375 GLY A C 1
ATOM 2636 O O . GLY A 1 375 ? -15.449 7.021 7.779 1.00 97.88 375 GLY A O 1
ATOM 2637 N N . THR A 1 376 ? -13.704 5.692 8.274 1.00 96.25 376 THR A N 1
ATOM 2638 C CA . THR A 1 376 ? -12.709 6.761 8.416 1.00 96.25 376 THR A CA 1
ATOM 2639 C C . THR A 1 376 ? -11.500 6.513 7.517 1.00 96.25 376 THR A C 1
ATOM 2641 O O . THR A 1 376 ? -11.206 5.379 7.128 1.00 96.25 376 THR A O 1
ATOM 2644 N N . GLY A 1 377 ? -10.775 7.583 7.179 1.00 95.38 377 GLY A N 1
ATOM 2645 C CA . GLY A 1 377 ? -9.567 7.509 6.358 1.00 95.38 377 GLY A CA 1
ATOM 2646 C C . GLY A 1 377 ? -9.860 7.012 4.942 1.00 95.38 377 GLY A C 1
ATOM 2647 O O . GLY A 1 377 ? -10.415 7.743 4.127 1.00 95.38 377 GLY A O 1
ATOM 2648 N N . ASN A 1 378 ? -9.477 5.765 4.653 1.00 97.06 378 ASN A N 1
ATOM 2649 C CA . ASN A 1 378 ? -9.681 5.158 3.335 1.00 97.06 378 ASN A CA 1
ATOM 2650 C C . ASN A 1 378 ? -11.097 4.594 3.121 1.00 97.06 378 ASN A C 1
ATOM 2652 O O . ASN A 1 378 ? -11.438 4.168 2.014 1.00 97.06 378 ASN A O 1
ATOM 2656 N N . TYR A 1 379 ? -11.912 4.590 4.173 1.00 97.69 379 TYR A N 1
ATOM 2657 C CA . TYR A 1 379 ? -13.273 4.076 4.161 1.00 97.69 379 TYR A CA 1
ATOM 2658 C C . TYR A 1 379 ? -14.284 5.199 4.387 1.00 97.69 379 TYR A C 1
ATOM 2660 O O . TYR A 1 379 ? -13.956 6.250 4.933 1.00 97.69 379 TYR A O 1
ATOM 2668 N N . SER A 1 380 ? -15.520 4.977 3.949 1.00 97.25 380 SER A N 1
ATOM 2669 C CA . SER A 1 380 ? -16.623 5.936 4.082 1.00 97.25 380 SER A CA 1
ATOM 2670 C C . SER A 1 380 ? -17.936 5.230 4.423 1.00 97.25 380 SER A C 1
ATOM 2672 O O . SER A 1 380 ? -17.941 4.019 4.637 1.00 97.25 380 SER A O 1
ATOM 2674 N N . SER A 1 381 ? -19.037 5.984 4.447 1.00 98.00 381 SER A N 1
ATOM 2675 C CA . SER A 1 381 ? -20.383 5.545 4.835 1.00 98.00 381 SER A CA 1
ATOM 2676 C C . SER A 1 381 ? -20.533 5.200 6.318 1.00 98.00 381 SER A C 1
ATOM 2678 O O . SER A 1 381 ? -19.562 5.010 7.049 1.00 98.00 381 SER A O 1
ATOM 2680 N N . THR A 1 382 ? -21.785 5.153 6.766 1.00 98.06 382 THR A N 1
ATOM 2681 C CA . THR A 1 382 ? -22.162 4.843 8.145 1.00 98.06 382 THR A CA 1
ATOM 2682 C C . THR A 1 382 ? -23.156 3.695 8.130 1.00 98.06 382 THR A C 1
ATOM 2684 O O . THR A 1 382 ? -24.123 3.709 7.370 1.00 98.06 382 THR A O 1
ATOM 2687 N N . VAL A 1 383 ? -22.932 2.715 8.995 1.00 98.38 383 VAL A N 1
ATOM 2688 C CA . VAL A 1 383 ? -23.800 1.552 9.195 1.00 98.38 383 VAL A CA 1
ATOM 2689 C C . VAL A 1 383 ? -24.187 1.469 10.667 1.00 98.38 383 VAL A C 1
ATOM 2691 O O . VAL A 1 383 ? -23.436 1.896 11.543 1.00 98.38 383 VAL A O 1
ATOM 2694 N N . THR A 1 384 ? -25.377 0.945 10.950 1.00 97.62 384 THR A N 1
ATOM 2695 C CA . THR A 1 384 ? -25.911 0.833 12.316 1.00 97.62 384 THR A CA 1
ATOM 2696 C C . THR A 1 384 ? -26.220 -0.622 12.615 1.00 97.62 384 THR A C 1
ATOM 2698 O O . THR A 1 384 ? -26.816 -1.296 11.777 1.00 97.62 384 THR A O 1
ATOM 2701 N N . SER A 1 385 ? -25.833 -1.103 13.795 1.00 97.81 385 SER A N 1
ATOM 2702 C CA . SER A 1 385 ? -26.180 -2.452 14.237 1.00 97.81 385 SER A CA 1
ATOM 2703 C C . SER A 1 385 ? -27.690 -2.613 14.419 1.00 97.81 385 SER A C 1
ATOM 2705 O O . SER A 1 385 ? -28.433 -1.646 14.620 1.00 97.81 385 SER A O 1
ATOM 2707 N N . THR A 1 386 ? -28.152 -3.861 14.455 1.00 96.88 386 THR A N 1
ATOM 2708 C CA . THR A 1 386 ? -29.449 -4.170 15.066 1.00 96.88 386 THR A CA 1
ATOM 2709 C C . THR A 1 386 ? -29.448 -3.761 16.543 1.00 96.88 386 THR A C 1
ATOM 2711 O O . THR A 1 386 ? -28.386 -3.610 17.159 1.00 96.88 386 THR A O 1
ATOM 2714 N N . ALA A 1 387 ? -30.639 -3.565 17.113 1.00 97.19 387 ALA A N 1
ATOM 2715 C CA . ALA A 1 387 ? -30.781 -3.339 18.547 1.00 97.19 387 ALA A CA 1
ATOM 2716 C C . ALA A 1 387 ? -30.274 -4.557 19.335 1.00 97.19 387 ALA A C 1
ATOM 2718 O O . ALA A 1 387 ? -30.452 -5.697 18.901 1.00 97.19 387 ALA A O 1
ATOM 2719 N N . THR A 1 388 ? -29.685 -4.323 20.505 1.00 97.75 388 THR A N 1
ATOM 2720 C CA . THR A 1 388 ? -29.519 -5.364 21.527 1.00 97.75 388 THR A CA 1
ATOM 2721 C C . THR A 1 388 ? -30.882 -5.838 22.046 1.00 97.75 388 THR A C 1
ATOM 2723 O O . THR A 1 388 ? -31.913 -5.246 21.736 1.00 97.75 388 THR A O 1
ATOM 2726 N N . GLY A 1 389 ? -30.905 -6.852 22.916 1.00 95.00 389 GLY A N 1
ATOM 2727 C CA . GLY A 1 389 ? -32.034 -7.015 23.839 1.00 95.00 389 GLY A CA 1
ATOM 2728 C C . GLY A 1 389 ? -32.154 -5.827 24.807 1.00 95.00 389 GLY A C 1
ATOM 2729 O O . GLY A 1 389 ? -31.252 -4.985 24.882 1.00 95.00 389 GLY A O 1
ATOM 2730 N N . VAL A 1 390 ? -33.254 -5.770 25.563 1.00 96.69 390 VAL A N 1
ATOM 2731 C CA . VAL A 1 390 ? -33.416 -4.801 26.660 1.00 96.69 390 VAL A CA 1
ATOM 2732 C C . VAL A 1 390 ? -32.297 -5.007 27.678 1.00 96.69 390 VAL A C 1
ATOM 2734 O O . VAL A 1 390 ? -32.065 -6.135 28.111 1.00 96.69 390 VAL A O 1
ATOM 2737 N N . VAL A 1 391 ? -31.624 -3.930 28.080 1.00 97.50 391 VAL A N 1
ATOM 2738 C CA . VAL A 1 391 ? -30.586 -3.985 29.112 1.00 97.50 391 VAL A CA 1
ATOM 2739 C C . VAL A 1 391 ? -31.225 -4.361 30.447 1.00 97.50 391 VAL A C 1
ATOM 2741 O O . VAL A 1 391 ? -31.997 -3.592 31.028 1.00 97.50 391 VAL A O 1
ATOM 2744 N N . ALA A 1 392 ? -30.900 -5.555 30.933 1.00 95.94 392 ALA A N 1
ATOM 2745 C CA . ALA A 1 392 ? -31.354 -6.051 32.223 1.00 95.94 392 ALA A CA 1
ATOM 2746 C C . ALA A 1 392 ? -30.523 -5.472 33.380 1.00 95.94 392 ALA A C 1
ATOM 2748 O O . ALA A 1 392 ? -29.372 -5.058 33.211 1.00 95.94 392 ALA A O 1
ATOM 2749 N N . LYS A 1 393 ? -31.090 -5.502 34.589 1.00 94.19 393 LYS A N 1
ATOM 2750 C CA . LYS A 1 393 ? -30.314 -5.349 35.826 1.00 94.19 393 LYS A CA 1
ATOM 2751 C C . LYS A 1 393 ? -29.277 -6.475 35.937 1.00 94.19 393 LYS A C 1
ATOM 2753 O O . LYS A 1 393 ? -29.459 -7.555 35.373 1.00 94.19 393 LYS A O 1
ATOM 2758 N N . ALA A 1 394 ? -28.200 -6.236 36.677 1.00 90.62 394 ALA A N 1
ATOM 2759 C CA . ALA A 1 394 ? -27.260 -7.282 37.050 1.00 90.62 394 ALA A CA 1
ATOM 2760 C C . ALA A 1 394 ? -27.988 -8.412 37.797 1.00 90.62 394 ALA A C 1
ATOM 2762 O O . ALA A 1 394 ? -28.957 -8.162 38.519 1.00 90.62 394 ALA A O 1
ATOM 2763 N N . ASP A 1 395 ? -27.518 -9.652 37.652 1.00 86.75 395 ASP A N 1
ATOM 2764 C CA . ASP A 1 395 ? -28.030 -10.722 38.507 1.00 86.75 395 ASP A CA 1
ATOM 2765 C C . AS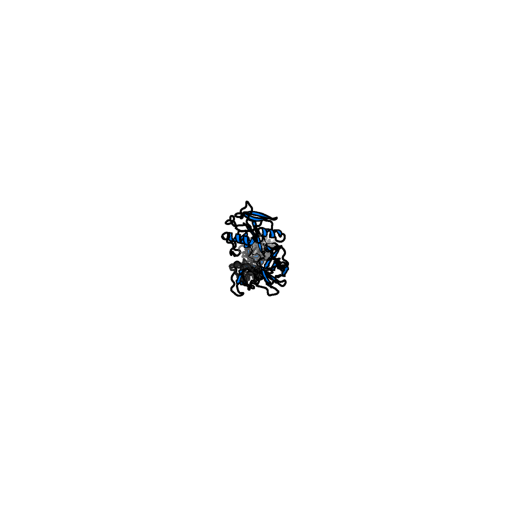P A 1 395 ? -27.547 -10.419 39.913 1.00 86.75 395 ASP A C 1
ATOM 2767 O O . ASP A 1 395 ? -26.416 -9.956 40.106 1.00 86.75 395 ASP A O 1
ATOM 2771 N N . SER A 1 396 ? -28.384 -10.698 40.903 1.00 80.00 396 SER A N 1
ATOM 2772 C CA . SER A 1 396 ? -27.882 -10.729 42.265 1.00 80.00 396 SER A CA 1
ATOM 2773 C C . SER A 1 396 ? -26.792 -11.790 42.326 1.00 80.00 396 SER A C 1
ATOM 2775 O O . SER A 1 396 ? -26.998 -12.895 41.809 1.00 80.00 396 SER A O 1
ATOM 2777 N N . PRO A 1 397 ? -25.643 -11.498 42.953 1.00 68.19 397 PRO A N 1
ATOM 2778 C CA . PRO A 1 397 ? -24.693 -12.553 43.233 1.00 68.19 397 PRO A CA 1
ATOM 2779 C C . PRO A 1 397 ? -25.441 -13.654 43.989 1.00 68.19 397 PRO A C 1
ATOM 2781 O O . PRO A 1 397 ? -26.261 -13.364 44.866 1.00 68.19 397 PRO A O 1
ATOM 2784 N N . LEU A 1 398 ? -25.173 -14.917 43.654 1.00 52.00 398 LEU A N 1
ATOM 2785 C CA . LEU A 1 398 ? -25.468 -16.007 44.575 1.00 52.00 398 LEU A CA 1
ATOM 2786 C C . LEU A 1 398 ? -24.705 -15.663 45.852 1.00 52.00 398 LEU A C 1
ATOM 2788 O O . LEU A 1 398 ? -23.484 -15.805 45.898 1.00 52.00 398 LEU A O 1
ATOM 2792 N N . ALA A 1 399 ? -25.390 -15.099 46.848 1.00 52.94 399 ALA A N 1
ATOM 2793 C CA . ALA A 1 399 ? -24.735 -14.803 48.106 1.00 52.94 399 ALA A CA 1
ATOM 2794 C C . ALA A 1 399 ? -24.156 -16.120 48.640 1.00 52.94 399 ALA A C 1
ATOM 2796 O O . ALA A 1 399 ? -24.815 -17.163 48.533 1.00 52.94 399 ALA A O 1
ATOM 2797 N N . PRO A 1 400 ? -22.970 -16.096 49.263 1.00 50.59 400 PRO A N 1
ATOM 2798 C CA . PRO A 1 400 ? -22.579 -17.139 50.187 1.00 50.59 400 PRO A CA 1
ATOM 2799 C C . PRO A 1 400 ? -23.488 -16.986 51.408 1.00 50.59 400 PRO A C 1
ATOM 2801 O O . PRO A 1 400 ? -23.095 -16.470 52.450 1.00 50.59 400 PRO A O 1
ATOM 2804 N N . ILE A 1 401 ? -24.757 -17.360 51.253 1.00 57.44 401 ILE A N 1
ATOM 2805 C CA . ILE A 1 401 ? -25.655 -17.537 52.373 1.00 57.44 401 ILE A CA 1
ATOM 2806 C C . ILE A 1 401 ? -25.052 -18.742 53.088 1.00 57.44 401 ILE A C 1
ATOM 2808 O O . ILE A 1 401 ? -25.198 -19.873 52.615 1.00 57.44 401 ILE A O 1
ATOM 2812 N N . GLN A 1 402 ? -24.268 -18.500 54.144 1.00 59.00 402 GLN A N 1
ATOM 2813 C CA . GLN A 1 402 ? -23.732 -19.576 54.972 1.00 59.00 402 GLN A CA 1
ATOM 2814 C C . GLN A 1 402 ? -24.897 -20.407 55.533 1.00 59.00 402 GLN A C 1
ATOM 2816 O O . GLN A 1 402 ? -26.068 -20.143 55.246 1.00 59.00 402 GLN A O 1
ATOM 2821 N N . SER A 1 403 ? -24.613 -21.446 56.312 1.00 76.25 403 SER A N 1
ATOM 2822 C CA . SER A 1 403 ? -25.644 -22.199 57.028 1.00 76.25 403 SER A CA 1
ATOM 2823 C C . SER A 1 403 ? -26.391 -21.283 58.008 1.00 76.25 403 SER A C 1
ATOM 2825 O O . SER A 1 403 ? -26.062 -21.241 59.192 1.00 76.25 403 SER A O 1
ATOM 2827 N N . ILE A 1 404 ? -27.368 -20.524 57.501 1.00 86.44 404 ILE A N 1
ATOM 2828 C CA . ILE A 1 404 ? -28.251 -19.704 58.312 1.00 86.44 404 ILE A CA 1
ATOM 2829 C C . ILE A 1 404 ? -29.144 -20.660 59.075 1.00 86.44 404 ILE A C 1
ATOM 2831 O O . ILE A 1 404 ? -29.823 -21.507 58.487 1.00 86.44 404 ILE A O 1
ATOM 2835 N N . ILE A 1 405 ? -29.143 -20.482 60.383 1.00 87.38 405 ILE A N 1
ATOM 2836 C CA . ILE A 1 405 ? -30.050 -21.147 61.304 1.00 87.38 405 ILE A CA 1
ATOM 2837 C C . ILE A 1 405 ? -30.935 -20.087 61.937 1.00 87.38 405 ILE A C 1
ATOM 2839 O O . ILE A 1 405 ? -30.529 -18.927 62.069 1.00 87.38 405 ILE A O 1
ATOM 2843 N N . GLY A 1 406 ? -32.145 -20.483 62.309 1.00 90.50 406 GLY A N 1
ATOM 2844 C CA . GLY A 1 406 ? -32.985 -19.649 63.142 1.00 90.50 406 GLY A CA 1
ATOM 2845 C C . GLY A 1 406 ? -33.560 -20.428 64.305 1.00 90.50 406 GLY A C 1
ATOM 2846 O O . GLY A 1 406 ? -33.674 -21.649 64.240 1.00 90.50 406 GLY A O 1
ATOM 2847 N N . TRP A 1 407 ? -33.931 -19.722 65.362 1.00 91.44 407 TRP A N 1
ATOM 2848 C CA . TRP A 1 407 ? -34.587 -20.329 66.512 1.00 91.44 407 TRP A CA 1
ATOM 2849 C C . TRP A 1 407 ? -35.564 -19.365 67.186 1.00 91.44 407 TRP A C 1
ATOM 2851 O O . TRP A 1 407 ? -35.563 -18.161 66.919 1.00 91.44 407 TRP A O 1
ATOM 2861 N N . PHE A 1 408 ? -36.431 -19.912 68.035 1.00 90.81 408 PHE A N 1
ATOM 2862 C CA . PHE A 1 408 ? -37.309 -19.160 68.931 1.00 90.81 408 PHE A CA 1
ATOM 2863 C C . PHE A 1 408 ? -37.291 -19.766 70.337 1.00 90.81 408 PHE A C 1
ATOM 2865 O O . PHE A 1 408 ? -37.027 -20.958 70.518 1.00 90.81 408 PHE A O 1
ATOM 2872 N N . ALA A 1 409 ? -37.580 -18.940 71.339 1.00 86.50 409 ALA A N 1
ATOM 2873 C CA . ALA A 1 409 ? -37.513 -19.341 72.738 1.00 86.50 409 ALA A CA 1
ATOM 2874 C C . ALA A 1 409 ? -38.587 -20.382 73.120 1.00 86.50 409 ALA A C 1
ATOM 2876 O O . ALA A 1 409 ? -39.751 -20.279 72.730 1.00 86.50 409 ALA A O 1
ATOM 2877 N N . ALA A 1 410 ? -38.210 -21.379 73.920 1.00 83.12 410 ALA A N 1
ATOM 2878 C CA . ALA A 1 410 ? -39.132 -22.336 74.523 1.00 83.12 410 ALA A CA 1
ATOM 2879 C C . ALA A 1 410 ? -39.961 -21.694 75.662 1.00 83.12 410 ALA A C 1
ATOM 2881 O O . ALA A 1 410 ? -39.462 -20.803 76.357 1.00 83.12 410 ALA A O 1
ATOM 2882 N N . PRO A 1 411 ? -41.206 -22.156 75.906 1.00 77.00 411 PRO A N 1
ATOM 2883 C CA . PRO A 1 411 ? -41.990 -21.754 77.072 1.00 77.00 411 PRO A CA 1
ATOM 2884 C C . PRO A 1 411 ? -41.212 -21.933 78.389 1.00 77.00 411 PRO A C 1
ATOM 2886 O O . PRO A 1 411 ? -40.419 -22.873 78.490 1.00 77.00 411 PRO A O 1
ATOM 2889 N N . PRO A 1 412 ? -41.446 -21.088 79.413 1.00 73.00 412 PRO A N 1
ATOM 2890 C CA . PRO A 1 412 ? -42.498 -20.067 79.529 1.00 73.00 412 PRO A CA 1
ATOM 2891 C C . PRO A 1 412 ? -42.130 -18.684 78.948 1.00 73.00 412 PRO A C 1
ATOM 2893 O O . PRO A 1 412 ? -42.813 -17.704 79.235 1.00 73.00 412 PRO A O 1
ATOM 2896 N N . ALA A 1 413 ? -41.071 -18.574 78.139 1.00 72.25 413 ALA A N 1
ATOM 2897 C CA . ALA A 1 413 ? -40.699 -17.310 77.504 1.00 72.25 413 ALA A CA 1
ATOM 2898 C C . ALA A 1 413 ? -41.756 -16.820 76.495 1.00 72.25 413 ALA A C 1
ATOM 2900 O O . ALA A 1 413 ? -42.449 -17.612 75.849 1.00 72.25 413 ALA A O 1
ATOM 2901 N N . ILE A 1 414 ? -41.848 -15.498 76.322 1.00 68.31 414 ILE A N 1
ATOM 2902 C CA . ILE A 1 414 ? -42.725 -14.881 75.323 1.00 68.31 414 ILE A CA 1
ATOM 2903 C C . ILE A 1 414 ? -42.186 -15.175 73.919 1.00 68.31 414 ILE A C 1
ATOM 2905 O O . ILE A 1 414 ? -41.123 -14.700 73.527 1.00 68.31 414 ILE A O 1
ATOM 2909 N N . VAL A 1 415 ? -42.959 -15.918 73.129 1.00 79.62 415 VAL A N 1
ATOM 2910 C CA . VAL A 1 415 ? -42.570 -16.294 71.768 1.00 79.62 415 VAL A CA 1
ATOM 2911 C C . VAL A 1 415 ? -43.095 -15.282 70.748 1.00 79.62 415 VAL A C 1
ATOM 2913 O O . VAL A 1 415 ? -44.130 -15.494 70.112 1.00 79.62 415 VAL A O 1
ATOM 2916 N N . THR A 1 416 ? -42.380 -14.166 70.603 1.00 83.44 416 THR A N 1
ATOM 2917 C CA . THR A 1 416 ? -42.723 -13.083 69.658 1.00 83.44 416 THR A CA 1
ATOM 2918 C C . THR A 1 416 ? -41.632 -12.768 68.640 1.00 83.44 416 THR A C 1
ATOM 2920 O O . THR A 1 416 ? -41.846 -11.938 67.748 1.00 83.44 416 THR A O 1
ATOM 2923 N N . THR A 1 417 ? -40.479 -13.436 68.738 1.00 87.50 417 THR A N 1
ATOM 2924 C CA . THR A 1 417 ? -39.346 -13.240 67.833 1.00 87.50 417 THR A CA 1
ATOM 2925 C C . THR A 1 417 ? -38.816 -14.548 67.261 1.00 87.50 417 THR A C 1
ATOM 2927 O O . THR A 1 417 ? -38.950 -15.619 67.854 1.00 87.50 417 THR A O 1
ATOM 2930 N N . VAL A 1 418 ? -38.207 -14.439 66.082 1.00 90.81 418 VAL A N 1
ATOM 2931 C CA . VAL A 1 418 ? -37.320 -15.454 65.513 1.00 90.81 418 VAL A CA 1
ATOM 2932 C C . VAL A 1 418 ? -35.942 -14.830 65.366 1.00 90.81 418 VAL A C 1
ATOM 2934 O O . VAL A 1 418 ? -35.797 -13.774 64.746 1.00 90.81 418 VAL A O 1
ATOM 2937 N N . GLU A 1 419 ? -34.936 -15.492 65.919 1.00 90.75 419 GLU A N 1
ATOM 2938 C CA . GLU A 1 419 ? -33.548 -15.042 65.895 1.00 90.75 419 GLU A CA 1
ATOM 2939 C C . GLU A 1 419 ? -32.799 -15.792 64.797 1.00 90.75 419 GLU A C 1
ATOM 2941 O O . GLU A 1 419 ? -32.885 -17.015 64.719 1.00 90.75 419 GLU A O 1
ATOM 2946 N N . LEU A 1 420 ? -32.084 -15.074 63.933 1.00 90.25 420 LEU A N 1
ATOM 2947 C CA . LEU A 1 420 ? -31.326 -15.619 62.806 1.00 90.25 420 LEU A CA 1
ATOM 2948 C C . LEU A 1 420 ? -29.825 -15.434 63.018 1.00 90.25 420 LEU A C 1
ATOM 2950 O O . LEU A 1 420 ? -29.391 -14.361 63.430 1.00 90.25 420 LEU A O 1
ATOM 2954 N N . TYR A 1 421 ? -29.036 -16.445 62.647 1.00 86.75 421 TYR A N 1
ATOM 2955 C CA . TYR A 1 421 ? -27.572 -16.455 62.760 1.00 86.75 421 TYR A CA 1
ATOM 2956 C C . TYR A 1 421 ? -26.911 -16.939 61.475 1.00 86.75 421 TYR A C 1
ATOM 2958 O O . TYR A 1 421 ? -27.534 -17.631 60.676 1.00 86.75 421 TYR A O 1
ATOM 2966 N N . GLY A 1 422 ? -25.627 -16.619 61.301 1.00 84.00 422 GLY A N 1
ATOM 2967 C CA . GLY A 1 422 ? -24.842 -17.052 60.140 1.00 84.00 422 GLY A CA 1
ATOM 2968 C C . GLY A 1 422 ? -25.012 -16.150 58.915 1.00 84.00 422 GLY A C 1
ATOM 2969 O O . GLY A 1 422 ? -24.656 -16.543 57.806 1.00 84.00 422 GLY A O 1
ATOM 2970 N N . LEU A 1 423 ? -25.555 -14.943 59.095 1.00 86.31 423 LEU A N 1
ATOM 2971 C CA . LEU A 1 423 ? -25.558 -13.901 58.071 1.00 86.31 423 LEU A CA 1
ATOM 2972 C C . LEU A 1 423 ? -24.166 -13.254 57.996 1.00 86.31 423 LEU A C 1
ATOM 2974 O O . LEU A 1 423 ? -23.375 -13.322 58.935 1.00 86.31 423 LEU A O 1
ATOM 2978 N N . THR A 1 424 ? -23.850 -12.585 56.888 1.00 86.31 424 THR A N 1
ATOM 2979 C CA . THR A 1 424 ? -22.652 -11.736 56.829 1.00 86.31 424 THR A CA 1
ATOM 2980 C C . THR A 1 424 ? -22.826 -10.545 57.777 1.00 86.31 424 THR A C 1
ATOM 2982 O O . THR A 1 424 ? -23.865 -9.888 57.749 1.00 86.31 424 THR A O 1
ATOM 2985 N N . ALA A 1 425 ? -21.826 -10.272 58.620 1.00 84.88 425 ALA A N 1
ATOM 2986 C CA . ALA A 1 425 ? -21.835 -9.143 59.552 1.00 84.88 425 ALA A CA 1
ATOM 2987 C C . ALA A 1 425 ? -22.175 -7.824 58.842 1.00 84.88 425 ALA A C 1
ATOM 2989 O O . ALA A 1 425 ? -21.607 -7.519 57.792 1.00 84.88 425 ALA A O 1
ATOM 2990 N N . SER A 1 426 ? -23.116 -7.067 59.411 1.00 83.88 426 SER A N 1
ATOM 2991 C CA . SER A 1 426 ? -23.582 -5.777 58.883 1.00 83.88 426 SER A CA 1
ATOM 2992 C C . SER A 1 426 ? -24.083 -5.820 57.431 1.00 83.88 426 SER A C 1
ATOM 2994 O O . SER A 1 426 ? -24.041 -4.807 56.728 1.00 83.88 426 SER A O 1
ATOM 2996 N N . ALA A 1 427 ? -24.547 -6.983 56.955 1.00 84.56 427 ALA A N 1
ATOM 2997 C CA . ALA A 1 427 ? -25.095 -7.116 55.610 1.00 84.56 427 ALA A CA 1
ATOM 2998 C C . ALA A 1 427 ? -26.258 -6.142 55.390 1.00 84.56 427 ALA A C 1
ATOM 3000 O O . ALA A 1 427 ? -27.253 -6.147 56.117 1.00 84.56 427 ALA A O 1
ATOM 3001 N N . THR A 1 428 ? -26.141 -5.337 54.338 1.00 83.00 428 THR A N 1
ATOM 3002 C CA . THR A 1 428 ? -27.203 -4.452 53.862 1.00 83.00 428 THR A CA 1
ATOM 3003 C C . THR A 1 428 ? -27.935 -5.101 52.687 1.00 83.00 428 THR A C 1
ATOM 3005 O O . THR A 1 428 ? -27.436 -6.037 52.063 1.00 83.00 428 THR A O 1
ATOM 3008 N N . ASN A 1 429 ? -29.143 -4.622 52.377 1.00 86.06 429 ASN A N 1
ATOM 3009 C CA . ASN A 1 429 ? -29.968 -5.121 51.267 1.00 86.06 429 ASN A CA 1
ATOM 3010 C C . ASN A 1 429 ? -30.407 -6.588 51.396 1.00 86.06 429 ASN A C 1
ATOM 3012 O O . ASN A 1 429 ? -30.647 -7.248 50.387 1.00 86.06 429 ASN A O 1
ATOM 3016 N N . LEU A 1 430 ? -30.545 -7.101 52.618 1.00 88.62 430 LEU A N 1
ATOM 3017 C CA . LEU A 1 430 ? -31.263 -8.348 52.860 1.00 88.62 430 LEU A CA 1
ATOM 3018 C C . LEU A 1 430 ? -32.712 -8.055 53.227 1.00 88.62 430 LEU A C 1
ATOM 3020 O O . LEU A 1 430 ? -33.023 -7.051 53.867 1.00 88.62 430 LEU A O 1
ATOM 3024 N N . GLU A 1 431 ? -33.600 -8.950 52.825 1.00 90.81 431 GLU A N 1
ATOM 3025 C CA . GLU A 1 431 ? -34.998 -8.937 53.230 1.00 90.81 431 GLU A CA 1
ATOM 3026 C C . GLU A 1 431 ? -35.461 -10.343 53.603 1.00 90.81 431 GLU A C 1
ATOM 3028 O O . GLU A 1 431 ? -34.958 -11.344 53.080 1.00 90.81 431 GLU A O 1
ATOM 3033 N N . ALA A 1 432 ? -36.421 -10.413 54.523 1.00 91.31 432 ALA A N 1
ATOM 3034 C CA . ALA A 1 432 ? -36.970 -11.659 55.024 1.00 91.31 432 ALA A CA 1
ATOM 3035 C C . ALA A 1 432 ? -38.500 -11.684 54.968 1.00 91.31 432 ALA A C 1
ATOM 3037 O O . ALA A 1 432 ? -39.158 -10.658 55.130 1.00 91.31 432 ALA A O 1
ATOM 3038 N N . ALA A 1 433 ? -39.056 -12.873 54.757 1.00 92.06 433 ALA A N 1
ATOM 3039 C CA . ALA A 1 433 ? -40.484 -13.152 54.843 1.00 92.06 433 ALA A CA 1
ATOM 3040 C C . ALA A 1 433 ? -40.721 -14.341 55.778 1.00 92.06 433 ALA A C 1
ATOM 3042 O O . ALA A 1 433 ? -39.947 -15.303 55.771 1.00 92.06 433 ALA A O 1
ATOM 3043 N N . VAL A 1 434 ? -41.802 -14.301 56.557 1.00 92.38 434 VAL A N 1
ATOM 3044 C CA . VAL A 1 434 ? -42.128 -15.329 57.557 1.00 92.38 434 VAL A CA 1
ATOM 3045 C C . VAL A 1 434 ? -43.441 -16.010 57.203 1.00 92.38 434 VAL A C 1
ATOM 3047 O O . VAL A 1 434 ? -44.414 -15.349 56.852 1.00 92.38 434 VAL A O 1
ATOM 3050 N N . ALA A 1 435 ? -43.473 -17.334 57.319 1.00 91.44 435 ALA A N 1
ATOM 3051 C CA . ALA A 1 435 ? -44.680 -18.147 57.266 1.00 91.44 435 ALA A CA 1
ATOM 3052 C C . ALA A 1 435 ? -44.905 -18.786 58.641 1.00 91.44 435 ALA A C 1
ATOM 3054 O O . ALA A 1 435 ? -44.133 -19.648 59.064 1.00 91.44 435 ALA A O 1
ATOM 3055 N N . LEU A 1 436 ? -45.954 -18.360 59.345 1.00 88.50 436 LEU A N 1
ATOM 3056 C CA . LEU A 1 436 ? -46.324 -18.894 60.659 1.00 88.50 436 LEU A CA 1
ATOM 3057 C C . LEU A 1 436 ? -47.177 -20.159 60.485 1.00 88.50 436 LEU A C 1
ATOM 3059 O O . LEU A 1 436 ? -48.117 -20.161 59.692 1.00 88.50 436 LEU A O 1
ATOM 3063 N N . ASN A 1 437 ? -46.871 -21.231 61.222 1.00 76.38 437 ASN A N 1
ATOM 3064 C CA . ASN A 1 437 ? -47.681 -22.463 61.284 1.00 76.38 437 ASN A CA 1
ATOM 3065 C C . ASN A 1 437 ? -48.052 -23.082 59.920 1.00 76.38 437 ASN A C 1
ATOM 3067 O O . ASN A 1 437 ? -49.175 -23.537 59.727 1.00 76.38 437 ASN A O 1
ATOM 3071 N N . GLY A 1 438 ? -47.130 -23.081 58.950 1.00 66.12 438 GLY A N 1
ATOM 3072 C CA . GLY A 1 438 ? -47.387 -23.633 57.610 1.00 66.12 438 GLY A CA 1
ATOM 3073 C C . GLY A 1 438 ? -48.293 -22.780 56.706 1.00 66.12 438 GLY A C 1
ATOM 3074 O O . GLY A 1 438 ? -48.739 -23.265 55.668 1.00 66.12 438 GLY A O 1
ATOM 3075 N N . SER A 1 439 ? -48.556 -21.524 57.081 1.00 76.12 439 SER A N 1
ATOM 3076 C CA . SER A 1 439 ? -49.335 -20.555 56.294 1.00 76.12 439 SER A CA 1
ATOM 3077 C C . SER A 1 439 ? -48.549 -19.988 55.096 1.00 76.12 439 SER A C 1
ATOM 3079 O O . SER A 1 439 ? -47.391 -20.330 54.859 1.00 76.12 439 SER A O 1
ATOM 3081 N N . VAL A 1 440 ? -49.170 -19.079 54.335 1.00 85.31 440 VAL A N 1
ATOM 3082 C CA . VAL A 1 440 ? -48.501 -18.303 53.274 1.00 85.31 440 VAL A CA 1
ATOM 3083 C C . VAL A 1 440 ? -47.460 -17.352 53.886 1.00 85.31 440 VAL A C 1
ATOM 3085 O O . VAL A 1 440 ? -47.663 -16.820 54.976 1.00 85.31 440 VAL A O 1
ATOM 3088 N N . TYR A 1 441 ? -46.346 -17.135 53.180 1.00 90.25 441 TYR A N 1
ATOM 3089 C CA . TYR A 1 441 ? -45.324 -16.164 53.578 1.00 90.25 441 TYR A CA 1
ATOM 3090 C C . TYR A 1 441 ? -45.866 -14.733 53.588 1.00 90.25 441 TYR A C 1
ATOM 3092 O O . TYR A 1 441 ? -46.606 -14.331 52.689 1.00 90.25 441 TYR A O 1
ATOM 3100 N N . SER A 1 442 ? -45.431 -13.948 54.571 1.00 89.06 442 SER A N 1
ATOM 3101 C CA . SER A 1 442 ? -45.624 -12.501 54.604 1.00 89.06 442 SER A CA 1
ATOM 3102 C C . SER A 1 442 ? -44.976 -11.806 53.399 1.00 89.06 442 SER A C 1
ATOM 3104 O O . SER A 1 442 ? -44.148 -12.381 52.686 1.00 89.06 442 SER A O 1
ATOM 3106 N N . ALA A 1 443 ? -45.285 -10.520 53.213 1.00 89.00 443 ALA A N 1
ATOM 3107 C CA . ALA A 1 443 ? -44.447 -9.666 52.379 1.00 89.00 443 ALA A CA 1
ATOM 3108 C C . ALA A 1 443 ? -43.003 -9.663 52.915 1.00 89.00 443 ALA A C 1
ATOM 3110 O O . ALA A 1 443 ? -42.782 -9.781 54.126 1.00 89.00 443 ALA A O 1
ATOM 3111 N N . TYR A 1 444 ? -42.035 -9.535 52.008 1.00 90.94 444 TYR A N 1
ATOM 3112 C CA . TYR A 1 444 ? -40.639 -9.368 52.390 1.00 90.94 444 TYR A CA 1
ATOM 3113 C C . TYR A 1 444 ? -40.441 -7.995 53.036 1.00 90.94 444 TYR A C 1
ATOM 3115 O O . TYR A 1 444 ? -40.866 -6.976 52.492 1.00 90.94 444 TYR A O 1
ATOM 3123 N N . ALA A 1 445 ? -39.783 -7.981 54.188 1.00 89.75 445 ALA A N 1
ATOM 3124 C CA . ALA A 1 445 ? -39.387 -6.775 54.899 1.00 89.75 445 ALA A CA 1
ATOM 3125 C C . ALA A 1 445 ? -37.862 -6.713 55.002 1.00 89.75 445 ALA A C 1
ATOM 3127 O O . ALA A 1 445 ? -37.203 -7.749 55.102 1.00 89.75 445 ALA A O 1
ATOM 3128 N N . SER A 1 446 ? -37.296 -5.504 54.984 1.00 89.44 446 SER A N 1
ATOM 3129 C CA . SER A 1 446 ? -35.852 -5.307 55.149 1.00 89.44 446 SER A CA 1
ATOM 3130 C C . SER A 1 446 ? -35.366 -5.947 56.453 1.00 89.44 446 SER A C 1
ATOM 3132 O O . SER A 1 446 ? -35.951 -5.727 57.512 1.00 89.44 446 SER A O 1
ATOM 3134 N N . LEU A 1 447 ? -34.279 -6.709 56.373 1.00 87.88 447 LEU A N 1
ATOM 3135 C CA . LEU A 1 447 ? -33.641 -7.354 57.511 1.00 87.88 447 LEU A CA 1
ATOM 3136 C C . LEU A 1 447 ? -32.495 -6.471 58.014 1.00 87.88 447 LEU A C 1
ATOM 3138 O O . LEU A 1 447 ? -31.623 -6.084 57.237 1.00 87.88 447 LEU A O 1
ATOM 3142 N N . ILE A 1 448 ? -32.487 -6.169 59.311 1.00 86.44 448 ILE A N 1
ATOM 3143 C CA . ILE A 1 448 ? -31.386 -5.447 59.958 1.00 86.44 448 ILE A CA 1
ATOM 3144 C C . ILE A 1 448 ? -30.417 -6.489 60.512 1.00 86.44 448 ILE A C 1
ATOM 3146 O O . ILE A 1 448 ? -30.747 -7.194 61.465 1.00 86.44 448 ILE A O 1
ATOM 3150 N N . VAL A 1 449 ? -29.239 -6.600 59.898 1.00 85.38 449 VAL A N 1
ATOM 3151 C CA . VAL A 1 449 ? -28.182 -7.516 60.338 1.00 85.38 449 VAL A CA 1
ATOM 3152 C C . VAL A 1 449 ? -27.165 -6.753 61.173 1.00 85.38 449 VAL A C 1
ATOM 3154 O O . VAL A 1 449 ? -26.636 -5.734 60.735 1.00 85.38 449 VAL A O 1
ATOM 3157 N N . ASN A 1 450 ? -26.892 -7.245 62.376 1.00 79.69 450 ASN A N 1
ATOM 3158 C CA . ASN A 1 450 ? -25.933 -6.634 63.290 1.00 79.69 450 ASN A CA 1
ATOM 3159 C C . ASN A 1 450 ? -24.471 -6.980 62.934 1.00 79.69 450 ASN A C 1
ATOM 3161 O O . ASN A 1 450 ? -24.198 -7.815 62.061 1.00 79.69 450 ASN A O 1
ATOM 3165 N N . GLY A 1 451 ? -23.519 -6.375 63.653 1.00 79.06 451 GLY A N 1
ATOM 3166 C CA . GLY A 1 451 ? -22.077 -6.595 63.473 1.00 79.06 451 GLY A CA 1
ATOM 3167 C C . GLY A 1 451 ? -21.597 -8.033 63.715 1.00 79.06 451 GLY A C 1
ATOM 3168 O O . GLY A 1 451 ? -20.477 -8.376 63.346 1.00 79.06 451 GLY A O 1
ATOM 3169 N N . ARG A 1 452 ? -22.442 -8.910 64.275 1.00 78.56 452 ARG A N 1
ATOM 3170 C CA . ARG A 1 452 ? -22.149 -10.338 64.486 1.00 78.56 452 ARG A CA 1
ATOM 3171 C C . ARG A 1 452 ? -22.767 -11.256 63.429 1.00 78.56 452 ARG A C 1
ATOM 3173 O O . ARG A 1 452 ? -22.618 -12.472 63.528 1.00 78.56 452 ARG A O 1
ATOM 3180 N N . GLY A 1 453 ? -23.446 -10.707 62.422 1.00 83.12 453 GLY A N 1
ATOM 3181 C CA . GLY A 1 453 ? -24.087 -11.529 61.395 1.00 83.12 453 GLY A CA 1
ATOM 3182 C C . GLY A 1 453 ? -25.361 -12.206 61.895 1.00 83.12 453 GLY A C 1
ATOM 3183 O O . GLY A 1 453 ? -25.668 -13.338 61.514 1.00 83.12 453 GLY A O 1
ATOM 3184 N N . ALA A 1 454 ? -26.093 -11.524 62.769 1.00 85.12 454 ALA A N 1
ATOM 3185 C CA . ALA A 1 454 ? -27.367 -11.986 63.278 1.00 85.12 454 ALA A CA 1
ATOM 3186 C C . ALA A 1 454 ? -28.462 -10.938 63.101 1.00 85.12 454 ALA A C 1
ATOM 3188 O O . ALA A 1 454 ? -28.191 -9.743 62.961 1.00 85.12 454 ALA A O 1
ATOM 3189 N N . ALA A 1 455 ? -29.706 -11.398 63.086 1.00 87.75 455 ALA A N 1
ATOM 3190 C CA . ALA A 1 455 ? -30.867 -10.545 62.902 1.00 87.75 455 ALA A CA 1
ATOM 3191 C C . ALA A 1 455 ? -32.066 -11.083 63.679 1.00 87.75 455 ALA A C 1
ATOM 3193 O O . ALA A 1 455 ? -32.279 -12.291 63.742 1.00 87.75 455 ALA A O 1
ATOM 3194 N N . THR A 1 456 ? -32.876 -10.175 64.208 1.00 88.94 456 THR A N 1
ATOM 3195 C CA . THR A 1 456 ? -34.117 -10.504 64.911 1.00 88.94 456 THR A CA 1
ATOM 3196 C C . THR A 1 456 ? -35.300 -10.149 64.024 1.00 88.94 456 THR A C 1
ATOM 3198 O O . THR A 1 456 ? -35.397 -9.020 63.541 1.00 88.94 456 THR A O 1
ATOM 3201 N N . ILE A 1 457 ? -36.224 -11.090 63.841 1.00 89.88 457 ILE A N 1
ATOM 3202 C CA . ILE A 1 457 ? -37.542 -10.814 63.270 1.00 89.88 457 ILE A CA 1
ATOM 3203 C C . ILE A 1 457 ? -38.536 -10.741 64.424 1.00 89.88 457 ILE A C 1
ATOM 3205 O O . ILE A 1 457 ? -38.765 -11.745 65.095 1.00 89.88 457 ILE A O 1
ATOM 3209 N N . SER A 1 458 ? -39.109 -9.564 64.662 1.00 86.75 458 SER A N 1
ATOM 3210 C CA . SER A 1 458 ? -39.997 -9.279 65.794 1.00 86.75 458 SER A CA 1
ATOM 3211 C C . SER A 1 458 ? -41.456 -9.064 65.374 1.00 86.75 458 SER A C 1
ATOM 3213 O O . SER A 1 458 ? -41.795 -9.104 64.191 1.00 86.75 458 SER A O 1
ATOM 3215 N N . GLY A 1 459 ? -42.344 -8.884 66.360 1.00 84.31 459 GLY A N 1
ATOM 3216 C CA . GLY A 1 459 ? -43.772 -8.621 66.131 1.00 84.31 459 GLY A CA 1
ATOM 3217 C C . GLY A 1 459 ? -44.575 -9.840 65.666 1.00 84.31 459 GLY A C 1
ATOM 3218 O O . GLY A 1 459 ? -45.658 -9.690 65.102 1.00 84.31 459 GLY A O 1
ATOM 3219 N N . LEU A 1 460 ? -44.050 -11.046 65.879 1.00 87.31 460 LEU A N 1
ATOM 3220 C CA . LEU A 1 460 ? -44.701 -12.291 65.491 1.00 87.31 460 LEU A CA 1
ATOM 3221 C C . LEU A 1 460 ? -45.609 -12.795 66.623 1.00 87.31 460 LEU A C 1
ATOM 3223 O O . LEU A 1 460 ? -45.366 -12.535 67.798 1.00 87.31 460 LEU A O 1
ATOM 3227 N N . SER A 1 461 ? -46.656 -13.545 66.279 1.00 84.38 461 SER A N 1
ATOM 3228 C CA . SER A 1 461 ? -47.504 -14.241 67.255 1.00 84.38 461 SER A CA 1
ATOM 3229 C C . SER A 1 461 ? -47.820 -15.652 66.762 1.00 84.38 461 SER A C 1
ATOM 3231 O O . SER A 1 461 ? -48.035 -15.865 65.571 1.00 84.38 461 SER A O 1
ATOM 3233 N N . GLY A 1 462 ? -47.800 -16.635 67.666 1.00 85.62 462 GLY A N 1
ATOM 3234 C CA . GLY A 1 462 ? -48.073 -18.035 67.321 1.00 85.62 462 GLY A CA 1
ATOM 3235 C C . GLY A 1 462 ? -46.933 -18.750 66.586 1.00 85.62 462 GLY A C 1
ATOM 3236 O O . GLY A 1 462 ? -47.206 -19.570 65.714 1.00 85.62 462 GLY A O 1
ATOM 3237 N N . ILE A 1 463 ? -45.671 -18.445 66.905 1.00 88.50 463 ILE A N 1
ATOM 3238 C CA . ILE A 1 463 ? -44.506 -19.152 66.349 1.00 88.50 463 ILE A CA 1
ATOM 3239 C C . ILE A 1 463 ? -44.466 -20.593 66.890 1.00 88.50 463 ILE A C 1
ATOM 3241 O O . ILE A 1 463 ? -44.615 -20.820 68.089 1.00 88.50 463 ILE A O 1
ATOM 3245 N N . THR A 1 464 ? -44.220 -21.564 66.010 1.00 87.25 464 THR A N 1
ATOM 3246 C CA . THR A 1 464 ? -43.971 -22.970 66.362 1.00 87.25 464 THR A CA 1
ATOM 3247 C C . THR A 1 464 ? -42.770 -23.508 65.581 1.00 87.25 464 THR A C 1
ATOM 3249 O O . THR A 1 464 ? -42.212 -22.818 64.729 1.00 87.25 464 THR A O 1
ATOM 3252 N N . THR A 1 465 ? -42.390 -24.769 65.801 1.00 87.06 465 THR A N 1
ATOM 3253 C CA . THR A 1 465 ? -41.375 -25.462 64.983 1.00 87.06 465 THR A CA 1
ATOM 3254 C C . THR A 1 465 ? -41.797 -25.657 63.520 1.00 87.06 465 THR A C 1
ATOM 3256 O O . THR A 1 465 ? -40.964 -25.991 62.683 1.00 87.06 465 THR A O 1
ATOM 3259 N N . ALA A 1 466 ? -43.070 -25.416 63.179 1.00 86.75 466 ALA A N 1
ATOM 3260 C CA . ALA A 1 466 ? -43.553 -25.376 61.799 1.00 86.75 466 ALA A CA 1
ATOM 3261 C C . ALA A 1 466 ? -43.385 -23.994 61.131 1.00 86.75 466 ALA A C 1
ATOM 3263 O O . ALA A 1 466 ? -43.675 -23.853 59.939 1.00 86.75 466 ALA A O 1
ATOM 3264 N N . THR A 1 467 ? -42.948 -22.968 61.871 1.00 90.25 467 THR A N 1
ATOM 3265 C CA . THR A 1 467 ? -42.636 -21.646 61.318 1.00 90.25 467 THR A CA 1
ATOM 3266 C C . THR A 1 467 ? -41.436 -21.729 60.383 1.00 90.25 467 THR A C 1
ATOM 3268 O O . THR A 1 467 ? -40.424 -22.354 60.693 1.00 90.25 467 THR A O 1
ATOM 3271 N N . LYS A 1 468 ? -41.531 -21.052 59.238 1.00 90.31 468 LYS A N 1
ATOM 3272 C CA . LYS A 1 468 ? -40.460 -20.981 58.242 1.00 90.31 468 LYS A CA 1
ATOM 3273 C C . LYS A 1 468 ? -40.109 -19.536 57.934 1.00 90.31 468 LYS A C 1
ATOM 3275 O O . LYS A 1 468 ? -40.997 -18.696 57.793 1.00 90.31 468 LYS A O 1
ATOM 3280 N N . VAL A 1 469 ? -38.824 -19.261 57.738 1.00 92.31 469 VAL A N 1
ATOM 3281 C CA . VAL A 1 469 ? -38.331 -17.940 57.316 1.00 92.31 469 VAL A CA 1
ATOM 3282 C C . VAL A 1 469 ? -37.667 -18.063 55.955 1.00 92.31 469 VAL A C 1
ATOM 3284 O O . VAL A 1 469 ? -36.974 -19.037 55.696 1.00 92.31 469 VAL A O 1
ATOM 3287 N N . ARG A 1 470 ? -37.868 -17.094 55.065 1.00 91.94 470 ARG A N 1
ATOM 3288 C CA . ARG A 1 470 ? -37.111 -16.970 53.815 1.00 91.94 470 ARG A CA 1
ATOM 3289 C C . ARG A 1 470 ? -36.278 -15.710 53.852 1.00 91.94 470 ARG A C 1
ATOM 3291 O O . ARG A 1 470 ? -36.843 -14.652 54.083 1.00 91.94 470 ARG A O 1
ATOM 3298 N N . VAL A 1 471 ? -34.986 -15.814 53.557 1.00 90.50 471 VAL A N 1
ATOM 3299 C CA . VAL A 1 471 ? -34.061 -14.672 53.455 1.00 90.50 471 VAL A CA 1
ATOM 3300 C C . VAL A 1 471 ? -33.536 -14.570 52.027 1.00 90.50 471 VAL A C 1
ATOM 3302 O O . VAL A 1 471 ? -33.208 -15.593 51.427 1.00 90.50 471 VAL A O 1
ATOM 3305 N N . ARG A 1 472 ? -33.463 -13.358 51.467 1.00 88.31 472 ARG A N 1
ATOM 3306 C CA . ARG A 1 472 ? -32.900 -13.107 50.128 1.00 88.31 472 ARG A CA 1
ATOM 3307 C C . ARG A 1 472 ? -32.259 -11.725 50.014 1.00 88.31 472 ARG A C 1
ATOM 3309 O O . ARG A 1 472 ? -32.486 -10.864 50.860 1.00 88.31 472 ARG A O 1
ATOM 3316 N N . ILE A 1 473 ? -31.500 -11.518 48.936 1.00 87.81 473 ILE A N 1
ATOM 3317 C CA . ILE A 1 473 ? -31.031 -10.186 48.534 1.00 87.81 473 ILE A CA 1
ATOM 3318 C C . ILE A 1 473 ? -32.208 -9.402 47.949 1.00 87.81 473 ILE A C 1
ATOM 3320 O O . ILE A 1 473 ? -32.915 -9.894 47.066 1.00 87.81 473 ILE A O 1
ATOM 3324 N N . LYS A 1 474 ? -32.387 -8.177 48.432 1.00 87.38 474 LYS A N 1
ATOM 3325 C CA . LYS A 1 474 ? -33.371 -7.207 47.966 1.00 87.38 474 LYS A CA 1
ATOM 3326 C C . LYS A 1 474 ? -32.986 -6.654 46.594 1.00 87.38 474 LYS A C 1
ATOM 3328 O O . LYS A 1 474 ? -31.818 -6.381 46.328 1.00 87.38 474 LYS A O 1
ATOM 3333 N N . GLU A 1 475 ? -33.984 -6.450 45.742 1.00 88.75 475 GLU A N 1
ATOM 3334 C CA . GLU A 1 475 ? -33.798 -5.788 44.450 1.00 88.75 475 GLU A CA 1
ATOM 3335 C C . GLU A 1 475 ? -33.328 -4.333 44.625 1.00 88.75 475 GLU A C 1
ATOM 3337 O O . GLU A 1 475 ? -33.835 -3.598 45.477 1.00 88.75 475 GLU A O 1
ATOM 3342 N N . THR A 1 476 ? -32.383 -3.899 43.790 1.00 87.50 476 THR A N 1
ATOM 3343 C CA . THR A 1 476 ? -31.897 -2.512 43.736 1.00 87.50 476 THR A CA 1
ATOM 3344 C C . THR A 1 476 ? -32.190 -1.891 42.366 1.00 87.50 476 THR A C 1
ATOM 3346 O O . THR A 1 476 ? -32.794 -2.520 41.490 1.00 87.50 476 THR A O 1
ATOM 3349 N N . ALA A 1 477 ? -31.785 -0.637 42.149 1.00 86.62 477 ALA A N 1
ATOM 3350 C CA . ALA A 1 477 ? -31.880 -0.007 40.830 1.00 86.62 477 ALA A CA 1
ATOM 3351 C C . ALA A 1 477 ? -31.059 -0.761 39.766 1.00 86.62 477 ALA A C 1
ATOM 3353 O O . ALA A 1 477 ? -31.477 -0.850 38.614 1.00 86.62 477 ALA A O 1
ATOM 3354 N N . THR A 1 478 ? -29.944 -1.373 40.171 1.00 89.81 478 THR A N 1
ATOM 3355 C CA . THR A 1 478 ? -28.958 -1.993 39.279 1.00 89.81 478 THR A CA 1
ATOM 3356 C C . THR A 1 478 ? -28.897 -3.514 39.359 1.00 89.81 478 THR A C 1
ATOM 3358 O O . THR A 1 478 ? -28.345 -4.126 38.450 1.00 89.81 478 THR A O 1
ATOM 3361 N N . THR A 1 479 ? -29.490 -4.136 40.379 1.00 88.81 479 THR A N 1
ATOM 3362 C CA . THR A 1 479 ? -29.392 -5.578 40.646 1.00 88.81 479 THR A CA 1
ATOM 3363 C C . THR A 1 479 ? -30.778 -6.183 40.848 1.00 88.81 479 THR A C 1
ATOM 3365 O O . THR A 1 479 ? -31.612 -5.605 41.545 1.00 88.81 479 THR A O 1
ATOM 3368 N N . LEU A 1 480 ? -31.031 -7.350 40.251 1.00 89.50 480 LEU A N 1
ATOM 3369 C CA . LEU A 1 480 ? -32.264 -8.119 40.435 1.00 89.50 480 LEU A CA 1
ATOM 3370 C C . LEU A 1 480 ? -32.442 -8.583 41.888 1.00 89.50 480 LEU A C 1
ATOM 3372 O O . LEU A 1 480 ? -31.533 -8.489 42.717 1.00 89.50 480 LEU A O 1
ATOM 3376 N N . VAL A 1 481 ? -33.630 -9.107 42.187 1.00 88.69 481 VAL A N 1
ATOM 3377 C CA . VAL A 1 481 ? -33.903 -9.831 43.431 1.00 88.69 481 VAL A CA 1
ATOM 3378 C C . VAL A 1 481 ? -33.148 -11.162 43.467 1.00 88.69 481 VAL A C 1
ATOM 3380 O O . VAL A 1 481 ? -33.125 -11.903 42.483 1.00 88.69 481 VAL A O 1
ATOM 3383 N N . GLY A 1 482 ? -32.547 -11.475 44.615 1.00 85.31 482 GLY A N 1
ATOM 3384 C CA . GLY A 1 482 ? -31.803 -12.718 44.793 1.00 85.31 482 GLY A CA 1
ATOM 3385 C C . GLY A 1 482 ? -32.714 -13.923 45.006 1.00 85.31 482 GLY A C 1
ATOM 3386 O O . GLY A 1 482 ? -33.858 -13.800 45.456 1.00 85.31 482 GLY A O 1
ATOM 3387 N N . ALA A 1 483 ? -32.179 -15.118 44.750 1.00 85.81 483 ALA A N 1
ATOM 3388 C CA . ALA A 1 483 ? -32.821 -16.355 45.181 1.00 85.81 483 ALA A CA 1
ATOM 3389 C C . ALA A 1 483 ? -32.980 -16.365 46.712 1.00 85.81 483 ALA A C 1
ATOM 3391 O O . ALA A 1 483 ? -32.101 -15.905 47.444 1.00 85.81 483 ALA A O 1
ATOM 3392 N N . TYR A 1 484 ? -34.105 -16.893 47.198 1.00 86.31 484 TYR A N 1
ATOM 3393 C CA . TYR A 1 484 ? -34.332 -17.021 48.633 1.00 86.31 484 TYR A CA 1
ATOM 3394 C C . TYR A 1 484 ? -33.723 -18.304 49.195 1.00 86.31 484 TYR A C 1
ATOM 3396 O O . TYR A 1 484 ? -33.706 -19.348 48.543 1.00 86.31 484 TYR A O 1
ATOM 3404 N N . LYS A 1 485 ? -33.304 -18.241 50.459 1.00 86.56 485 LYS A N 1
ATOM 3405 C CA . LYS A 1 485 ? -33.006 -19.401 51.294 1.00 86.56 485 LYS A CA 1
ATOM 3406 C C . LYS A 1 485 ? -34.103 -19.556 52.337 1.00 86.56 485 LYS A C 1
ATOM 3408 O O . LYS A 1 485 ? -34.358 -18.631 53.103 1.00 86.56 485 LYS A O 1
ATOM 3413 N N . GLU A 1 486 ? -34.754 -20.714 52.347 1.00 89.69 486 GLU A N 1
ATOM 3414 C CA . GLU A 1 486 ? -35.671 -21.100 53.421 1.00 89.69 486 GLU A CA 1
ATOM 3415 C C . GLU A 1 486 ? -34.854 -21.608 54.620 1.00 89.69 486 GLU A C 1
ATOM 3417 O O . GLU A 1 486 ? -33.960 -22.440 54.454 1.00 89.69 486 GLU A O 1
ATOM 3422 N N . ILE A 1 487 ? -35.121 -21.048 55.798 1.00 88.50 487 ILE A N 1
ATOM 3423 C CA . ILE A 1 487 ? -34.407 -21.275 57.052 1.00 88.50 487 ILE A CA 1
ATOM 3424 C C . ILE A 1 487 ? -35.242 -22.202 57.929 1.00 88.50 487 ILE A C 1
ATOM 3426 O O . ILE A 1 487 ? -36.431 -21.951 58.151 1.00 88.50 487 ILE A O 1
ATOM 3430 N N . THR A 1 488 ? -34.604 -23.250 58.442 1.00 81.00 488 THR A N 1
ATOM 3431 C CA . THR A 1 488 ? -35.179 -24.117 59.472 1.00 81.00 488 THR A CA 1
ATOM 3432 C C . THR A 1 488 ? -35.132 -23.399 60.811 1.00 81.00 488 THR A C 1
ATOM 3434 O O . THR A 1 488 ? -34.068 -22.916 61.200 1.00 81.00 488 THR A O 1
ATOM 3437 N N . ILE A 1 489 ? -36.271 -23.351 61.504 1.00 89.62 489 ILE A N 1
ATOM 3438 C CA . ILE A 1 489 ? -36.377 -22.730 62.822 1.00 89.62 489 ILE A CA 1
ATOM 3439 C C . ILE A 1 489 ? -36.503 -23.809 63.905 1.00 89.62 489 ILE A C 1
ATOM 3441 O O . ILE A 1 489 ? -37.386 -24.663 63.828 1.00 89.62 489 ILE A O 1
ATOM 3445 N N . THR A 1 490 ? -35.636 -23.769 64.915 1.00 90.50 490 THR A N 1
ATOM 3446 C CA . THR A 1 490 ? -35.669 -24.656 66.090 1.00 90.50 490 THR A CA 1
ATOM 3447 C C . THR A 1 490 ? -36.324 -23.977 67.294 1.00 90.50 490 THR A C 1
ATOM 3449 O O . THR A 1 490 ? -36.367 -22.753 67.400 1.00 90.50 490 THR A O 1
ATOM 3452 N N . GLN A 1 491 ? -36.872 -24.778 68.209 1.00 90.69 491 GLN A N 1
ATOM 3453 C CA . GLN A 1 491 ? -37.286 -24.299 69.526 1.00 90.69 491 GLN A CA 1
ATOM 3454 C C . GLN A 1 491 ? -36.152 -24.569 70.512 1.00 90.69 491 GLN A C 1
ATOM 3456 O O . GLN A 1 491 ? -35.733 -25.719 70.646 1.00 90.69 491 GLN A O 1
ATOM 3461 N N . GLU A 1 492 ? -35.674 -23.539 71.203 1.00 88.81 492 GLU A N 1
ATOM 3462 C CA . GLU A 1 492 ? -34.516 -23.647 72.096 1.00 88.81 492 GLU A CA 1
ATOM 3463 C C . GLU A 1 492 ? -34.789 -23.004 73.457 1.00 88.81 492 GLU A C 1
ATOM 3465 O O . GLU A 1 492 ? -35.529 -22.026 73.571 1.00 88.81 492 GLU A O 1
ATOM 3470 N N . ALA A 1 493 ? -34.208 -23.568 74.517 1.00 85.12 493 ALA A N 1
ATOM 3471 C CA . ALA A 1 493 ? -34.278 -22.969 75.845 1.00 85.12 493 ALA A CA 1
ATOM 3472 C C . ALA A 1 493 ? -33.448 -21.677 75.886 1.00 85.12 493 ALA A C 1
ATOM 3474 O O . ALA A 1 493 ? -32.343 -21.626 75.345 1.00 85.12 493 ALA A O 1
ATOM 3475 N N . LEU A 1 494 ? -33.956 -20.646 76.570 1.00 86.19 494 LEU A N 1
ATOM 3476 C CA . LEU A 1 494 ? -33.195 -19.418 76.785 1.00 86.19 494 LEU A CA 1
ATOM 3477 C C . LEU A 1 494 ? -31.967 -19.707 77.649 1.00 86.19 494 LEU A C 1
ATOM 3479 O O . LEU A 1 494 ? -32.079 -20.136 78.797 1.00 86.19 494 LEU A O 1
ATOM 3483 N N . THR A 1 495 ? -30.794 -19.447 77.085 1.00 86.12 495 THR A N 1
ATOM 3484 C CA . THR A 1 495 ? -29.504 -19.586 77.760 1.00 86.12 495 THR A CA 1
ATOM 3485 C C . THR A 1 495 ? -28.782 -18.252 77.747 1.00 86.12 495 THR A C 1
ATOM 3487 O O . THR A 1 495 ? -28.890 -17.474 76.799 1.00 86.12 495 THR A O 1
ATOM 3490 N N . ILE A 1 496 ? -28.075 -17.949 78.834 1.00 86.44 496 ILE A N 1
ATOM 3491 C CA . ILE A 1 496 ? -27.312 -16.704 78.929 1.00 86.44 496 ILE A CA 1
ATOM 3492 C C . ILE A 1 496 ? -26.284 -16.665 77.787 1.00 86.44 496 ILE A C 1
ATOM 3494 O O . ILE A 1 496 ? -25.602 -17.655 77.536 1.00 86.44 496 ILE A O 1
ATOM 3498 N N . GLY A 1 497 ? -26.197 -15.529 77.092 1.00 81.38 497 GLY A N 1
ATOM 3499 C CA . GLY A 1 497 ? -25.389 -15.308 75.891 1.00 81.38 497 GLY A CA 1
ATOM 3500 C C . GLY A 1 497 ? -26.103 -15.562 74.564 1.00 81.38 497 GLY A C 1
ATOM 3501 O O . GLY A 1 497 ? -25.596 -15.175 73.511 1.00 81.38 497 GLY A O 1
ATOM 3502 N N . ALA A 1 498 ? -27.287 -16.175 74.586 1.00 82.19 498 ALA A N 1
ATOM 3503 C CA . ALA A 1 498 ? -28.100 -16.329 73.388 1.00 82.19 498 ALA A CA 1
ATOM 3504 C C . ALA A 1 498 ? -28.634 -14.962 72.929 1.00 82.19 498 ALA A C 1
ATOM 3506 O O . ALA A 1 498 ? -29.080 -14.164 73.757 1.00 82.19 498 ALA A O 1
ATOM 3507 N N . LEU A 1 499 ? -28.624 -14.678 71.622 1.00 83.38 499 LEU A N 1
ATOM 3508 C CA . LEU A 1 499 ? -29.349 -13.515 71.106 1.00 83.38 499 LEU A CA 1
ATOM 3509 C C . LEU A 1 499 ? -30.834 -13.700 71.330 1.00 83.38 499 LEU A C 1
ATOM 3511 O O . LEU A 1 499 ? -31.384 -14.734 70.985 1.00 83.38 499 LEU A O 1
ATOM 3515 N N . TYR A 1 500 ? -31.481 -12.689 71.868 1.00 86.56 500 TYR A N 1
ATOM 3516 C CA . TYR A 1 500 ? -32.896 -12.721 72.140 1.00 86.56 500 TYR A CA 1
ATOM 3517 C C . TYR A 1 500 ? -33.434 -11.297 72.098 1.00 86.56 500 TYR A C 1
ATOM 3519 O O . TYR A 1 500 ? -32.870 -10.389 72.710 1.00 86.56 500 TYR A O 1
ATOM 3527 N N . GLN A 1 501 ? -34.502 -11.098 71.329 1.00 87.06 501 GLN A N 1
ATOM 3528 C CA . GLN A 1 501 ? -35.209 -9.831 71.182 1.00 87.06 501 GLN A CA 1
ATOM 3529 C C . GLN A 1 501 ? -34.287 -8.621 70.922 1.00 87.06 501 GLN A C 1
ATOM 3531 O O . GLN A 1 501 ? -34.421 -7.567 71.553 1.00 87.06 501 GLN A O 1
ATOM 3536 N N . GLY A 1 502 ? -33.341 -8.766 69.988 1.00 82.31 502 GLY A N 1
ATOM 3537 C CA . GLY A 1 502 ? -32.481 -7.669 69.533 1.00 82.31 502 GLY A CA 1
ATOM 3538 C C . GLY A 1 502 ? -31.191 -7.424 70.319 1.00 82.31 502 GLY A C 1
ATOM 3539 O O . GLY A 1 502 ? -30.430 -6.519 69.957 1.00 82.31 502 GLY A O 1
ATOM 3540 N N . GLY A 1 503 ? -30.925 -8.206 71.365 1.00 86.00 503 GLY A N 1
ATOM 3541 C CA . GLY A 1 503 ? -29.665 -8.184 72.112 1.00 86.00 503 GLY A CA 1
ATOM 3542 C C . GLY A 1 503 ? -29.201 -9.569 72.521 1.00 86.00 503 GLY A C 1
ATOM 3543 O O . GLY A 1 503 ? -29.708 -10.555 72.009 1.00 86.00 503 GLY A O 1
ATOM 3544 N N . GLU A 1 504 ? -28.248 -9.640 73.441 1.00 86.88 504 GLU A N 1
ATOM 3545 C CA . GLU A 1 504 ? -27.777 -10.873 74.077 1.00 86.88 504 GLU A CA 1
ATOM 3546 C C . GLU A 1 504 ? -28.413 -11.013 75.458 1.00 86.88 504 GLU A C 1
ATOM 3548 O O . GLU A 1 504 ? -28.404 -10.072 76.254 1.00 86.88 504 GLU A O 1
ATOM 3553 N N . LEU A 1 505 ? -28.961 -12.188 75.759 1.00 88.38 505 LEU A N 1
ATOM 3554 C CA . LEU A 1 505 ? -29.498 -12.492 77.075 1.00 88.38 505 LEU A CA 1
ATOM 3555 C C . LEU A 1 505 ? -28.366 -12.421 78.102 1.00 88.38 505 LEU A C 1
ATOM 3557 O O . LEU A 1 505 ? -27.462 -13.250 78.084 1.00 88.38 505 LEU A O 1
ATOM 3561 N N . ALA A 1 506 ? -28.408 -11.439 78.995 1.00 88.50 506 ALA A N 1
ATOM 3562 C CA . ALA A 1 506 ? -27.327 -11.161 79.933 1.00 88.50 506 ALA A CA 1
ATOM 3563 C C . ALA A 1 506 ? -27.582 -11.770 81.314 1.00 88.50 506 ALA A C 1
ATOM 3565 O O . ALA A 1 506 ? -26.651 -12.220 81.977 1.00 88.50 506 ALA A O 1
ATOM 3566 N N . TYR A 1 507 ? -28.838 -11.794 81.758 1.00 89.44 507 TYR A N 1
ATOM 3567 C CA . TYR A 1 507 ? -29.201 -12.340 83.061 1.00 89.44 507 TYR A CA 1
ATOM 3568 C C . TYR A 1 507 ? -30.653 -12.807 83.080 1.00 89.44 507 TYR A C 1
ATOM 3570 O O . TYR A 1 507 ? -31.505 -12.176 82.463 1.00 89.44 507 TYR A O 1
ATOM 3578 N N . ILE A 1 508 ? -30.933 -13.881 83.821 1.00 89.12 508 ILE A N 1
ATOM 3579 C CA . ILE A 1 508 ? -32.289 -14.361 84.116 1.00 89.12 508 ILE A CA 1
ATOM 3580 C C . ILE A 1 508 ? -32.540 -14.134 85.606 1.00 89.12 508 ILE A C 1
ATOM 3582 O O . ILE A 1 508 ? -31.766 -14.618 86.439 1.00 89.12 508 ILE A O 1
ATOM 3586 N N . PHE A 1 509 ? -33.616 -13.418 85.936 1.00 90.44 509 PHE A N 1
ATOM 3587 C CA . PHE A 1 509 ? -33.966 -13.103 87.317 1.00 90.44 509 PHE A CA 1
ATOM 3588 C C . PHE A 1 509 ? -34.224 -14.371 88.131 1.00 90.44 509 PHE A C 1
ATOM 3590 O O . PHE A 1 509 ? -34.910 -15.297 87.703 1.00 90.44 509 PHE A O 1
ATOM 3597 N N . GLN A 1 510 ? -33.666 -14.385 89.334 1.00 90.50 510 GLN A N 1
ATOM 3598 C CA . GLN A 1 510 ? -33.823 -15.424 90.339 1.00 90.50 510 GLN A CA 1
ATOM 3599 C C . GLN A 1 510 ? -34.801 -14.965 91.426 1.00 90.50 510 GLN A C 1
ATOM 3601 O O . GLN A 1 510 ? -35.055 -13.769 91.600 1.00 90.50 510 GLN A O 1
ATOM 3606 N N . SER A 1 511 ? -35.326 -15.916 92.203 1.00 89.12 511 SER A N 1
ATOM 3607 C CA . SER A 1 511 ? -36.171 -15.611 93.362 1.00 89.12 511 SER A CA 1
ATOM 3608 C C . SER A 1 511 ? -35.467 -14.629 94.305 1.00 89.12 511 SER A C 1
ATOM 3610 O O . SER A 1 511 ? -34.361 -14.892 94.772 1.00 89.12 511 SER A O 1
ATOM 3612 N N . GLY A 1 512 ? -36.122 -13.502 94.593 1.00 85.31 512 GLY A N 1
ATOM 3613 C CA . GLY A 1 512 ? -35.574 -12.405 95.399 1.00 85.31 512 GLY A CA 1
ATOM 3614 C C . GLY A 1 512 ? -35.061 -11.209 94.588 1.00 85.31 512 GLY A C 1
ATOM 3615 O O . GLY A 1 512 ? -34.840 -10.148 95.168 1.00 85.31 512 GLY A O 1
ATOM 3616 N N . ASN A 1 513 ? -34.924 -11.323 93.263 1.00 90.44 513 ASN A N 1
ATOM 3617 C CA . ASN A 1 513 ? -34.655 -10.169 92.406 1.00 90.44 513 ASN A CA 1
ATOM 3618 C C . ASN A 1 513 ? -35.911 -9.310 92.193 1.00 90.44 513 ASN A C 1
ATOM 3620 O O . ASN A 1 513 ? -37.023 -9.822 92.050 1.00 90.44 513 ASN A O 1
ATOM 3624 N N . ALA A 1 514 ? -35.728 -7.989 92.111 1.00 83.12 514 ALA A N 1
ATOM 3625 C CA . ALA A 1 514 ? -36.789 -7.072 91.708 1.00 83.12 514 ALA A CA 1
ATOM 3626 C C . ALA A 1 514 ? -37.243 -7.390 90.271 1.00 83.12 514 ALA A C 1
ATOM 3628 O O . ALA A 1 514 ? -36.424 -7.426 89.358 1.00 83.12 514 ALA A O 1
ATOM 3629 N N . GLY A 1 515 ? -38.544 -7.633 90.080 1.00 82.25 515 GLY A N 1
ATOM 3630 C CA . GLY A 1 515 ? -39.113 -8.047 88.789 1.00 82.25 515 GLY A CA 1
ATOM 3631 C C . GLY A 1 515 ? -39.184 -9.565 88.566 1.00 82.25 515 GLY A C 1
ATOM 3632 O O . GLY A 1 515 ? -39.732 -9.997 87.552 1.00 82.25 515 GLY A O 1
ATOM 3633 N N . TYR A 1 516 ? -38.696 -10.385 89.507 1.00 89.06 516 TYR A N 1
ATOM 3634 C CA . TYR A 1 516 ? -38.918 -11.831 89.470 1.00 89.06 516 TYR A CA 1
ATOM 3635 C C . TYR A 1 516 ? -40.404 -12.159 89.649 1.00 89.06 516 TYR A C 1
ATOM 3637 O O . TYR A 1 516 ? -41.049 -11.694 90.592 1.00 89.06 516 TYR A O 1
ATOM 3645 N N . VAL A 1 517 ? -40.930 -13.003 88.765 1.00 85.94 517 VAL A N 1
ATOM 3646 C CA . VAL A 1 517 ? -42.287 -13.547 88.840 1.00 85.94 517 VAL A CA 1
ATOM 3647 C C . VAL A 1 517 ? -42.166 -15.063 88.751 1.00 85.94 517 VAL A C 1
ATOM 3649 O O . VAL A 1 517 ? -41.513 -15.575 87.843 1.00 85.94 517 VAL A O 1
ATOM 3652 N N . ALA A 1 518 ? -42.761 -15.780 89.708 1.00 84.38 518 ALA A N 1
ATOM 3653 C CA . ALA A 1 518 ? -42.762 -17.241 89.691 1.00 84.38 518 ALA A CA 1
ATOM 3654 C C . ALA A 1 518 ? -43.381 -17.760 88.380 1.00 84.38 518 ALA A C 1
ATOM 3656 O O . ALA A 1 518 ? -44.344 -17.182 87.875 1.00 84.38 518 ALA A O 1
ATOM 3657 N N . ASP A 1 519 ? -42.803 -18.830 87.831 1.00 81.56 519 ASP A N 1
ATOM 3658 C CA . ASP A 1 519 ? -43.235 -19.490 86.588 1.00 81.56 519 ASP A CA 1
ATOM 3659 C C . ASP A 1 519 ? -43.145 -18.640 85.301 1.00 81.56 519 ASP A C 1
ATOM 3661 O O . ASP A 1 519 ? -43.649 -19.042 84.251 1.00 81.56 519 ASP A O 1
ATOM 3665 N N . GLN A 1 520 ? -42.454 -17.496 85.344 1.00 85.00 520 GLN A N 1
ATOM 3666 C CA . GLN A 1 520 ? -42.123 -16.673 84.176 1.00 85.00 520 GLN A CA 1
ATOM 3667 C C . GLN A 1 520 ? -40.604 -16.508 84.052 1.00 85.00 520 GLN A C 1
ATOM 3669 O O . GLN A 1 520 ? -39.880 -16.518 85.047 1.00 85.00 520 GLN A O 1
ATOM 3674 N N . ILE A 1 521 ? -40.109 -16.356 82.820 1.00 85.06 521 ILE A N 1
ATOM 3675 C CA . ILE A 1 521 ? -38.706 -16.004 82.574 1.00 85.06 521 ILE A CA 1
ATOM 3676 C C . ILE A 1 521 ? -38.656 -14.514 82.257 1.00 85.06 521 ILE A C 1
ATOM 3678 O O . ILE A 1 521 ? -39.054 -14.106 81.169 1.00 85.06 521 ILE A O 1
ATOM 3682 N N . HIS A 1 522 ? -38.124 -13.746 83.204 1.00 87.12 522 HIS A N 1
ATOM 3683 C CA . HIS A 1 522 ? -37.758 -12.344 83.026 1.00 87.12 522 HIS A CA 1
ATOM 3684 C C . HIS A 1 522 ? -36.265 -12.154 83.251 1.00 87.12 522 HIS A C 1
ATOM 3686 O O . HIS A 1 522 ? -35.605 -12.974 83.903 1.00 87.12 522 HIS A O 1
ATOM 3692 N N . GLY A 1 523 ? -35.730 -11.043 82.767 1.00 90.69 523 GLY A N 1
ATOM 3693 C CA . GLY A 1 523 ? -34.335 -10.727 83.015 1.00 90.69 523 GLY A CA 1
ATOM 3694 C C . GLY A 1 523 ? -33.826 -9.513 82.265 1.00 90.69 523 GLY A C 1
ATOM 3695 O O . GLY A 1 523 ? -34.582 -8.611 81.913 1.00 90.69 523 GLY A O 1
ATOM 3696 N N . LEU A 1 524 ? -32.516 -9.510 82.029 1.00 90.88 524 LEU A N 1
ATOM 3697 C CA . LEU A 1 524 ? -31.801 -8.443 81.341 1.00 90.88 524 LEU A CA 1
ATOM 3698 C C . LEU A 1 524 ? -31.279 -8.945 79.998 1.00 90.88 524 LEU A C 1
ATOM 3700 O O . LEU A 1 524 ? -30.624 -9.987 79.928 1.00 90.88 524 LEU A O 1
ATOM 3704 N N . ILE A 1 525 ? -31.509 -8.162 78.951 1.00 90.69 525 ILE A N 1
ATOM 3705 C CA . ILE A 1 525 ? -30.881 -8.308 77.636 1.00 90.69 525 ILE A CA 1
ATOM 3706 C C . ILE A 1 525 ? -29.951 -7.115 77.446 1.00 90.69 525 ILE A C 1
ATOM 3708 O O . ILE A 1 525 ? -30.351 -5.983 77.702 1.00 90.69 525 ILE A O 1
ATOM 3712 N N . VAL A 1 526 ? -28.729 -7.346 76.977 1.00 90.69 526 VAL A N 1
ATOM 3713 C CA . VAL A 1 526 ? -27.752 -6.294 76.680 1.00 90.69 526 VAL A CA 1
ATOM 3714 C C . VAL A 1 526 ? -27.567 -6.119 75.172 1.00 90.69 526 VAL A C 1
ATOM 3716 O O . VAL A 1 526 ? -27.740 -7.065 74.408 1.00 90.69 526 VAL A O 1
ATOM 3719 N N . SER A 1 527 ? -27.226 -4.913 74.716 1.00 88.25 527 SER A N 1
ATOM 3720 C CA . SER A 1 527 ? -26.875 -4.653 73.319 1.00 88.25 527 SER A CA 1
ATOM 3721 C C . SER A 1 527 ? -25.762 -5.600 72.867 1.00 88.25 527 SER A C 1
ATOM 3723 O O . SER A 1 527 ? -24.823 -5.861 73.620 1.00 88.25 527 SER A O 1
ATOM 3725 N N . VAL A 1 528 ? -25.863 -6.110 71.636 1.00 82.50 528 VAL A N 1
ATOM 3726 C CA . VAL A 1 528 ? -24.951 -7.139 71.088 1.00 82.50 528 VAL A CA 1
ATOM 3727 C C . VAL A 1 528 ? -23.504 -6.656 70.958 1.00 82.50 528 VAL A C 1
ATOM 3729 O O . VAL A 1 528 ? -22.566 -7.447 70.950 1.00 82.50 528 VAL A O 1
ATOM 3732 N N . GLU A 1 529 ? -23.312 -5.342 70.894 1.00 82.44 529 GLU A N 1
ATOM 3733 C CA . GLU A 1 529 ? -22.017 -4.675 70.789 1.00 82.44 529 GLU A CA 1
ATOM 3734 C C . GLU A 1 529 ? -21.955 -3.423 71.678 1.00 82.44 529 GLU A C 1
ATOM 3736 O O . GLU A 1 529 ? -22.981 -2.945 72.187 1.00 82.44 529 GLU A O 1
ATOM 3741 N N . ASP A 1 530 ? -20.730 -2.943 71.922 1.00 87.06 530 ASP A N 1
ATOM 3742 C CA . ASP A 1 530 ? -20.498 -1.639 72.544 1.00 87.06 530 ASP A CA 1
ATOM 3743 C C . ASP A 1 530 ? -21.020 -0.569 71.580 1.00 87.06 530 ASP A C 1
ATOM 3745 O O . ASP A 1 530 ? -20.722 -0.621 70.389 1.00 87.06 530 ASP A O 1
ATOM 3749 N N . LEU A 1 531 ? -21.797 0.401 72.071 1.00 89.06 531 LEU A N 1
ATOM 3750 C CA . LEU A 1 531 ? -22.384 1.417 71.193 1.00 89.06 531 LEU A CA 1
ATOM 3751 C C . LEU A 1 531 ? -21.340 2.449 70.756 1.00 89.06 531 LEU A C 1
ATOM 3753 O O . LEU A 1 531 ? -21.011 2.573 69.581 1.00 89.06 531 LEU A O 1
ATOM 3757 N N . ASN A 1 532 ? -20.841 3.230 71.714 1.00 91.19 532 ASN A N 1
ATOM 3758 C CA . ASN A 1 532 ? -19.765 4.197 71.523 1.00 91.19 532 ASN A CA 1
ATOM 3759 C C . ASN A 1 532 ? -19.157 4.562 72.886 1.00 91.19 532 ASN A C 1
ATOM 3761 O O . ASN A 1 532 ? -19.723 4.248 73.939 1.00 91.19 532 ASN A O 1
ATOM 3765 N N . THR A 1 533 ? -18.029 5.266 72.859 1.00 93.19 533 THR A N 1
ATOM 3766 C CA . THR A 1 533 ? -17.437 5.914 74.030 1.00 93.19 533 THR A CA 1
ATOM 3767 C C . THR A 1 533 ? -17.895 7.368 74.100 1.00 93.19 533 THR A C 1
ATOM 3769 O O . THR A 1 533 ? -17.722 8.124 73.147 1.00 93.19 533 THR A O 1
ATOM 3772 N N . ILE A 1 534 ? -18.537 7.772 75.198 1.00 96.38 534 ILE A N 1
ATOM 3773 C CA . ILE A 1 534 ? -19.203 9.084 75.269 1.00 96.38 534 ILE A CA 1
ATOM 3774 C C . ILE A 1 534 ? -19.285 9.609 76.713 1.00 96.38 534 ILE A C 1
ATOM 3776 O O . ILE A 1 534 ? -19.184 8.802 77.644 1.00 96.38 534 ILE A O 1
ATOM 3780 N N . PRO A 1 535 ? -19.429 10.931 76.956 1.00 96.69 535 PRO A N 1
ATOM 3781 C CA . PRO A 1 535 ? -19.697 11.445 78.295 1.00 96.69 535 PRO A CA 1
ATOM 3782 C C . PRO A 1 535 ? -21.033 10.986 78.876 1.00 96.69 535 PRO A C 1
ATOM 3784 O O . PRO A 1 535 ? -22.008 10.750 78.162 1.00 96.69 535 PRO A O 1
ATOM 3787 N N . TRP A 1 536 ? -21.093 10.912 80.205 1.00 96.31 536 TRP A N 1
ATOM 3788 C CA . TRP A 1 536 ? -22.327 10.607 80.929 1.00 96.31 536 TRP A CA 1
ATOM 3789 C C . TRP A 1 536 ? -23.383 11.705 80.735 1.00 96.31 536 TRP A C 1
ATOM 3791 O O . TRP A 1 536 ? -24.567 11.406 80.595 1.00 96.31 536 TRP A O 1
ATOM 3801 N N . ALA A 1 537 ? -22.940 12.967 80.678 1.00 93.75 537 ALA A N 1
ATOM 3802 C CA . ALA A 1 537 ? -23.770 14.137 80.396 1.00 93.75 537 ALA A CA 1
ATOM 3803 C C . ALA A 1 537 ? -23.037 15.154 79.508 1.00 93.75 537 ALA A C 1
ATOM 3805 O O . ALA A 1 537 ? -21.818 15.323 79.608 1.00 93.75 537 ALA A O 1
ATOM 3806 N N . ILE A 1 538 ? -23.790 15.881 78.680 1.00 93.44 538 ILE A N 1
ATOM 3807 C CA . ILE A 1 538 ? -23.251 16.960 77.835 1.00 93.44 538 ILE A CA 1
ATOM 3808 C C . ILE A 1 538 ? -22.741 18.140 78.687 1.00 93.44 538 ILE A C 1
ATOM 3810 O O . ILE A 1 538 ? -23.147 18.281 79.846 1.00 93.44 538 ILE A O 1
ATOM 3814 N N . PRO A 1 539 ? -21.898 19.043 78.143 1.00 93.38 539 PRO A N 1
ATOM 3815 C CA . PRO A 1 539 ? -21.309 20.148 78.907 1.00 93.38 539 PRO A CA 1
ATOM 3816 C C . PRO A 1 539 ? -22.299 21.024 79.683 1.00 93.38 539 PRO A C 1
ATOM 3818 O O . PRO A 1 539 ? -21.965 21.495 80.765 1.00 93.38 539 PRO A O 1
ATOM 3821 N N . ALA A 1 540 ? -23.518 21.209 79.167 1.00 91.00 540 ALA A N 1
ATOM 3822 C CA . ALA A 1 540 ? -24.559 21.996 79.828 1.00 91.00 540 ALA A CA 1
ATOM 3823 C C . ALA A 1 540 ? -25.101 21.354 81.122 1.00 91.00 540 ALA A C 1
ATOM 3825 O O . ALA A 1 540 ? -25.568 22.074 82.000 1.00 91.00 540 ALA A O 1
ATOM 3826 N N . TYR A 1 541 ? -25.017 20.024 81.257 1.00 90.31 541 TYR A N 1
ATOM 3827 C CA . TYR A 1 541 ? -25.623 19.263 82.359 1.00 90.31 541 TYR A CA 1
ATOM 3828 C C . TYR A 1 541 ? -24.615 18.430 83.169 1.00 90.31 541 TYR A C 1
ATOM 3830 O O . TYR A 1 541 ? -24.972 17.807 84.168 1.00 90.31 541 TYR A O 1
ATOM 3838 N N . ASN A 1 542 ? -23.325 18.449 82.816 1.00 90.19 542 ASN A N 1
ATOM 3839 C CA . ASN A 1 542 ? -22.288 17.671 83.508 1.00 90.19 542 ASN A CA 1
ATOM 3840 C C . ASN A 1 542 ? -21.928 18.170 84.928 1.00 90.19 542 ASN A C 1
ATOM 3842 O O . ASN A 1 542 ? -21.066 17.583 85.584 1.00 90.19 542 ASN A O 1
ATOM 3846 N N . GLN A 1 543 ? -22.592 19.230 85.405 1.00 92.19 543 GLN A N 1
ATOM 3847 C CA . GLN A 1 543 ? -22.495 19.775 86.766 1.00 92.19 543 GLN A CA 1
ATOM 3848 C C . GLN A 1 543 ? -23.857 19.833 87.485 1.00 92.19 543 GLN A C 1
ATOM 3850 O O . GLN A 1 543 ? -23.987 20.505 88.510 1.00 92.19 543 GLN A O 1
ATOM 3855 N N . THR A 1 544 ? -24.876 19.142 86.968 1.00 90.19 544 THR A N 1
ATOM 3856 C CA . THR A 1 544 ? -26.239 19.141 87.513 1.00 90.19 544 THR A CA 1
ATOM 3857 C C . THR A 1 544 ? -26.604 17.757 88.037 1.00 90.19 544 THR A C 1
ATOM 3859 O O . THR A 1 544 ? -26.375 16.763 87.357 1.00 90.19 544 THR A O 1
ATOM 3862 N N . GLU A 1 545 ? -27.177 17.672 89.237 1.00 91.00 545 GLU A N 1
ATOM 3863 C CA . GLU A 1 545 ? -27.671 16.410 89.811 1.00 91.00 545 GLU A CA 1
ATOM 3864 C C . GLU A 1 545 ? -28.983 15.961 89.146 1.00 91.00 545 GLU A C 1
ATOM 3866 O O . GLU A 1 545 ? -29.886 16.771 88.916 1.00 91.00 545 GLU A O 1
ATOM 3871 N N . VAL A 1 546 ? -29.101 14.667 88.853 1.00 89.88 546 VAL A N 1
ATOM 3872 C CA . VAL A 1 546 ? -30.311 13.998 88.366 1.00 89.88 546 VAL A CA 1
ATOM 3873 C C . VAL A 1 546 ? -31.033 13.383 89.565 1.00 89.88 546 VAL A C 1
ATOM 3875 O O . VAL A 1 546 ? -30.915 12.198 89.875 1.00 89.88 546 VAL A O 1
ATOM 3878 N N . THR A 1 547 ? -31.827 14.202 90.253 1.00 84.38 547 THR A N 1
ATOM 3879 C CA . THR A 1 547 ? -32.475 13.799 91.506 1.00 84.38 547 THR A CA 1
ATOM 3880 C C . THR A 1 547 ? -33.294 12.507 91.355 1.00 84.38 547 THR A C 1
ATOM 3882 O O . THR A 1 547 ? -34.183 12.391 90.499 1.00 84.38 547 THR A O 1
ATOM 3885 N N . GLY A 1 548 ? -33.031 11.547 92.246 1.00 84.88 548 GLY A N 1
ATOM 3886 C CA . GLY A 1 548 ? -33.777 10.292 92.350 1.00 84.88 548 GLY A CA 1
ATOM 3887 C C . GLY A 1 548 ? -33.286 9.164 91.442 1.00 84.88 548 GLY A C 1
ATOM 3888 O O . GLY A 1 548 ? -34.065 8.251 91.171 1.00 84.88 548 GLY A O 1
ATOM 3889 N N . THR A 1 549 ? -32.038 9.215 90.961 1.00 91.00 549 THR A N 1
ATOM 3890 C CA . THR A 1 549 ? -31.390 8.011 90.417 1.00 91.00 549 THR A CA 1
ATOM 3891 C C . THR A 1 549 ? -31.141 6.979 91.523 1.00 91.00 549 THR A C 1
ATOM 3893 O O . THR A 1 549 ? -30.945 7.325 92.688 1.00 91.00 549 THR A O 1
ATOM 3896 N N . SER A 1 550 ? -31.180 5.694 91.169 1.00 91.81 550 SER A N 1
ATOM 3897 C CA . SER A 1 550 ? -30.936 4.572 92.084 1.00 91.81 550 SER A CA 1
ATOM 3898 C C . SER A 1 550 ? -29.873 3.625 91.527 1.00 91.81 550 SER A C 1
ATOM 3900 O O . SER A 1 550 ? -29.594 3.599 90.327 1.00 91.81 550 SER A O 1
ATOM 3902 N N . TYR A 1 551 ? -29.258 2.843 92.410 1.00 91.81 551 TYR A N 1
ATOM 3903 C CA . TYR A 1 551 ? -28.340 1.768 92.032 1.00 91.81 551 TYR A CA 1
ATOM 3904 C C . TYR A 1 551 ? -29.050 0.448 91.778 1.00 91.81 551 TYR A C 1
ATOM 3906 O O . TYR A 1 551 ? -28.466 -0.416 91.137 1.00 91.81 551 TYR A O 1
ATOM 3914 N N . ALA A 1 552 ? -30.271 0.305 92.297 1.00 92.25 552 ALA A N 1
ATOM 3915 C CA . ALA A 1 552 ? -30.933 -0.978 92.447 1.00 92.25 552 ALA A CA 1
ATOM 3916 C C . ALA A 1 552 ? -31.237 -1.661 91.105 1.00 92.25 552 ALA A C 1
ATOM 3918 O O . ALA A 1 552 ? -31.443 -0.993 90.080 1.00 92.25 552 ALA A O 1
ATOM 3919 N N . LEU A 1 553 ? -31.332 -2.986 91.123 1.00 90.81 553 LEU A N 1
ATOM 3920 C CA . LEU A 1 553 ? -31.858 -3.782 90.022 1.00 90.81 553 LEU A CA 1
ATOM 3921 C C . LEU A 1 553 ? -33.281 -3.310 89.673 1.00 90.81 553 LEU A C 1
ATOM 3923 O O . LEU A 1 553 ? -34.119 -3.133 90.558 1.00 90.81 553 LEU A O 1
ATOM 3927 N N . GLY A 1 554 ? -33.548 -3.072 88.387 1.00 89.81 554 GLY A N 1
ATOM 3928 C CA . GLY A 1 554 ? -34.824 -2.560 87.880 1.00 89.81 554 GLY A CA 1
ATOM 3929 C C . GLY A 1 554 ? -34.921 -1.030 87.809 1.00 89.81 554 GLY A C 1
ATOM 3930 O O . GLY A 1 554 ? -35.943 -0.503 87.362 1.00 89.81 554 GLY A O 1
ATOM 3931 N N . SER A 1 555 ? -33.892 -0.289 88.243 1.00 92.25 555 SER A N 1
ATOM 3932 C CA . SER A 1 555 ? -33.920 1.181 88.239 1.00 92.25 555 SER A CA 1
ATOM 3933 C C . SER A 1 555 ? -33.354 1.837 86.976 1.00 92.25 555 SER A C 1
ATOM 3935 O O . SER A 1 555 ? -33.640 3.015 86.746 1.00 92.25 555 SER A O 1
ATOM 3937 N N . GLY A 1 556 ? -32.610 1.124 86.119 1.00 93.56 556 GLY A N 1
ATOM 3938 C CA . GLY A 1 556 ? -31.881 1.747 85.006 1.00 93.56 556 GLY A CA 1
ATOM 3939 C C . GLY A 1 556 ? -32.772 2.419 83.971 1.00 93.56 556 GLY A C 1
ATOM 3940 O O . GLY A 1 556 ? -32.457 3.516 83.507 1.00 93.56 556 GLY A O 1
ATOM 3941 N N . MET A 1 557 ? -33.934 1.833 83.672 1.00 90.94 557 MET A N 1
ATOM 3942 C CA . MET A 1 557 ? -34.944 2.447 82.804 1.00 90.94 557 MET A CA 1
ATOM 3943 C C . MET A 1 557 ? -35.395 3.811 83.343 1.00 90.94 557 MET A C 1
ATOM 3945 O O . MET A 1 557 ? -35.435 4.805 82.614 1.00 90.94 557 MET A O 1
ATOM 3949 N N . GLN A 1 558 ? -35.727 3.870 84.635 1.00 90.69 558 GLN A N 1
ATOM 3950 C CA . GLN A 1 558 ? -36.214 5.092 85.274 1.00 90.69 558 GLN A CA 1
ATOM 3951 C C . GLN A 1 558 ? -35.098 6.131 85.390 1.00 90.69 558 GLN A C 1
ATOM 3953 O O . GLN A 1 558 ? -35.331 7.303 85.102 1.00 90.69 558 GLN A O 1
ATOM 3958 N N . ASN A 1 559 ? -33.883 5.705 85.743 1.00 93.31 559 ASN A N 1
ATOM 3959 C CA . ASN A 1 559 ? -32.706 6.567 85.757 1.00 93.31 559 ASN A CA 1
ATOM 3960 C C . ASN A 1 559 ? -32.461 7.180 84.371 1.00 93.31 559 ASN A C 1
ATOM 3962 O O . ASN A 1 559 ? -32.342 8.394 84.247 1.00 93.31 559 ASN A O 1
ATOM 3966 N N . THR A 1 560 ? -32.462 6.357 83.320 1.00 93.38 560 THR A N 1
ATOM 3967 C CA . THR A 1 560 ? -32.269 6.790 81.927 1.00 93.38 560 THR A CA 1
ATOM 3968 C C . THR A 1 560 ? -33.312 7.824 81.519 1.00 93.38 560 THR A C 1
ATOM 3970 O O . THR A 1 560 ? -32.958 8.865 80.971 1.00 93.38 560 THR A O 1
ATOM 3973 N N . ASN A 1 561 ? -34.587 7.596 81.851 1.00 88.69 561 ASN A N 1
ATOM 3974 C CA . ASN A 1 561 ? -35.655 8.563 81.589 1.00 88.69 561 ASN A CA 1
ATOM 3975 C C . ASN A 1 561 ? -35.423 9.903 82.299 1.00 88.69 561 ASN A C 1
ATOM 3977 O O . ASN A 1 561 ? -35.629 10.950 81.691 1.00 88.69 561 ASN A O 1
ATOM 3981 N N . ARG A 1 562 ? -34.955 9.891 83.555 1.00 89.06 562 ARG A N 1
ATOM 3982 C CA . ARG A 1 562 ? -34.620 11.118 84.301 1.00 89.06 562 ARG A CA 1
ATOM 3983 C C . ARG A 1 562 ? -33.443 11.865 83.673 1.00 89.06 562 ARG A C 1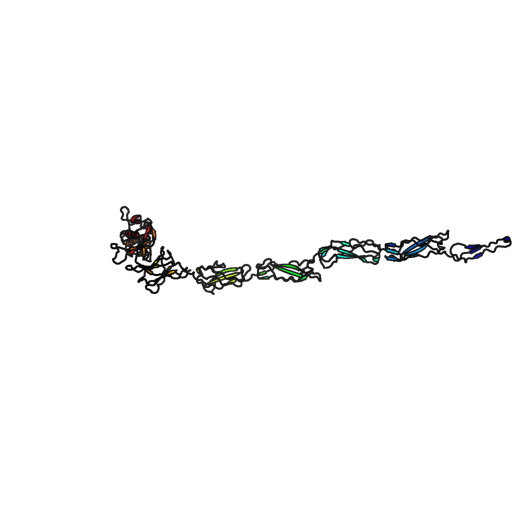
ATOM 3985 O O . ARG A 1 562 ? -33.512 13.083 83.534 1.00 89.06 562 ARG A O 1
ATOM 3992 N N . ILE A 1 563 ? -32.394 11.144 83.268 1.00 91.06 563 ILE A N 1
ATOM 3993 C CA . ILE A 1 563 ? -31.213 11.737 82.624 1.00 91.06 563 ILE A CA 1
ATOM 3994 C C . ILE A 1 563 ? -31.624 12.406 81.308 1.00 91.06 563 ILE A C 1
ATOM 3996 O O . ILE A 1 563 ? -31.307 13.576 81.098 1.00 91.06 563 ILE A O 1
ATOM 4000 N N . ILE A 1 564 ? -32.378 11.707 80.453 1.00 90.12 564 ILE A N 1
ATOM 4001 C CA . ILE A 1 564 ? -32.854 12.252 79.172 1.00 90.12 564 ILE A CA 1
ATOM 4002 C C . ILE A 1 564 ? -33.762 13.465 79.394 1.00 90.12 564 ILE A C 1
ATOM 4004 O O . ILE A 1 564 ? -33.622 14.482 78.719 1.00 90.12 564 ILE A O 1
ATOM 4008 N N . ALA A 1 565 ? -34.669 13.394 80.366 1.00 85.81 565 ALA A N 1
ATOM 4009 C CA . ALA A 1 565 ? -35.567 14.497 80.667 1.00 85.81 565 ALA A CA 1
ATOM 4010 C C . ALA A 1 565 ? -34.820 15.758 81.122 1.00 85.81 565 ALA A C 1
ATOM 4012 O O . ALA A 1 565 ? -35.136 16.846 80.641 1.00 85.81 565 ALA A O 1
ATOM 4013 N N . GLN A 1 566 ? -33.794 15.619 81.967 1.00 87.50 566 GLN A N 1
ATOM 4014 C CA . GLN A 1 566 ? -32.921 16.735 82.334 1.00 87.50 566 GLN A CA 1
ATOM 4015 C C . GLN A 1 566 ? -32.240 17.344 81.099 1.00 87.50 566 GLN A C 1
ATOM 4017 O O . GLN A 1 566 ? -32.233 18.564 80.949 1.00 87.50 566 GLN A O 1
ATOM 4022 N N . HIS A 1 567 ? -31.715 16.506 80.200 1.00 88.62 567 HIS A N 1
ATOM 4023 C CA . HIS A 1 567 ? -31.021 16.952 78.986 1.00 88.62 567 HIS A CA 1
ATOM 4024 C C . HIS A 1 567 ? -31.952 17.631 77.972 1.00 88.62 567 HIS A C 1
ATOM 4026 O O . HIS A 1 567 ? -31.500 18.436 77.164 1.00 88.62 567 HIS A O 1
ATOM 4032 N N . ASN A 1 568 ? -33.256 17.371 78.072 1.00 84.56 568 ASN A N 1
ATOM 4033 C CA . ASN A 1 568 ? -34.305 18.042 77.307 1.00 84.56 568 ASN A CA 1
ATOM 4034 C C . ASN A 1 568 ? -34.916 19.252 78.044 1.00 84.56 568 ASN A C 1
ATOM 4036 O O . ASN A 1 568 ? -35.957 19.762 77.632 1.00 84.56 568 ASN A O 1
ATOM 4040 N N . GLY A 1 569 ? -34.299 19.718 79.138 1.00 80.44 569 GLY A N 1
ATOM 4041 C CA . GLY A 1 569 ? -34.719 20.918 79.869 1.00 80.44 569 GLY A CA 1
ATOM 4042 C C . GLY A 1 569 ? -35.919 20.731 80.803 1.00 80.44 569 GLY A C 1
ATOM 4043 O O . GLY A 1 569 ? -36.486 21.720 81.268 1.00 80.44 569 GLY A O 1
ATOM 4044 N N . VAL A 1 570 ? -36.320 19.492 81.103 1.00 76.12 570 VAL A N 1
ATOM 4045 C CA . VAL A 1 570 ? -37.391 19.211 82.071 1.00 76.12 570 VAL A CA 1
ATOM 4046 C C . VAL A 1 570 ? -36.863 19.407 83.495 1.00 76.12 570 VAL A C 1
ATOM 4048 O O . VAL A 1 570 ? -35.803 18.896 83.854 1.00 76.12 570 VAL A O 1
ATOM 4051 N N . ALA A 1 571 ? -37.609 20.147 84.320 1.00 65.38 571 ALA A N 1
ATOM 4052 C CA . ALA A 1 571 ? -37.221 20.458 85.694 1.00 65.38 571 ALA A CA 1
ATOM 4053 C C . ALA A 1 571 ? -37.129 19.209 86.595 1.00 65.38 571 ALA A C 1
ATOM 4055 O O . ALA A 1 571 ? -37.945 18.284 86.501 1.00 65.38 571 ALA A O 1
ATOM 4056 N N . SER A 1 572 ? -36.163 19.224 87.525 1.00 59.59 572 SER A N 1
ATOM 4057 C CA . SER A 1 572 ? -35.925 18.117 88.459 1.00 59.59 572 SER A CA 1
ATOM 4058 C C . SER A 1 572 ? -37.152 17.800 89.315 1.00 59.59 572 SER A C 1
ATOM 4060 O O . SER A 1 572 ? -37.717 18.686 89.948 1.00 59.59 572 SER A O 1
ATOM 4062 N N . GLY A 1 573 ? -37.578 16.530 89.317 1.00 59.75 573 GLY A N 1
ATOM 4063 C CA . GLY A 1 573 ? -38.727 16.039 90.089 1.00 59.75 573 GLY A CA 1
ATOM 4064 C C . GLY A 1 573 ? -40.034 15.868 89.303 1.00 59.75 573 GLY A C 1
ATOM 4065 O O . GLY A 1 573 ? -40.965 15.276 89.838 1.00 59.75 573 GLY A O 1
ATOM 4066 N N . SER A 1 574 ? -40.102 16.293 88.034 1.00 60.84 574 SER A N 1
ATOM 4067 C CA . SER A 1 574 ? -41.308 16.171 87.180 1.00 60.84 574 SER A CA 1
ATOM 4068 C C . SER A 1 574 ? -41.267 14.983 86.201 1.00 60.84 574 SER A C 1
ATOM 4070 O O . SER A 1 574 ? -41.926 14.985 85.163 1.00 60.84 574 SER A O 1
ATOM 4072 N N . TYR A 1 575 ? -40.453 13.968 86.494 1.00 63.78 575 TYR A N 1
ATOM 4073 C CA . TYR A 1 575 ? -40.101 12.916 85.540 1.00 63.78 575 TYR A CA 1
ATOM 4074 C C . TYR A 1 575 ? -41.144 11.786 85.508 1.00 63.78 575 TYR A C 1
ATOM 4076 O O . TYR A 1 575 ? -41.220 10.980 86.434 1.00 63.78 575 TYR A O 1
ATOM 4084 N N . ASN A 1 576 ? -41.933 11.704 84.431 1.00 55.81 576 ASN A N 1
ATOM 4085 C CA . ASN A 1 576 ? -42.855 10.591 84.180 1.00 55.81 576 ASN A CA 1
ATOM 4086 C C . ASN A 1 576 ? -42.186 9.517 83.300 1.00 55.81 576 ASN A C 1
ATOM 4088 O O . ASN A 1 576 ? -41.520 9.829 82.317 1.00 55.81 576 ASN A O 1
ATOM 4092 N N . SER A 1 577 ? -42.419 8.246 83.628 1.00 53.91 577 SER A N 1
ATOM 4093 C CA . SER A 1 577 ? -41.994 7.049 82.887 1.00 53.91 577 SER A CA 1
ATOM 4094 C C . SER A 1 577 ? -42.428 6.967 81.410 1.00 53.91 577 SER A C 1
ATOM 4096 O O . SER A 1 577 ? -41.909 6.119 80.693 1.00 53.91 577 SER A O 1
ATOM 4098 N N . ALA A 1 578 ? -43.342 7.830 80.951 1.00 48.94 578 ALA A N 1
ATOM 4099 C CA . ALA A 1 578 ? -44.038 7.702 79.665 1.00 48.94 578 ALA A CA 1
ATOM 4100 C C . ALA A 1 578 ? -43.658 8.747 78.590 1.00 48.94 578 ALA A C 1
ATOM 4102 O O . ALA A 1 578 ? -44.415 8.940 77.637 1.00 48.94 578 ALA A O 1
ATOM 4103 N N . ILE A 1 579 ? -42.538 9.470 78.724 1.00 55.78 579 ILE A N 1
ATOM 4104 C CA . ILE A 1 579 ? -42.187 10.514 77.746 1.00 55.78 579 ILE A CA 1
ATOM 4105 C C . ILE A 1 579 ? -41.541 9.887 76.498 1.00 55.78 579 ILE A C 1
ATOM 4107 O O . ILE A 1 579 ? -40.382 9.479 76.519 1.00 55.78 579 ILE A O 1
ATOM 4111 N N . ASN A 1 580 ? -42.297 9.853 75.397 1.00 55.25 580 ASN A N 1
ATOM 4112 C CA . ASN A 1 580 ? -41.797 9.523 74.062 1.00 55.25 580 ASN A CA 1
ATOM 4113 C C . ASN A 1 580 ? -41.043 10.726 73.479 1.00 55.25 580 ASN A C 1
ATOM 4115 O O . ASN A 1 580 ? -41.656 11.659 72.959 1.00 55.25 580 ASN A O 1
ATOM 4119 N N . TYR A 1 581 ? -39.713 10.715 73.559 1.00 62.06 581 TYR A N 1
ATOM 4120 C CA . TYR A 1 581 ? -38.879 11.732 72.917 1.00 62.06 581 TYR A CA 1
ATOM 4121 C C . TYR A 1 581 ? -38.707 11.405 71.428 1.00 62.06 581 TYR A C 1
ATOM 4123 O O . TYR A 1 581 ? -38.099 10.401 71.073 1.00 62.06 581 TYR A O 1
ATOM 4131 N N . THR A 1 582 ? -39.242 12.255 70.547 1.00 56.16 582 THR A N 1
ATOM 4132 C CA . THR A 1 582 ? -39.196 12.071 69.082 1.00 56.16 582 THR A CA 1
ATOM 4133 C C . THR A 1 582 ? -37.837 12.408 68.460 1.00 56.16 582 THR A C 1
ATOM 4135 O O . THR A 1 582 ? -37.591 12.071 67.306 1.00 56.16 582 THR A O 1
ATOM 4138 N N . THR A 1 583 ? -36.944 13.054 69.213 1.00 64.75 583 THR A N 1
ATOM 4139 C CA . THR A 1 583 ? -35.546 13.311 68.842 1.00 64.75 583 THR A CA 1
ATOM 4140 C C . THR A 1 583 ? -34.656 12.930 70.018 1.00 64.75 583 THR A C 1
ATOM 4142 O O . THR A 1 583 ? -34.616 13.635 71.026 1.00 64.75 583 THR A O 1
ATOM 4145 N N . LEU A 1 584 ? -33.978 11.790 69.910 1.00 77.56 584 LEU A N 1
ATOM 4146 C CA . LEU A 1 584 ? -33.013 11.340 70.907 1.00 77.56 584 LEU A CA 1
ATOM 4147 C C . LEU A 1 584 ? -31.644 11.925 70.569 1.00 77.56 584 LEU A C 1
ATOM 4149 O O . LEU A 1 584 ? -31.127 11.715 69.475 1.00 77.56 584 LEU A O 1
ATOM 4153 N N . ASP A 1 585 ? -31.067 12.663 71.510 1.00 85.50 585 ASP A N 1
ATOM 4154 C CA . ASP A 1 585 ? -29.703 13.161 71.398 1.00 85.50 585 ASP A CA 1
ATOM 4155 C C . ASP A 1 585 ? -28.725 12.056 71.817 1.00 85.50 585 ASP A C 1
ATOM 4157 O O . ASP A 1 585 ? -28.658 11.662 72.979 1.00 85.50 585 ASP A O 1
ATOM 4161 N N . SER A 1 586 ? -27.971 11.539 70.852 1.00 89.81 586 SER A N 1
ATOM 4162 C CA . SER A 1 586 ? -26.992 10.475 71.057 1.00 89.81 586 SER A CA 1
ATOM 4163 C C . SER A 1 586 ? -25.609 10.989 71.478 1.00 89.81 586 SER A C 1
ATOM 4165 O O . SER A 1 586 ? -24.641 10.245 71.349 1.00 89.81 586 SER A O 1
ATOM 4167 N N . SER A 1 587 ? -25.484 12.245 71.930 1.00 92.50 587 SER A N 1
ATOM 4168 C CA . SER A 1 587 ? -24.216 12.870 72.348 1.00 92.50 587 SER A CA 1
ATOM 4169 C C . SER A 1 587 ? -23.817 12.613 73.815 1.00 92.50 587 SER A C 1
ATOM 4171 O O . SER A 1 587 ? -22.748 13.047 74.252 1.00 92.50 587 SER A O 1
ATOM 4173 N N . TYR A 1 588 ? -24.634 11.875 74.573 1.00 94.81 588 TYR A N 1
ATOM 4174 C CA . TYR A 1 588 ? -24.366 11.447 75.953 1.00 94.81 588 TYR A CA 1
ATOM 4175 C C . TYR A 1 588 ? -24.895 10.030 76.222 1.00 94.81 588 TYR A C 1
ATOM 4177 O O . TYR A 1 588 ? -25.725 9.506 75.479 1.00 94.81 588 TYR A O 1
ATOM 4185 N N . ALA A 1 589 ? -24.424 9.402 77.303 1.00 96.19 589 ALA A N 1
ATOM 4186 C CA . ALA A 1 589 ? -24.576 7.965 77.536 1.00 96.19 589 ALA A CA 1
ATOM 4187 C C . ALA A 1 589 ? -26.032 7.468 77.561 1.00 96.19 589 ALA A C 1
ATOM 4189 O O . ALA A 1 589 ? -26.358 6.488 76.894 1.00 96.19 589 ALA A O 1
ATOM 419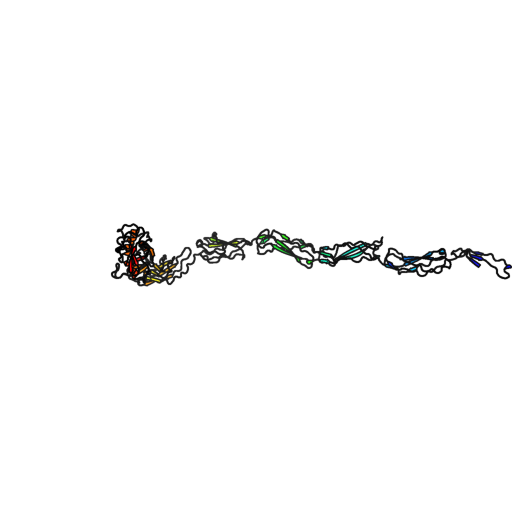0 N N . ALA A 1 590 ? -26.918 8.143 78.298 1.00 94.44 590 ALA A N 1
ATOM 4191 C CA . ALA A 1 590 ? -28.321 7.734 78.404 1.00 94.44 590 ALA A CA 1
ATOM 4192 C C . ALA A 1 590 ? -29.095 7.925 77.088 1.00 94.44 590 ALA A C 1
ATOM 4194 O O . ALA A 1 590 ? -29.900 7.067 76.723 1.00 94.44 590 ALA A O 1
ATOM 4195 N N . GLY A 1 591 ? -28.828 9.012 76.359 1.00 91.69 591 GLY A N 1
ATOM 4196 C CA . GLY A 1 591 ? -29.449 9.274 75.062 1.00 91.69 591 GLY A CA 1
ATOM 4197 C C . GLY A 1 591 ? -28.967 8.310 73.975 1.00 91.69 591 GLY A C 1
ATOM 4198 O O . GLY A 1 591 ? -29.781 7.771 73.228 1.00 91.69 591 GLY A O 1
ATOM 4199 N N . LEU A 1 592 ? -27.667 7.991 73.962 1.00 94.06 592 LEU A N 1
ATOM 4200 C CA . LEU A 1 592 ? -27.092 6.960 73.095 1.00 94.06 592 LEU A CA 1
ATOM 4201 C C . LEU A 1 592 ? -27.677 5.570 73.394 1.00 94.06 592 LEU A C 1
ATOM 4203 O O . LEU A 1 592 ? -28.071 4.863 72.470 1.00 94.06 592 LEU A O 1
ATOM 4207 N N . ALA A 1 593 ? -27.782 5.193 74.674 1.00 94.06 593 ALA A N 1
ATOM 4208 C CA . ALA A 1 593 ? -28.360 3.913 75.083 1.00 94.06 593 ALA A CA 1
ATOM 4209 C C . ALA A 1 593 ? -29.838 3.786 74.676 1.00 94.06 593 ALA A C 1
ATOM 4211 O O . ALA A 1 593 ? -30.240 2.742 74.162 1.00 94.06 593 ALA A O 1
ATOM 4212 N N . ARG A 1 594 ? -30.632 4.852 74.851 1.00 91.81 594 ARG A N 1
ATOM 4213 C CA . ARG A 1 594 ? -32.043 4.903 74.430 1.00 91.81 594 ARG A CA 1
ATOM 4214 C C . ARG A 1 594 ? -32.215 4.884 72.910 1.00 91.81 594 ARG A C 1
ATOM 4216 O O . ARG A 1 594 ? -33.219 4.379 72.425 1.00 91.81 594 ARG A O 1
ATOM 4223 N N . GLY A 1 595 ? -31.261 5.450 72.170 1.00 88.38 595 GLY A N 1
ATOM 4224 C CA . GLY A 1 595 ? -31.271 5.483 70.705 1.00 88.38 595 GLY A CA 1
ATOM 4225 C C . GLY A 1 595 ? -30.927 4.150 70.039 1.00 88.38 595 GLY A C 1
ATOM 4226 O O . GLY A 1 595 ? -31.135 4.004 68.835 1.00 88.38 595 GLY A O 1
ATOM 4227 N N . TYR A 1 596 ? -30.415 3.173 70.792 1.00 88.94 596 TYR A N 1
ATOM 4228 C CA . TYR A 1 596 ? -30.192 1.829 70.272 1.00 88.94 596 TYR A CA 1
ATOM 4229 C C . TYR A 1 596 ? -31.533 1.158 69.944 1.00 88.94 596 TYR A C 1
ATOM 4231 O O . TYR A 1 596 ? -32.441 1.140 70.767 1.00 88.94 596 TYR A O 1
ATOM 4239 N N . ASN A 1 597 ? -31.650 0.604 68.735 1.00 84.88 597 ASN A N 1
ATOM 4240 C CA . ASN A 1 597 ? -32.880 0.002 68.205 1.00 84.88 597 ASN A CA 1
ATOM 4241 C C . ASN A 1 597 ? -32.676 -1.485 67.861 1.00 84.88 597 ASN A C 1
ATOM 4243 O O . ASN A 1 597 ? -33.107 -1.976 66.812 1.00 84.88 597 ASN A O 1
ATOM 4247 N N . GLY A 1 598 ? -31.935 -2.204 68.712 1.00 83.38 598 GLY A N 1
ATOM 4248 C CA . GLY A 1 598 ? -31.700 -3.636 68.542 1.00 83.38 598 GLY A CA 1
ATOM 4249 C C . GLY A 1 598 ? -33.022 -4.397 68.451 1.00 83.38 598 GLY A C 1
ATOM 4250 O O . GLY A 1 598 ? -33.902 -4.207 69.289 1.00 83.38 598 GLY A O 1
ATOM 4251 N N . GLY A 1 599 ? -33.184 -5.225 67.413 1.00 78.94 599 GLY A N 1
ATOM 4252 C CA . GLY A 1 599 ? -34.394 -6.028 67.168 1.00 78.94 599 GLY A CA 1
ATOM 4253 C C . GLY A 1 599 ? -35.679 -5.238 66.888 1.00 78.94 599 GLY A C 1
ATOM 4254 O O . GLY A 1 599 ? -36.764 -5.822 66.905 1.00 78.94 599 GLY A O 1
ATOM 4255 N N . GLY A 1 600 ? -35.573 -3.929 66.629 1.00 79.00 600 GLY A N 1
ATOM 4256 C CA . GLY A 1 600 ? -36.722 -3.039 66.438 1.00 79.00 600 GLY A CA 1
ATOM 4257 C C . GLY A 1 600 ? -37.400 -2.597 67.740 1.00 79.00 600 GLY A C 1
ATOM 4258 O O . GLY A 1 600 ? -38.503 -2.055 67.696 1.00 79.00 600 GLY A O 1
ATOM 4259 N N . TYR A 1 601 ? -36.772 -2.849 68.890 1.00 83.88 601 TYR A N 1
ATOM 4260 C CA . TYR A 1 601 ? -37.268 -2.425 70.196 1.00 83.88 601 TYR A CA 1
ATOM 4261 C C . TYR A 1 601 ? -36.766 -1.019 70.537 1.00 83.88 601 TYR A C 1
ATOM 4263 O O . TYR A 1 601 ? -35.600 -0.715 70.314 1.00 83.88 601 TYR A O 1
ATOM 4271 N N . GLY A 1 602 ? -37.633 -0.171 71.101 1.00 84.56 602 GLY A N 1
ATOM 4272 C CA . GLY A 1 602 ? -37.309 1.209 71.512 1.00 84.56 602 GLY A CA 1
ATOM 4273 C C . GLY A 1 602 ? -37.213 1.420 73.031 1.00 84.56 602 GLY A C 1
ATOM 4274 O O . GLY A 1 602 ? -37.083 2.548 73.509 1.00 84.56 602 GLY A O 1
ATOM 4275 N N . ASP A 1 603 ? -37.314 0.349 73.815 1.00 88.12 603 ASP A N 1
ATOM 4276 C CA . ASP A 1 603 ? -37.335 0.364 75.281 1.00 88.12 603 ASP A CA 1
ATOM 4277 C C . ASP A 1 603 ? -35.939 0.201 75.917 1.00 88.12 603 ASP A C 1
ATOM 4279 O O . ASP A 1 603 ? -35.820 0.079 77.130 1.00 88.12 603 ASP A O 1
ATOM 4283 N N . TRP A 1 604 ? -34.873 0.274 75.124 1.00 92.44 604 TRP A N 1
ATOM 4284 C CA . TRP A 1 604 ? -33.483 0.215 75.574 1.00 92.44 604 TRP A CA 1
ATOM 4285 C C . TRP A 1 604 ? -33.096 1.362 76.529 1.00 92.44 604 TRP A C 1
ATOM 4287 O O . TRP A 1 604 ? -33.569 2.494 76.396 1.00 92.44 604 TRP A O 1
ATOM 4297 N N . PHE A 1 605 ? -32.231 1.082 77.507 1.00 94.19 605 PHE A N 1
ATOM 4298 C CA . PHE A 1 605 ? -31.820 2.030 78.542 1.00 94.19 605 PHE A CA 1
ATOM 4299 C C . PHE A 1 605 ? -30.378 1.826 79.032 1.00 94.19 605 PHE A C 1
ATOM 4301 O O . PHE A 1 605 ? -29.793 0.757 78.905 1.00 94.19 605 PHE A O 1
ATOM 4308 N N . LEU A 1 606 ? -29.796 2.860 79.643 1.00 95.81 606 LEU A N 1
ATOM 4309 C CA . LEU A 1 606 ? -28.500 2.766 80.315 1.00 95.81 606 LEU A CA 1
ATOM 4310 C C . LEU A 1 606 ? -28.688 2.055 81.676 1.00 95.81 606 LEU A C 1
ATOM 4312 O O . LEU A 1 606 ? -29.449 2.554 82.516 1.00 95.81 606 LEU A O 1
ATOM 4316 N N . PRO A 1 607 ? -28.040 0.907 81.935 1.00 94.75 607 PRO A N 1
ATOM 4317 C CA . PRO A 1 607 ? -28.308 0.108 83.133 1.00 94.75 607 PRO A CA 1
ATOM 4318 C C . PRO A 1 607 ? -27.877 0.819 84.415 1.00 94.75 607 PRO A C 1
ATOM 4320 O O . PRO A 1 607 ? -26.906 1.575 84.416 1.00 94.75 607 PRO A O 1
ATOM 4323 N N . SER A 1 608 ? -28.579 0.573 85.519 1.00 94.69 608 SER A N 1
ATOM 4324 C CA . SER A 1 608 ? -28.131 0.953 86.860 1.00 94.69 608 SER A CA 1
ATOM 4325 C C . SER A 1 608 ? -26.837 0.223 87.227 1.00 94.69 608 SER A C 1
ATOM 4327 O O . SER A 1 608 ? -26.433 -0.738 86.566 1.00 94.69 608 SER A O 1
ATOM 4329 N N . SER A 1 609 ? -26.163 0.656 88.295 1.00 90.75 609 SER A N 1
ATOM 4330 C CA . SER A 1 609 ? -24.950 -0.039 88.737 1.00 90.75 609 SER A CA 1
ATOM 4331 C C . SER A 1 609 ? -25.181 -1.517 89.078 1.00 90.75 609 SER A C 1
ATOM 4333 O O . SER A 1 609 ? -24.316 -2.337 88.784 1.00 90.75 609 SER A O 1
ATOM 4335 N N . GLU A 1 610 ? -26.328 -1.883 89.658 1.00 90.00 610 GLU A N 1
ATOM 4336 C CA . GLU A 1 610 ? -26.641 -3.284 89.973 1.00 90.00 610 GLU A CA 1
ATOM 4337 C C . GLU A 1 610 ? -27.078 -4.081 88.730 1.00 90.00 610 GLU A C 1
ATOM 4339 O O . GLU A 1 610 ? -26.700 -5.239 88.579 1.00 90.00 610 GLU A O 1
ATOM 4344 N N . GLU A 1 611 ? -27.793 -3.475 87.778 1.00 91.44 611 GLU A N 1
ATOM 4345 C CA . GLU A 1 611 ? -28.079 -4.129 86.490 1.00 91.44 611 GLU A CA 1
ATOM 4346 C C . GLU A 1 611 ? -26.786 -4.407 85.716 1.00 91.44 611 GLU A C 1
ATOM 4348 O O . GLU A 1 611 ? -26.604 -5.505 85.191 1.00 91.44 611 GLU A O 1
ATOM 4353 N N . MET A 1 612 ? -25.844 -3.456 85.710 1.00 89.44 612 MET A N 1
ATOM 4354 C CA . MET A 1 612 ? -24.536 -3.653 85.085 1.00 89.44 612 MET A CA 1
ATOM 4355 C C . MET A 1 612 ? -23.716 -4.747 85.789 1.00 89.44 612 MET A C 1
ATOM 4357 O O . MET A 1 612 ? -23.032 -5.522 85.121 1.00 89.44 612 MET A O 1
ATOM 4361 N N . TYR A 1 613 ? -23.830 -4.877 87.116 1.00 87.44 613 TYR A N 1
ATOM 4362 C CA . TYR A 1 613 ? -23.238 -5.994 87.858 1.00 87.44 613 TYR A CA 1
ATOM 4363 C C . TYR A 1 613 ? -23.741 -7.351 87.352 1.00 87.44 613 TYR A C 1
ATOM 4365 O O . TYR A 1 613 ? -22.931 -8.229 87.046 1.00 87.44 613 TYR A O 1
ATOM 4373 N N . PHE A 1 614 ? -25.059 -7.522 87.207 1.00 86.81 614 PHE A N 1
ATOM 4374 C CA . PHE A 1 614 ? -25.643 -8.778 86.726 1.00 86.81 614 PHE A CA 1
ATOM 4375 C C . PHE A 1 614 ? -25.299 -9.084 85.267 1.00 86.81 614 PHE A C 1
ATOM 4377 O O . PHE A 1 614 ? -25.027 -10.240 84.932 1.00 86.81 614 PHE A O 1
ATOM 4384 N N . VAL A 1 615 ? -25.249 -8.057 84.416 1.00 86.62 615 VAL A N 1
ATOM 4385 C CA . VAL A 1 615 ? -24.777 -8.195 83.032 1.00 86.62 615 VAL A CA 1
ATOM 4386 C C . VAL A 1 615 ? -23.322 -8.682 83.010 1.00 86.62 615 VAL A C 1
ATOM 4388 O O . VAL A 1 615 ? -22.986 -9.616 82.284 1.00 86.62 615 VAL A O 1
ATOM 4391 N N . TYR A 1 616 ? -22.462 -8.114 83.858 1.00 81.75 616 TYR A N 1
ATOM 4392 C CA . TYR A 1 616 ? -21.050 -8.483 83.926 1.00 81.75 616 TYR A CA 1
ATOM 4393 C C . TYR A 1 616 ? -20.799 -9.870 84.542 1.00 81.75 616 TYR A C 1
ATOM 4395 O O . TYR A 1 616 ? -19.883 -10.569 84.107 1.00 81.75 616 TYR A O 1
ATOM 4403 N N . LEU A 1 617 ? -21.586 -10.308 85.534 1.00 80.00 617 LEU A N 1
ATOM 4404 C CA . LEU A 1 617 ? -21.431 -11.636 86.152 1.00 80.00 617 LEU A CA 1
ATOM 4405 C C . LEU A 1 617 ? -21.473 -12.777 85.126 1.00 80.00 617 LEU A C 1
ATOM 4407 O O . LEU A 1 617 ? -20.808 -13.793 85.314 1.00 80.00 617 LEU A O 1
ATOM 4411 N N . ASN A 1 618 ? -22.198 -12.588 84.024 1.00 73.81 618 ASN A N 1
ATOM 4412 C CA . ASN A 1 618 ? -22.390 -13.605 82.994 1.00 73.81 618 ASN A CA 1
ATOM 4413 C C . ASN A 1 618 ? -21.662 -13.288 81.672 1.00 73.81 618 ASN A C 1
ATOM 4415 O O . ASN A 1 618 ? -22.000 -13.814 80.607 1.00 73.81 618 ASN A O 1
ATOM 4419 N N . LYS A 1 619 ? -20.613 -12.459 81.748 1.00 67.06 619 LYS A N 1
ATOM 4420 C CA . LYS A 1 619 ? -19.773 -11.983 80.630 1.00 67.06 619 LYS A CA 1
ATOM 4421 C C . LYS A 1 619 ? -19.079 -13.050 79.776 1.00 67.06 619 LYS A C 1
ATOM 4423 O O . LYS A 1 619 ? -18.516 -12.723 78.741 1.00 67.06 619 LYS A O 1
ATOM 4428 N N . THR A 1 620 ? -19.024 -14.311 80.208 1.00 56.50 620 THR A N 1
ATOM 4429 C CA . THR A 1 620 ? -18.468 -15.396 79.374 1.00 56.50 620 THR A CA 1
ATOM 4430 C C . THR A 1 620 ? -19.386 -15.751 78.207 1.00 56.50 620 THR A C 1
ATOM 4432 O O . THR A 1 620 ? -18.951 -16.434 77.284 1.00 56.50 620 THR A O 1
ATOM 4435 N N . SER A 1 621 ? -20.632 -15.277 78.250 1.00 55.69 621 SER A N 1
ATOM 4436 C CA . SER A 1 621 ? -21.683 -15.609 77.290 1.00 55.69 621 SER A CA 1
ATOM 4437 C C . SER A 1 621 ? -22.231 -14.358 76.590 1.00 55.69 621 SER A C 1
ATOM 4439 O O . SER A 1 621 ? -22.526 -14.422 75.403 1.00 55.69 621 SER A O 1
ATOM 4441 N N . ALA A 1 622 ? -22.309 -13.218 77.289 1.00 55.16 622 ALA A N 1
ATOM 4442 C CA . ALA A 1 622 ? -22.539 -11.905 76.684 1.00 55.16 622 ALA A CA 1
ATOM 4443 C C . ALA A 1 622 ? -21.181 -11.269 76.366 1.00 55.16 622 ALA A C 1
ATOM 4445 O O . ALA A 1 622 ? -20.383 -11.114 77.287 1.00 55.16 622 ALA A O 1
ATOM 4446 N N . ALA A 1 623 ? -20.887 -10.927 75.113 1.00 54.88 623 ALA A N 1
ATOM 4447 C CA . ALA A 1 623 ? -19.581 -10.435 74.658 1.00 54.88 623 ALA A CA 1
ATOM 4448 C C . ALA A 1 623 ? -19.209 -9.052 75.254 1.00 54.88 623 ALA A C 1
ATOM 4450 O O . ALA A 1 623 ? -19.179 -8.032 74.562 1.00 54.88 623 ALA A O 1
ATOM 4451 N N . MET A 1 624 ? -18.941 -9.009 76.560 1.00 57.47 624 MET A N 1
ATOM 4452 C CA . MET A 1 624 ? -18.517 -7.840 77.327 1.00 57.47 624 MET A CA 1
ATOM 4453 C C . MET A 1 624 ? -16.996 -7.713 77.261 1.00 57.47 624 MET A C 1
ATOM 4455 O O . MET A 1 624 ? -16.260 -8.594 77.714 1.00 57.47 624 MET A O 1
ATOM 4459 N N . LEU A 1 625 ? -16.538 -6.607 76.678 1.00 57.94 625 LEU A N 1
ATOM 4460 C CA . LEU A 1 625 ? -15.133 -6.311 76.436 1.00 57.94 625 LEU A CA 1
ATOM 4461 C C . LEU A 1 625 ? -14.487 -5.614 77.640 1.00 57.94 625 LEU A C 1
ATOM 4463 O O . LEU A 1 625 ? -15.141 -5.065 78.523 1.00 57.94 625 LEU A O 1
ATOM 4467 N N . SER A 1 626 ? -13.159 -5.674 77.671 1.00 64.62 626 SER A N 1
ATOM 4468 C CA . SER A 1 626 ? -12.299 -4.970 78.619 1.00 64.62 626 SER A CA 1
ATOM 4469 C C . SER A 1 626 ? -12.518 -3.456 78.545 1.00 64.62 626 SER A C 1
ATOM 4471 O O . SER A 1 626 ? -12.262 -2.853 77.503 1.00 64.62 626 SER A O 1
ATOM 4473 N N . GLY A 1 627 ? -12.940 -2.830 79.642 1.00 76.81 627 GLY A N 1
ATOM 4474 C CA . GLY A 1 627 ? -13.081 -1.380 79.727 1.00 76.81 627 GLY A CA 1
ATOM 4475 C C . GLY A 1 627 ? -14.038 -0.942 80.830 1.00 76.81 627 GLY A C 1
ATOM 4476 O O . GLY A 1 627 ? -14.669 -1.767 81.487 1.00 76.81 627 GLY A O 1
ATOM 4477 N N . ILE A 1 628 ? -14.144 0.375 81.004 1.00 87.31 628 ILE A N 1
ATOM 4478 C CA . ILE A 1 628 ? -15.041 0.996 81.979 1.00 87.31 628 ILE A CA 1
ATOM 4479 C C . ILE A 1 628 ? -16.342 1.365 81.268 1.00 87.31 628 ILE A C 1
ATOM 4481 O O . ILE A 1 628 ? -16.311 2.009 80.214 1.00 87.31 628 ILE A O 1
ATOM 4485 N N . TYR A 1 629 ? -17.475 0.976 81.848 1.00 90.75 629 TYR A N 1
ATOM 4486 C CA . TYR A 1 629 ? -18.799 1.228 81.293 1.00 90.75 629 TYR A CA 1
ATOM 4487 C C . TYR A 1 629 ? -19.592 2.222 82.123 1.00 90.75 629 TYR A C 1
ATOM 4489 O O . TYR A 1 629 ? -19.630 2.131 83.350 1.00 90.75 629 TYR A O 1
ATOM 4497 N N . TRP A 1 630 ? -20.298 3.133 81.460 1.00 95.12 630 TRP A N 1
ATOM 4498 C CA . TRP A 1 630 ? -21.241 3.989 82.163 1.00 95.12 630 TRP A CA 1
ATOM 4499 C C . TRP A 1 630 ? -22.426 3.196 82.711 1.00 95.12 630 TRP A C 1
ATOM 4501 O O . TRP A 1 630 ? -22.975 2.316 82.050 1.00 95.12 630 TRP A O 1
ATOM 4511 N N . THR A 1 631 ? -22.849 3.571 83.916 1.00 94.88 631 THR A N 1
ATOM 4512 C CA . THR A 1 631 ? -24.132 3.169 84.496 1.00 94.88 631 THR A CA 1
ATOM 4513 C C . THR A 1 631 ? -25.012 4.410 84.633 1.00 94.88 631 THR A C 1
ATOM 4515 O O . THR A 1 631 ? -24.517 5.536 84.642 1.00 94.88 631 THR A O 1
ATOM 4518 N N . SER A 1 632 ? -26.322 4.248 84.748 1.00 95.81 632 SER A N 1
ATOM 4519 C CA . SER A 1 632 ? -27.269 5.357 84.896 1.00 95.81 632 SER A CA 1
ATOM 4520 C C . SER A 1 632 ? -27.359 5.914 86.319 1.00 95.81 632 SER A C 1
ATOM 4522 O O . SER A 1 632 ? -28.168 6.801 86.585 1.00 95.81 632 SER A O 1
ATOM 4524 N N . SER A 1 633 ? -26.535 5.419 87.241 1.00 94.56 633 SER A N 1
ATOM 4525 C CA . SER A 1 633 ? -26.563 5.812 88.647 1.00 94.56 633 SER A CA 1
ATOM 4526 C C . SER A 1 633 ? -25.582 6.952 88.945 1.00 94.56 633 SER A C 1
ATOM 4528 O O . SER A 1 633 ? -24.409 6.893 88.570 1.00 94.56 633 SER A O 1
ATOM 4530 N N . GLU A 1 634 ? -26.031 7.985 89.662 1.00 93.44 634 GLU A N 1
ATOM 4531 C CA . GLU A 1 634 ? -25.143 9.043 90.163 1.00 93.44 634 GLU A CA 1
ATOM 4532 C C . GLU A 1 634 ? -24.351 8.608 91.403 1.00 93.44 634 GLU A C 1
ATOM 4534 O O . GLU A 1 634 ? -24.674 7.612 92.044 1.00 93.44 634 GLU A O 1
ATOM 4539 N N . SER A 1 635 ? -23.292 9.343 91.755 1.00 91.31 635 SER A N 1
ATOM 4540 C CA . SER A 1 635 ? -22.493 9.055 92.952 1.00 91.31 635 SER A CA 1
ATOM 4541 C C . SER A 1 635 ? -23.190 9.463 94.253 1.00 91.31 635 SER A C 1
ATOM 4543 O O . SER A 1 635 ? -23.610 10.601 94.423 1.00 91.31 635 SER A O 1
ATOM 4545 N N . THR A 1 636 ? -23.175 8.566 95.235 1.00 86.25 636 THR A N 1
ATOM 4546 C CA . THR A 1 636 ? -23.495 8.834 96.650 1.00 86.25 636 THR A CA 1
ATOM 4547 C C . THR A 1 636 ? -22.260 8.708 97.545 1.00 86.25 636 THR A C 1
ATOM 4549 O O . THR A 1 636 ? -22.371 8.704 98.770 1.00 86.25 636 THR A O 1
ATOM 4552 N N . GLN A 1 637 ? -21.072 8.552 96.950 1.00 87.44 637 GLN A N 1
ATOM 4553 C CA . GLN A 1 637 ? -19.839 8.360 97.701 1.00 87.44 637 GLN A CA 1
ATOM 4554 C C . GLN A 1 637 ? -19.393 9.680 98.352 1.00 87.44 637 GLN A C 1
ATOM 4556 O O . GLN A 1 637 ? -19.295 10.696 97.654 1.00 87.44 637 GLN A O 1
ATOM 4561 N N . PRO A 1 638 ? -19.066 9.685 99.660 1.00 85.88 638 PRO A N 1
ATOM 4562 C CA . PRO A 1 638 ? -18.504 10.860 100.317 1.00 85.88 638 PRO A CA 1
ATOM 4563 C C . PRO A 1 638 ? -17.272 11.387 99.568 1.00 85.88 638 PRO A C 1
ATOM 4565 O O . PRO A 1 638 ? -16.391 10.614 99.194 1.00 85.88 638 PRO A O 1
ATOM 4568 N N . GLY A 1 639 ? -17.221 12.700 99.329 1.00 86.69 639 GLY A N 1
ATOM 4569 C CA . GLY A 1 639 ? -16.149 13.355 98.565 1.00 86.69 639 GLY A CA 1
ATOM 4570 C C . GLY A 1 639 ? -16.381 13.444 97.051 1.00 86.69 639 GLY A C 1
ATOM 4571 O O . GLY A 1 639 ? -15.672 14.190 96.383 1.00 86.69 639 GLY A O 1
ATOM 4572 N N . PHE A 1 640 ? -17.405 12.774 96.512 1.00 91.31 640 PHE A N 1
ATOM 4573 C CA . PHE A 1 640 ? -17.746 12.817 95.089 1.00 91.31 640 PHE A CA 1
ATOM 4574 C C . PHE A 1 640 ? -19.235 13.142 94.891 1.00 91.31 640 PHE A C 1
ATOM 4576 O O . PHE A 1 640 ? -20.049 12.221 94.772 1.00 91.31 640 PHE A O 1
ATOM 4583 N N . PRO A 1 641 ? -19.623 14.433 94.861 1.00 91.81 641 PRO A N 1
ATOM 4584 C CA . PRO A 1 641 ? -21.029 14.824 94.809 1.00 91.81 641 PRO A CA 1
ATOM 4585 C C . PRO A 1 641 ? -21.701 14.384 93.494 1.00 91.81 641 PRO A C 1
ATOM 4587 O O . PRO A 1 641 ? -21.049 14.442 92.439 1.00 91.81 641 PRO A O 1
ATOM 4590 N N . PRO A 1 642 ? -22.996 14.011 93.526 1.00 91.31 642 PRO A N 1
ATOM 4591 C CA . PRO A 1 642 ? -23.738 13.547 92.349 1.00 91.31 642 PRO A CA 1
ATOM 4592 C C . PRO A 1 642 ? -23.843 14.619 91.260 1.00 91.31 642 PRO A C 1
ATOM 4594 O O . PRO A 1 642 ? -23.875 14.296 90.078 1.00 91.31 642 PRO A O 1
ATOM 4597 N N . THR A 1 643 ? -23.773 15.906 91.619 1.00 91.12 643 THR A N 1
ATOM 4598 C CA . THR A 1 643 ? -23.765 17.024 90.660 1.00 91.12 643 THR A CA 1
ATOM 4599 C C . THR A 1 643 ? -22.699 16.870 89.577 1.00 91.12 643 THR A C 1
ATOM 4601 O O . THR A 1 643 ? -22.971 17.160 88.417 1.00 91.12 643 THR A O 1
ATOM 4604 N N . ARG A 1 644 ? -21.511 16.359 89.918 1.00 92.00 644 ARG A N 1
ATOM 4605 C CA . ARG A 1 644 ? -20.379 16.218 88.986 1.00 92.00 644 ARG A CA 1
ATOM 4606 C C . ARG A 1 644 ? -19.998 14.783 88.668 1.00 92.00 644 ARG A C 1
ATOM 4608 O O . ARG A 1 644 ? -19.209 14.583 87.746 1.00 92.00 644 ARG A O 1
ATOM 4615 N N . ASN A 1 645 ? -20.507 13.806 89.415 1.00 95.31 645 ASN A N 1
ATOM 4616 C CA . ASN A 1 645 ? -19.986 12.448 89.361 1.00 95.31 645 ASN A CA 1
ATOM 4617 C C . ASN A 1 645 ? -21.076 11.388 89.203 1.00 95.31 645 ASN A C 1
ATOM 4619 O O . ASN A 1 645 ? -22.110 11.431 89.871 1.00 95.31 645 ASN A O 1
ATOM 4623 N N . ALA A 1 646 ? -20.790 10.399 88.364 1.00 94.50 646 ALA A N 1
ATOM 4624 C CA . ALA A 1 646 ? -21.627 9.233 88.126 1.00 94.50 646 ALA A CA 1
ATOM 4625 C C . ALA A 1 646 ? -20.833 7.941 88.330 1.00 94.50 646 ALA A C 1
ATOM 4627 O O . ALA A 1 646 ? -19.602 7.953 88.435 1.00 94.50 646 ALA A O 1
ATOM 4628 N N . ARG A 1 647 ? -21.547 6.821 88.424 1.00 92.25 647 ARG A N 1
ATOM 4629 C CA . ARG A 1 647 ? -20.944 5.500 88.578 1.00 92.25 647 ARG A CA 1
ATOM 4630 C C . ARG A 1 647 ? -20.530 4.922 87.233 1.00 92.25 647 ARG A C 1
ATOM 4632 O O . ARG A 1 647 ? -21.349 4.814 86.316 1.00 92.25 647 ARG A O 1
ATOM 4639 N N . GLY A 1 648 ? -19.273 4.505 87.165 1.00 88.81 648 GLY A N 1
ATOM 4640 C CA . GLY A 1 648 ? -18.745 3.670 86.097 1.00 88.81 648 GLY A CA 1
ATOM 4641 C C . GLY A 1 648 ? -18.419 2.280 86.633 1.00 88.81 648 GLY A C 1
ATOM 4642 O O . GLY A 1 648 ? -17.981 2.125 87.773 1.00 88.81 648 GLY A O 1
ATOM 4643 N N . TRP A 1 649 ? -18.639 1.275 85.802 1.00 86.94 649 TRP A N 1
ATOM 4644 C CA . TRP A 1 649 ? -18.399 -0.122 86.117 1.00 86.94 649 TRP A CA 1
ATOM 4645 C C . TRP A 1 649 ? -17.091 -0.603 85.487 1.00 86.94 649 TRP A C 1
ATOM 4647 O O . TRP A 1 649 ? -16.937 -0.484 84.273 1.00 86.94 649 TRP A O 1
ATOM 4657 N N . ASP A 1 650 ? -16.182 -1.166 86.289 1.00 82.31 650 ASP A N 1
ATOM 4658 C CA . ASP A 1 650 ? -14.907 -1.741 85.836 1.00 82.31 650 ASP A CA 1
ATOM 4659 C C . ASP A 1 650 ? -14.722 -3.200 86.313 1.00 82.31 650 ASP A C 1
ATOM 4661 O O . ASP A 1 650 ? -15.195 -3.622 87.377 1.00 82.31 650 ASP A O 1
ATOM 4665 N N . ALA A 1 651 ? -14.000 -3.992 85.526 1.00 64.19 651 ALA A N 1
ATOM 4666 C CA . ALA A 1 651 ? -13.608 -5.356 85.853 1.00 64.19 651 ALA A CA 1
ATOM 4667 C C . ALA A 1 651 ? -12.473 -5.365 86.908 1.00 64.19 651 ALA A C 1
ATOM 4669 O O . ALA A 1 651 ? -11.467 -4.698 86.694 1.00 64.19 651 ALA A O 1
ATOM 4670 N N . PRO A 1 652 ? -12.548 -6.146 88.011 1.00 60.59 652 PRO A N 1
ATOM 4671 C CA . PRO A 1 652 ? -13.440 -7.268 88.255 1.00 60.59 652 PRO A CA 1
ATOM 4672 C C . PRO A 1 652 ? -14.440 -6.979 89.387 1.00 60.59 652 PRO A C 1
ATOM 4674 O O . PRO A 1 652 ? -14.319 -7.572 90.452 1.00 60.59 652 PRO A O 1
ATOM 4677 N N . LEU A 1 653 ? -15.474 -6.169 89.111 1.00 64.50 653 LEU A N 1
ATOM 4678 C CA . LEU A 1 653 ? -16.603 -5.820 90.004 1.00 64.50 653 LEU A CA 1
ATOM 4679 C C . LEU A 1 653 ? -16.455 -4.498 90.780 1.00 64.50 653 LEU A C 1
ATOM 4681 O O . LEU A 1 653 ? -17.119 -4.303 91.802 1.00 64.50 653 LEU A O 1
ATOM 4685 N N . ASN A 1 654 ? -15.627 -3.566 90.306 1.00 69.31 654 ASN A N 1
ATOM 4686 C CA . ASN A 1 654 ? -15.435 -2.304 91.011 1.00 69.31 654 ASN A CA 1
ATOM 4687 C C . ASN A 1 654 ? -16.361 -1.217 90.445 1.00 69.31 654 ASN A C 1
ATOM 4689 O O . ASN A 1 654 ? -16.196 -0.755 89.316 1.00 69.31 654 ASN A O 1
ATOM 4693 N N . ASN A 1 655 ? -17.328 -0.788 91.260 1.00 72.31 655 ASN A N 1
ATOM 4694 C CA . ASN A 1 655 ? -18.236 0.316 90.949 1.00 72.31 655 ASN A CA 1
ATOM 4695 C C . ASN A 1 655 ? -17.614 1.666 91.355 1.00 72.31 655 ASN A C 1
ATOM 4697 O O . ASN A 1 655 ? -17.853 2.183 92.455 1.00 72.31 655 ASN A O 1
ATOM 4701 N N . TRP A 1 656 ? -16.781 2.223 90.482 1.00 85.88 656 TRP A N 1
ATOM 4702 C CA . TRP A 1 656 ? -16.035 3.454 90.733 1.00 85.88 656 TRP A CA 1
ATOM 4703 C C . TRP A 1 656 ? -16.853 4.711 90.433 1.00 85.88 656 TRP A C 1
ATOM 4705 O O . TRP A 1 656 ? -17.907 4.682 89.796 1.00 85.88 656 TRP A O 1
ATOM 4715 N N . VAL A 1 657 ? -16.355 5.840 90.929 1.00 90.56 657 VAL A N 1
ATOM 4716 C CA . VAL A 1 657 ? -16.946 7.157 90.711 1.00 90.56 657 VAL A CA 1
ATOM 4717 C C . VAL A 1 657 ? -16.088 7.945 89.739 1.00 90.56 657 VAL A C 1
ATOM 4719 O O . VAL A 1 657 ? -14.880 8.069 89.935 1.00 90.56 657 VAL A O 1
ATOM 4722 N N . TYR A 1 658 ? -16.724 8.514 88.722 1.00 93.50 658 TYR A N 1
ATOM 4723 C CA . TYR A 1 658 ? -16.051 9.289 87.691 1.00 93.50 658 TYR A CA 1
ATOM 4724 C C . TYR A 1 658 ? -16.796 10.583 87.395 1.00 93.50 658 TYR A C 1
ATOM 4726 O O . TYR A 1 658 ? -18.016 10.672 87.552 1.00 93.50 658 TYR A O 1
ATOM 4734 N N . VAL A 1 659 ? -16.058 11.587 86.923 1.00 95.19 659 VAL A N 1
ATOM 4735 C CA . VAL A 1 659 ? -16.644 12.858 86.490 1.00 95.19 659 VAL A CA 1
ATOM 4736 C C . VAL A 1 659 ? -17.530 12.646 85.262 1.00 95.19 659 VAL A C 1
ATOM 4738 O O . VAL A 1 659 ? -17.145 11.950 84.326 1.00 95.19 659 VAL A O 1
ATOM 4741 N N . LYS A 1 660 ? -18.706 13.281 85.230 1.00 96.38 660 LYS A N 1
ATOM 4742 C CA . LYS A 1 660 ? -19.712 13.097 84.165 1.00 96.38 660 LYS A CA 1
ATOM 4743 C C . LYS A 1 660 ? -19.229 13.461 82.758 1.00 96.38 660 LYS A C 1
ATOM 4745 O O . LYS A 1 660 ? -19.820 13.024 81.776 1.00 96.38 660 LYS A O 1
ATOM 4750 N N . SER A 1 661 ? -18.168 14.260 82.654 1.00 94.88 661 SER A N 1
ATOM 4751 C CA . SER A 1 661 ? -17.528 14.632 81.390 1.00 94.88 661 SER A CA 1
ATOM 4752 C C . SER A 1 661 ? -16.540 13.589 80.856 1.00 94.88 661 SER A C 1
ATOM 4754 O O . SER A 1 661 ? -16.043 13.763 79.747 1.00 94.88 661 SER A O 1
ATOM 4756 N N . ALA A 1 662 ? -16.195 12.553 81.631 1.00 95.06 662 ALA A N 1
ATOM 4757 C CA . ALA A 1 662 ? -15.286 11.501 81.183 1.00 95.06 662 ALA A CA 1
ATOM 4758 C C . ALA A 1 662 ? -15.923 10.672 80.061 1.00 95.06 662 ALA A C 1
ATOM 4760 O O . ALA A 1 662 ? -17.125 10.442 80.058 1.00 95.06 662 ALA A O 1
ATOM 4761 N N . VAL A 1 663 ? -15.119 10.208 79.113 1.00 94.44 663 VAL A N 1
ATOM 4762 C CA . VAL A 1 663 ? -15.597 9.436 77.963 1.00 94.44 663 VAL A CA 1
ATOM 4763 C C . VAL A 1 663 ? -15.418 7.949 78.273 1.00 94.44 663 VAL A C 1
ATOM 4765 O O . VAL A 1 663 ? -14.298 7.518 78.537 1.00 94.44 663 VAL A O 1
ATOM 4768 N N . MET A 1 664 ? -16.510 7.177 78.285 1.00 92.25 664 MET A N 1
ATOM 4769 C CA . MET A 1 664 ? -16.501 5.745 78.633 1.00 92.25 664 MET A CA 1
ATOM 4770 C C . MET A 1 664 ? -17.448 4.946 77.750 1.00 92.25 664 MET A C 1
ATOM 4772 O O . MET A 1 664 ? -18.330 5.523 77.113 1.00 92.25 664 MET A O 1
ATOM 4776 N N . ASN A 1 665 ? -17.275 3.623 77.737 1.00 91.69 665 ASN A N 1
ATOM 4777 C CA . ASN A 1 665 ? -18.099 2.725 76.938 1.00 91.69 665 ASN A CA 1
ATOM 4778 C C . ASN A 1 665 ? -19.563 2.772 77.387 1.00 91.69 665 ASN A C 1
ATOM 4780 O O . ASN A 1 665 ? -19.874 2.836 78.580 1.00 91.69 665 ASN A O 1
ATOM 4784 N N . VAL A 1 666 ? -20.471 2.670 76.422 1.00 92.69 666 VAL A N 1
ATOM 4785 C CA . VAL A 1 666 ? -21.907 2.550 76.672 1.00 92.69 666 VAL A CA 1
ATOM 4786 C C . VAL A 1 666 ? -22.405 1.210 76.162 1.00 92.69 666 VAL A C 1
ATOM 4788 O O . VAL A 1 666 ? -22.224 0.859 74.995 1.00 92.69 666 VAL A O 1
ATOM 4791 N N . ARG A 1 667 ? -23.093 0.496 77.051 1.00 90.25 667 ARG A N 1
ATOM 4792 C CA . ARG A 1 667 ? -23.946 -0.644 76.724 1.00 90.25 667 ARG A CA 1
ATOM 4793 C C . ARG A 1 667 ? -25.371 -0.281 77.066 1.00 90.25 667 ARG A C 1
ATOM 4795 O O . ARG A 1 667 ? -25.620 0.351 78.093 1.00 90.25 667 ARG A O 1
ATOM 4802 N N . SER A 1 668 ? -26.283 -0.684 76.197 1.00 92.69 668 SER A N 1
ATOM 4803 C CA . SER A 1 668 ? -27.703 -0.527 76.459 1.00 92.69 668 SER A CA 1
ATOM 4804 C C . SER A 1 668 ? -28.285 -1.839 76.949 1.00 92.69 668 SER A C 1
ATOM 4806 O O . SER A 1 668 ? -27.871 -2.905 76.503 1.00 92.69 668 SER A O 1
ATOM 4808 N N . VAL A 1 669 ? -29.221 -1.766 77.882 1.00 92.94 669 VAL A N 1
ATOM 4809 C CA . VAL A 1 669 ? -29.906 -2.907 78.479 1.00 92.94 669 VAL A CA 1
ATOM 4810 C C . VAL A 1 669 ? -31.404 -2.725 78.296 1.00 92.94 669 VAL A C 1
ATOM 4812 O O . VAL A 1 669 ? -31.898 -1.602 78.230 1.00 92.94 669 VAL A O 1
ATOM 4815 N N . ARG A 1 670 ? -32.136 -3.827 78.195 1.00 91.69 670 ARG A N 1
ATOM 4816 C CA . ARG A 1 670 ? -33.593 -3.844 78.296 1.00 91.69 670 ARG A CA 1
ATOM 4817 C C . ARG A 1 670 ? -34.049 -4.975 79.203 1.00 91.69 670 ARG A C 1
ATOM 4819 O O . ARG A 1 670 ? -33.347 -5.975 79.361 1.00 91.69 670 ARG A O 1
ATOM 4826 N N . ASN A 1 671 ? -35.232 -4.798 79.775 1.00 89.88 671 ASN A N 1
ATOM 4827 C CA . ASN A 1 671 ? -35.920 -5.850 80.510 1.00 89.88 671 ASN A CA 1
ATOM 4828 C C . ASN A 1 671 ? -36.779 -6.651 79.528 1.00 89.88 671 ASN A C 1
ATOM 4830 O O . ASN A 1 671 ? -37.247 -6.091 78.533 1.00 89.88 671 ASN A O 1
ATOM 4834 N N . PHE A 1 672 ? -36.998 -7.929 79.814 1.00 86.50 672 PHE A N 1
ATOM 4835 C CA . PHE A 1 672 ? -37.902 -8.785 79.047 1.00 86.50 672 PHE A CA 1
ATOM 4836 C C . PHE A 1 672 ? -38.735 -9.676 79.952 1.00 86.50 672 PHE A C 1
ATOM 4838 O O . PHE A 1 672 ? -38.310 -9.870 81.119 1.00 86.50 672 PHE A O 1
#

Sequence (672 aa):
MATYDSADVGTTKTITIVYTLAGADATNYIKPVDGSDATGVITAIQLTIAAPSLTSSKTYDGNTTAAVTAGSLTGVVSGDDVTVNAVATYDSAAVGTGKTITVVYTLLGDDKANYVKPVDYQVATGAITAIQLTVATPSLTTSKAYDGNTSAAVTAGSLVGVISGDDVTVNAVANYSNATVGTGKTIMVAYTLGGTKAANYVKPENYQVATGAITLKQLTVAGPTLTTSKAYDGNTSAAVTAGSLTGVVSGETVTVSAVATYDTGTVGTSKTITVVYTLAGANAGNYVKPENHQVATGVITALPITAIGAVTGTAKFGSELTSGLITPAGATVSYQWKRCTTSDGTYENIDGATSSTYTPVELDIAKYLKVTATGTGNYSSTVTSTATGVVAKADSPLAPIQSIIGWFAAPPAIVTTVELYGLTASATNLEAAVALNGSVYSAYASLIVNGRGAATISGLSGITTATKVRVRIKETATTLVGAYKEITITQEALTIGALYQGGELAYIFQSGNAGYVADQIHGLIVSVEDLNTIPWAIPAYNQTEVTGTSYALGSGMQNTNRIIAQHNGVASGSYNSAINYTTLDSSYAAGLARGYNGGGYGDWFLPSSEEMYFVYLNKTSAAMLSGIYWTSSESTQPGFPPTRNARGWDAPLNNWVYVKSAVMNVRSVRNF

Secondary structure (DSSP, 8-state):
-EEES-SS-EEEEEEEE-----STTGGGSPPPPPEEEEEEEEPPEEPEEPPPEE--EEE--SS-EE-EEPPPEESPPTT---EEEEEEEES-SSSEEEEEEEEEEEEESTTGGGEEPPPPEEEEEEEEEPEEPEEPPPEE--EEE--S--EE-EE---EESPPTT---EEEEEEEES-SSSEEEEEEEEEEEEESTTGGGEEPPPPEEEEEEEEEPEEPEEE--EE--EEE--S--EE-EE--EEESPPTT---EEEEEEEES-SSSEEEEEEEEEEEEESTTGGGEEPPPPEEEEEEEEEPEEP-EE---BS--BTT--EEPPPEESTT--EEEEEEEESSTTSPPEEPTT--SSEE---GGGTT-EEEEEEEE-TTEE-EEEPPP----BPBPPP-------EEEEEPTTS----EEEESPPTT--SEEEEEESTT-PPPPPEE----TTS-EEE-S--S--TT-EEEEEEPP-SSBPPPPPEEEEEEEE---TT-EETTEEEEEEPPTTSTT--TTS--EEEE-SS---EEESS-TTTTTS--TT---STT-HHHHHHHHHHHHTTPPTT---TT---SS--TTSHHHHHHH--GGG----BPPPHHHHHHHHHTTTTTTPPSS-EEEEEEP-STTS-TTTEEEEEETTTEEEEEETTSEEE---EEE-

Foldseek 3Di:
DWDWPDLAFDQFTKIKADWDADDPCSVVDDTDDIDIGRRDGQAAAEKAFDDKDWPQEDEQDPAFFTDIDTGDIDDDDPPFFKDKDKTWGWPDSAFDFQTKIKIDIDIDGDRCNSHDYHDIDIGRGHGYAAAEKAFDDKDWDQEDEQQQFFWTDIDTGDIDDDHPPAFKDKDKTWGWPGRAFDFQTKIKIDIDMDGPRHNRHDTHDIDIGRGHGYAAAEKAFPDKDWDQEDEQPPAFWTDIARHDIDDDHPPFDKDKGKTKGWPDSWFDFQTKIKIDMDMDGPRRNRHDYHDIDIGRGHGHAAAEWDEWEAWDWAQAAQTKIATGAIPPHPFDWWKWKWKDLDQPDDTDTDPPRTDRMDHDHLVQANIWMKMKIAGDTRYGDIYIHRIHPHYHFAEDPPPPQDQKAWEFEDPPADGFKIKIASAAAQDFQKWKWKDAPQHDTDPTDGFGHHRRRMTMDGRHDRHDQSMKMWMWGHDDSRYGTGDIDIHRYYYDHDDALDDDLQFGRQAWDDPPADPDDPRHTKAKGKHLDWQFWAFQADPVQLQAALPPQDQGHPRFLVLLQSRQCVNVVHDRPPGDSDDDDPDQDCRHQSSVQQPDQGNNDNSKGFAHNVSVVSSLVRCVNRVDDAWKEFHSAFDPDPPQDSSFWGWIAHPPGDTDIDGRRGITIHMIMDMD